Protein AF-A0A7C1FKQ4-F1 (afdb_monomer_lite)

Foldseek 3Di:
DEEEAPVDPLDDQPLQADPVRHGLQVQLPDDPDDPQPYDYPDQAWDDDLLADTDHDAYPDELVSVCVRQNAADPSSLVNLLSVLVSCLSVLHDHHHHYDPDRSHDPVSVVVSVCSSCVPVNPSDDDDDPVRVQVCCCVLAFVVWHCADPVSHGRQKGWDQQQPPPDTWIWHDDPPWIKIFHQDPVVRGTDIDTLVVDDDLSSLVVVLQSLLSDVVNCVVCLPARRWDWDPQPQPPGTWTGGFFKTQAADPPDPDADDPPDPVVQCVGRNVVCSVSCCVRVVGSGMAGHPPPHTQWDQDPVSDTAGQQWDFPDLPPPSGTWIFGFEQAWTWTWDAAVVDVVRTHTPDIGHLVPDDPLQRDDHCAYPVRHGQQWDDGPQKIKGADPCQQVPPVVSIDIHRSVSNNDPDDPVPPPDPPPDDD

Radius of gyration: 24.33 Å; chains: 1; bounding box: 55×61×66 Å

Sequence (419 aa):
MNLFTADDPALPRQLVLDTDGRHRFRKYLPRGRTMGNVIENYPYPYVVDGCCWQLPVTMPSDWQAQHLNGPGSAASVADWKAAVDATVLKQGVMVLCFHPYAWIGNQQIVELVDYAVTRHGKKVRFLNFAEVHQRLVDNLLGGRTLRDTKGNSGGVRVLDVDGDGYMDVATKHGQQWRASIWLPQQCKWRHCELAELDSPAAKLAAAVVRLTDPDNRARDAERPPPVLRDVDGDGVCELVANDCVYWCSTEAGRWLQPAGKDDYADKVGAIWCELVRDVFRPAAFVAFPAGLCRMEKTADGRWKDAGLRLVDIDGDGRLDLIASNAERAALYLFSPQNNPPWRRVFDAKPTELPEHQRLPPFVRADGTNNGAWFAARTLWVQNEDTGGRLPQHVFARPLADLLAAPDPSDKSPPDQHRE

pLDDT: mean 84.05, std 15.92, range [29.44, 98.69]

Structure (mmCIF, N/CA/C/O backbone):
data_AF-A0A7C1FKQ4-F1
#
_entry.id   AF-A0A7C1FKQ4-F1
#
loop_
_atom_site.group_PDB
_atom_site.id
_atom_site.type_symbol
_atom_site.label_atom_id
_atom_site.label_alt_id
_atom_site.label_comp_id
_atom_site.label_asym_id
_atom_site.label_entity_id
_atom_site.label_seq_id
_atom_site.pdbx_PDB_ins_code
_atom_site.Cartn_x
_atom_site.Cartn_y
_atom_site.Cartn_z
_atom_site.occupancy
_atom_site.B_iso_or_equiv
_atom_site.auth_seq_id
_atom_site.auth_comp_id
_atom_site.auth_asym_id
_atom_site.auth_atom_id
_atom_site.pdbx_PDB_model_num
ATOM 1 N N . MET A 1 1 ? 4.647 -2.553 -8.645 1.00 85.50 1 MET A N 1
ATOM 2 C CA . MET A 1 1 ? 5.016 -3.801 -9.353 1.00 85.50 1 MET A CA 1
ATOM 3 C C . MET A 1 1 ? 5.342 -4.873 -8.332 1.00 85.50 1 MET A C 1
ATOM 5 O O . MET A 1 1 ? 5.831 -4.512 -7.276 1.00 85.50 1 MET A O 1
ATOM 9 N N . ASN A 1 2 ? 5.086 -6.146 -8.624 1.00 92.44 2 ASN A N 1
ATOM 10 C CA . ASN A 1 2 ? 5.479 -7.279 -7.785 1.00 92.44 2 ASN A CA 1
ATOM 11 C C . ASN A 1 2 ? 6.670 -8.015 -8.410 1.00 92.44 2 ASN A C 1
ATOM 13 O O . ASN A 1 2 ? 6.667 -8.253 -9.619 1.00 92.44 2 ASN A O 1
ATOM 17 N N . LEU A 1 3 ? 7.645 -8.425 -7.600 1.00 92.75 3 LEU A N 1
ATOM 18 C CA . LEU A 1 3 ? 8.719 -9.326 -8.024 1.00 92.75 3 LEU A CA 1
ATOM 19 C C . LEU A 1 3 ? 8.944 -10.441 -7.002 1.00 92.75 3 LEU A C 1
ATOM 21 O O . LEU A 1 3 ? 8.733 -10.256 -5.807 1.00 92.75 3 LEU A O 1
ATOM 25 N N . PHE A 1 4 ? 9.392 -11.597 -7.480 1.00 96.69 4 PHE A N 1
ATOM 26 C CA . PHE A 1 4 ? 9.742 -12.729 -6.627 1.00 96.69 4 PHE A CA 1
ATOM 27 C C . PHE A 1 4 ? 11.223 -12.668 -6.222 1.00 96.69 4 PHE A C 1
ATOM 29 O O . PHE A 1 4 ? 12.084 -12.348 -7.047 1.00 96.69 4 PHE A O 1
ATOM 36 N N . THR A 1 5 ? 11.542 -12.988 -4.971 1.00 95.44 5 THR A N 1
ATOM 37 C CA . THR A 1 5 ? 12.911 -13.005 -4.434 1.00 95.44 5 THR A CA 1
ATOM 38 C C . THR A 1 5 ? 13.232 -14.335 -3.762 1.00 95.44 5 THR A C 1
ATOM 40 O O . THR A 1 5 ? 12.369 -15.181 -3.549 1.00 95.44 5 THR A O 1
ATOM 43 N N . ALA A 1 6 ? 14.512 -14.522 -3.435 1.00 95.38 6 ALA A N 1
ATOM 44 C CA . ALA A 1 6 ? 14.987 -15.670 -2.667 1.00 95.38 6 ALA A CA 1
ATOM 45 C C . ALA A 1 6 ? 14.644 -15.587 -1.169 1.00 95.38 6 ALA A C 1
ATOM 47 O O . ALA A 1 6 ? 14.934 -16.534 -0.441 1.00 95.38 6 ALA A O 1
ATOM 48 N N . ASP A 1 7 ? 14.035 -14.482 -0.731 1.00 94.44 7 ASP A N 1
ATOM 49 C CA . ASP A 1 7 ? 13.618 -14.267 0.655 1.00 94.44 7 ASP A CA 1
ATOM 50 C C . ASP A 1 7 ? 12.275 -14.950 0.954 1.00 94.44 7 ASP A C 1
ATOM 52 O O . ASP A 1 7 ? 11.928 -15.135 2.116 1.00 94.44 7 ASP A O 1
ATOM 56 N N . ASP A 1 8 ? 11.526 -15.362 -0.079 1.00 94.62 8 ASP A N 1
ATOM 57 C CA . ASP A 1 8 ? 10.300 -16.143 0.076 1.00 94.62 8 ASP A CA 1
ATOM 58 C C . ASP A 1 8 ? 10.620 -17.640 0.208 1.00 94.62 8 ASP A C 1
ATOM 60 O O . ASP A 1 8 ? 10.961 -18.288 -0.790 1.00 94.62 8 ASP A O 1
ATOM 64 N N . PRO A 1 9 ? 10.472 -18.237 1.405 1.00 93.69 9 PRO A N 1
ATOM 65 C CA . PRO A 1 9 ? 10.797 -19.642 1.619 1.00 93.69 9 PRO A CA 1
ATOM 66 C C . PRO A 1 9 ? 9.852 -20.595 0.872 1.00 93.69 9 PRO A C 1
ATOM 68 O O . PRO A 1 9 ? 10.177 -21.773 0.724 1.00 93.69 9 PRO A O 1
ATOM 71 N N . ALA A 1 10 ? 8.698 -20.116 0.386 1.00 93.50 10 ALA A N 1
ATOM 72 C CA . ALA A 1 10 ? 7.776 -20.922 -0.411 1.00 93.50 10 ALA A CA 1
ATOM 73 C C . ALA A 1 10 ? 8.255 -21.120 -1.861 1.00 93.50 10 ALA A C 1
ATOM 75 O O . ALA A 1 10 ? 7.712 -21.967 -2.576 1.00 93.50 10 ALA A O 1
ATOM 76 N N . LEU A 1 11 ? 9.250 -20.348 -2.316 1.00 97.06 11 LEU A N 1
ATOM 77 C CA . LEU A 1 11 ? 9.739 -20.391 -3.688 1.00 97.06 11 LEU A CA 1
ATOM 78 C C . LEU A 1 11 ? 11.061 -21.168 -3.794 1.00 97.06 11 LEU A C 1
ATOM 80 O O . LEU A 1 11 ? 12.050 -20.823 -3.146 1.00 97.06 11 LEU A O 1
ATOM 84 N N . PRO A 1 12 ? 11.136 -22.193 -4.663 1.00 96.88 12 PRO A N 1
ATOM 85 C CA . PRO A 1 12 ? 12.396 -22.851 -4.974 1.00 96.88 12 PRO A CA 1
ATOM 86 C C . PRO A 1 12 ? 13.432 -21.858 -5.513 1.00 96.88 12 PRO A C 1
ATOM 88 O O . PRO A 1 12 ? 13.148 -21.097 -6.442 1.00 96.88 12 PRO A O 1
ATOM 91 N N . ARG A 1 13 ? 14.661 -21.907 -4.984 1.00 95.94 13 ARG A N 1
ATOM 92 C CA . ARG A 1 13 ? 15.736 -20.962 -5.338 1.00 95.94 13 ARG A CA 1
ATOM 93 C C . ARG A 1 13 ? 15.997 -20.878 -6.842 1.00 95.94 13 ARG A C 1
ATOM 95 O O . ARG A 1 13 ? 16.233 -19.789 -7.346 1.00 95.94 13 ARG A O 1
ATOM 102 N N . GLN A 1 14 ? 15.885 -21.985 -7.574 1.00 94.88 14 GLN A N 1
ATOM 103 C CA . GLN A 1 14 ? 16.076 -22.022 -9.029 1.00 94.88 14 GLN A CA 1
ATOM 104 C C . GLN A 1 14 ? 15.049 -21.193 -9.825 1.00 94.88 14 GLN A C 1
ATOM 106 O O . GLN A 1 14 ? 15.317 -20.825 -10.970 1.00 94.88 14 GLN A O 1
ATOM 111 N N . LEU A 1 15 ? 13.880 -20.887 -9.245 1.00 95.81 15 LEU A N 1
ATOM 112 C CA . LEU A 1 15 ? 12.886 -20.013 -9.877 1.00 95.81 15 LEU A CA 1
ATOM 113 C C . LEU A 1 15 ? 13.223 -18.533 -9.701 1.00 95.81 15 LEU A C 1
ATOM 115 O O . LEU A 1 15 ? 12.918 -17.733 -10.578 1.00 95.81 15 LEU A O 1
ATOM 119 N N . VAL A 1 16 ? 13.866 -18.166 -8.596 1.00 96.62 16 VAL A N 1
ATOM 120 C CA . VAL A 1 16 ? 14.099 -16.765 -8.201 1.00 96.62 16 VAL A CA 1
ATOM 121 C C . VAL A 1 16 ? 15.557 -16.328 -8.329 1.00 96.62 16 VAL A C 1
ATOM 123 O O . VAL A 1 16 ? 15.844 -15.132 -8.259 1.00 96.62 16 VAL A O 1
ATOM 126 N N . LEU A 1 17 ? 16.463 -17.272 -8.583 1.00 96.12 17 LEU A N 1
ATOM 127 C CA . LEU A 1 17 ? 17.859 -17.046 -8.942 1.00 96.12 17 LEU A CA 1
ATOM 128 C C . LEU A 1 17 ? 18.129 -17.521 -10.377 1.00 96.12 17 LEU A C 1
ATOM 130 O O . LEU A 1 17 ? 17.521 -18.487 -10.845 1.00 96.12 17 LEU A O 1
ATOM 134 N N . ASP A 1 18 ? 19.022 -16.827 -11.080 1.00 90.94 18 ASP A N 1
ATOM 135 C CA . ASP A 1 18 ? 19.554 -17.251 -12.376 1.00 90.94 18 ASP A CA 1
ATOM 136 C C . ASP A 1 18 ? 20.708 -18.263 -12.225 1.00 90.94 18 ASP A C 1
ATOM 138 O O . ASP A 1 18 ? 21.052 -18.689 -11.120 1.00 90.94 18 ASP A O 1
ATOM 142 N N . THR A 1 19 ? 21.289 -18.692 -13.348 1.00 89.06 19 THR A N 1
ATOM 143 C CA . THR A 1 19 ? 22.371 -19.692 -13.378 1.00 89.06 19 THR A CA 1
ATOM 144 C C . THR A 1 19 ? 23.653 -19.229 -12.691 1.00 89.06 19 THR A C 1
ATOM 146 O O . THR A 1 19 ? 24.438 -20.072 -12.267 1.00 89.06 19 THR A O 1
ATOM 149 N N . ASP A 1 20 ? 23.844 -17.916 -12.543 1.00 90.19 20 ASP A N 1
ATOM 150 C CA . ASP A 1 20 ? 24.992 -17.313 -11.863 1.00 90.19 20 ASP A CA 1
ATOM 151 C C . ASP A 1 20 ? 24.704 -17.082 -10.365 1.00 90.19 20 ASP A C 1
ATOM 153 O O . ASP A 1 20 ? 25.506 -16.470 -9.657 1.00 90.19 20 ASP A O 1
ATOM 157 N N . GLY A 1 21 ? 23.542 -17.528 -9.871 1.00 91.44 21 GLY A N 1
ATOM 158 C CA . GLY A 1 21 ? 23.098 -17.324 -8.494 1.00 91.44 21 GLY A CA 1
ATOM 159 C C . GLY A 1 21 ? 22.615 -15.902 -8.197 1.00 91.44 21 GLY A C 1
ATOM 160 O O . GLY A 1 21 ? 22.428 -15.559 -7.030 1.00 91.44 21 GLY A O 1
ATOM 161 N N . ARG A 1 22 ? 22.400 -15.059 -9.216 1.00 92.56 22 ARG A N 1
ATOM 162 C CA . ARG A 1 22 ? 21.894 -13.689 -9.038 1.00 92.56 22 ARG A CA 1
ATOM 163 C C . ARG A 1 22 ? 20.372 -13.684 -9.003 1.00 92.56 22 ARG A C 1
ATOM 165 O O . ARG A 1 22 ? 19.724 -14.545 -9.586 1.00 92.56 22 ARG A O 1
ATOM 172 N N . HIS A 1 23 ? 19.774 -12.677 -8.367 1.00 93.69 23 HIS A N 1
ATOM 173 C CA . HIS A 1 23 ? 18.318 -12.517 -8.351 1.00 93.69 23 HIS A CA 1
ATOM 174 C C . HIS A 1 23 ? 17.745 -12.374 -9.767 1.00 93.69 23 HIS A C 1
ATOM 176 O O . HIS A 1 23 ? 18.011 -11.388 -10.460 1.00 93.69 23 HIS A O 1
ATOM 182 N N . ARG A 1 24 ? 16.883 -13.320 -10.155 1.00 95.69 24 ARG A N 1
ATOM 183 C CA . ARG A 1 24 ? 16.288 -13.401 -11.493 1.00 95.69 24 ARG A CA 1
ATOM 184 C C . ARG A 1 24 ? 15.484 -12.157 -11.856 1.00 95.69 24 ARG A C 1
ATOM 186 O O . ARG A 1 24 ? 15.602 -11.673 -12.974 1.00 95.69 24 ARG A O 1
ATOM 193 N N . PHE A 1 25 ? 14.688 -11.630 -10.925 1.00 95.25 25 PHE A N 1
ATOM 194 C CA . PHE A 1 25 ? 13.753 -10.534 -11.209 1.00 95.25 25 PHE A CA 1
ATOM 195 C C . PHE A 1 25 ? 14.275 -9.154 -10.794 1.00 95.25 25 PHE A C 1
ATOM 197 O O . PHE A 1 25 ? 13.950 -8.152 -11.427 1.00 95.25 25 PHE A O 1
ATOM 204 N N . ARG A 1 26 ? 15.130 -9.084 -9.766 1.00 91.31 26 ARG A N 1
ATOM 205 C CA . ARG A 1 26 ? 15.641 -7.808 -9.233 1.00 91.31 26 ARG A CA 1
ATOM 206 C C . ARG A 1 26 ? 16.502 -7.048 -10.249 1.00 91.31 26 ARG A C 1
ATOM 208 O O . ARG A 1 26 ? 16.530 -5.824 -10.221 1.00 91.31 26 ARG A O 1
ATOM 215 N N . LYS A 1 27 ? 17.134 -7.754 -11.194 1.00 90.44 27 LYS A N 1
ATOM 216 C CA . LYS A 1 27 ? 17.921 -7.162 -12.292 1.00 90.44 27 LYS A CA 1
ATOM 217 C C . LYS A 1 27 ? 17.115 -6.253 -13.237 1.00 90.44 27 LYS A C 1
ATOM 219 O O . LYS A 1 27 ? 17.722 -5.461 -13.946 1.00 90.44 27 LYS A O 1
ATOM 224 N N . TYR A 1 28 ? 15.781 -6.357 -13.243 1.00 91.06 28 TYR A N 1
ATOM 225 C CA . TYR A 1 28 ? 14.889 -5.524 -14.062 1.00 91.06 28 TYR A CA 1
ATOM 226 C C . TYR A 1 28 ? 14.472 -4.212 -13.381 1.00 91.06 28 TYR A C 1
ATOM 228 O O . TYR A 1 28 ? 13.824 -3.369 -14.008 1.00 91.06 28 TYR A O 1
ATOM 236 N N . LEU A 1 29 ? 14.830 -4.017 -12.107 1.00 86.75 29 LEU A N 1
ATOM 237 C CA . LEU A 1 29 ? 14.707 -2.712 -11.468 1.00 86.75 29 LEU A CA 1
ATOM 238 C C . LEU A 1 29 ? 15.730 -1.753 -12.095 1.00 86.75 29 LEU A C 1
ATOM 240 O O . LEU A 1 29 ? 16.907 -2.114 -12.191 1.00 86.75 29 LEU A O 1
ATOM 244 N N . PRO A 1 30 ? 15.324 -0.544 -12.517 1.00 72.69 30 PRO A N 1
ATOM 245 C CA . PRO A 1 30 ? 16.261 0.402 -13.103 1.00 72.69 30 PRO A CA 1
ATOM 246 C C . PRO A 1 30 ? 17.360 0.769 -12.098 1.00 72.69 30 PRO A C 1
ATOM 248 O O . PRO A 1 30 ? 17.082 1.123 -10.951 1.00 72.69 30 PRO A O 1
ATOM 251 N N . ARG A 1 31 ? 18.623 0.728 -12.529 1.00 64.31 31 ARG A N 1
ATOM 252 C CA . ARG A 1 31 ? 19.736 1.225 -11.711 1.00 64.31 31 ARG A CA 1
ATOM 253 C C . ARG A 1 31 ? 19.601 2.744 -11.585 1.00 64.31 31 ARG A C 1
ATOM 255 O O . ARG A 1 31 ? 19.497 3.428 -12.595 1.00 64.31 31 ARG A O 1
ATOM 262 N N . GLY A 1 32 ? 19.558 3.259 -10.359 1.00 55.31 32 GLY A N 1
ATOM 263 C CA . GLY A 1 32 ? 19.438 4.700 -10.102 1.00 55.31 32 GLY A CA 1
ATOM 264 C C . GLY A 1 32 ? 18.024 5.287 -10.225 1.00 55.31 32 GLY A C 1
ATOM 265 O O . GLY A 1 32 ? 17.876 6.492 -10.058 1.00 55.31 32 GLY A O 1
ATOM 266 N N . ARG A 1 33 ? 16.975 4.480 -10.468 1.00 53.56 33 ARG A N 1
ATOM 267 C CA . ARG A 1 33 ? 15.575 4.936 -10.338 1.00 53.56 33 ARG A CA 1
ATOM 268 C C . ARG A 1 33 ? 14.810 4.029 -9.389 1.00 53.56 33 ARG A C 1
ATOM 270 O O . ARG A 1 33 ? 14.651 2.836 -9.637 1.00 53.56 33 ARG A O 1
ATOM 277 N N . THR A 1 34 ? 14.295 4.604 -8.313 1.00 54.16 34 THR A N 1
ATOM 278 C CA . THR A 1 34 ? 13.454 3.890 -7.355 1.00 54.16 34 THR A CA 1
ATOM 279 C C . THR A 1 34 ? 12.036 3.798 -7.908 1.00 54.16 34 THR A C 1
ATOM 281 O O . THR A 1 34 ? 11.345 4.803 -8.058 1.00 54.16 34 THR A O 1
ATOM 284 N N . MET A 1 35 ? 11.566 2.586 -8.202 1.00 65.44 35 MET A N 1
ATOM 285 C CA . MET A 1 35 ? 10.134 2.359 -8.387 1.00 65.44 35 MET A CA 1
ATOM 286 C C . MET A 1 35 ? 9.481 2.349 -7.001 1.00 65.44 35 MET A C 1
ATOM 288 O O . MET A 1 35 ? 9.544 1.353 -6.287 1.00 65.44 35 MET A O 1
ATOM 292 N N . GLY A 1 36 ? 8.873 3.472 -6.608 1.00 58.94 36 GLY A N 1
ATOM 293 C CA . GLY A 1 36 ? 8.316 3.674 -5.261 1.00 58.94 36 GLY A CA 1
ATOM 294 C C . GLY A 1 36 ? 7.151 2.752 -4.873 1.00 58.94 36 GLY A C 1
ATOM 295 O O . GLY A 1 36 ? 6.689 2.809 -3.742 1.00 58.94 36 GLY A O 1
ATOM 296 N N . ASN A 1 37 ? 6.669 1.909 -5.790 1.00 71.50 37 ASN A N 1
ATOM 297 C CA . ASN A 1 37 ? 5.556 0.979 -5.590 1.00 71.50 37 ASN A CA 1
ATOM 298 C C . ASN A 1 37 ? 5.952 -0.487 -5.843 1.00 71.50 37 ASN A C 1
ATOM 300 O O . ASN A 1 37 ? 5.131 -1.282 -6.316 1.00 71.50 37 ASN A O 1
ATOM 304 N N . VAL A 1 38 ? 7.217 -0.844 -5.614 1.00 82.62 38 VAL A N 1
ATOM 305 C CA . VAL A 1 38 ? 7.667 -2.239 -5.679 1.00 82.62 38 VAL A CA 1
ATOM 306 C C . VAL A 1 38 ? 7.258 -2.965 -4.406 1.00 82.62 38 VAL A C 1
ATOM 308 O O . VAL A 1 38 ? 7.533 -2.502 -3.306 1.00 82.62 38 VAL A O 1
ATOM 311 N N . ILE A 1 39 ? 6.618 -4.112 -4.585 1.00 87.75 39 ILE A N 1
ATOM 312 C CA . ILE A 1 39 ? 6.345 -5.084 -3.535 1.00 87.75 39 ILE A CA 1
ATOM 313 C C . ILE A 1 39 ? 7.065 -6.382 -3.889 1.00 87.75 39 ILE A C 1
ATOM 315 O O . ILE A 1 39 ? 7.243 -6.710 -5.067 1.00 87.75 39 ILE A O 1
ATOM 319 N N . GLU A 1 40 ? 7.491 -7.116 -2.875 1.00 92.38 40 GLU A N 1
ATOM 320 C CA . GLU A 1 40 ? 8.222 -8.365 -3.053 1.00 92.38 40 GLU A CA 1
ATOM 321 C C . GLU A 1 40 ? 7.370 -9.522 -2.544 1.00 92.38 40 GLU A C 1
ATOM 323 O O . GLU A 1 40 ? 6.733 -9.421 -1.498 1.00 92.38 40 GLU A O 1
ATOM 328 N N . ASN A 1 41 ? 7.348 -10.622 -3.298 1.00 94.25 41 ASN A N 1
ATOM 329 C CA . ASN A 1 41 ? 6.750 -11.899 -2.892 1.00 94.25 41 ASN A CA 1
ATOM 330 C C . ASN A 1 41 ? 5.239 -11.870 -2.590 1.00 94.25 41 ASN A C 1
ATOM 332 O O . ASN A 1 41 ? 4.705 -12.807 -1.991 1.00 94.25 41 ASN A O 1
ATOM 336 N N . TYR A 1 42 ? 4.528 -10.842 -3.064 1.00 92.88 42 TYR A N 1
ATOM 337 C CA . TYR A 1 42 ? 3.093 -10.654 -2.852 1.00 92.88 42 TYR A CA 1
ATOM 338 C C . TYR A 1 42 ? 2.347 -10.572 -4.198 1.00 92.88 42 TYR A C 1
ATOM 340 O O . TYR A 1 42 ? 1.996 -9.488 -4.671 1.00 92.88 42 TYR A O 1
ATOM 348 N N . PRO A 1 43 ? 2.099 -11.714 -4.869 1.00 95.38 43 PRO A N 1
ATOM 349 C CA . PRO A 1 43 ? 1.434 -11.760 -6.172 1.00 95.38 43 PRO A CA 1
ATOM 350 C C . PRO A 1 43 ? -0.101 -11.690 -6.059 1.00 95.38 43 PRO A C 1
ATOM 352 O O . PRO A 1 43 ? -0.802 -12.314 -6.854 1.00 95.38 43 PRO A O 1
ATOM 355 N N . TYR A 1 44 ? -0.648 -10.988 -5.065 1.00 94.31 44 TYR A N 1
ATOM 356 C CA . TYR A 1 44 ? -2.090 -10.946 -4.810 1.00 94.31 44 TYR A CA 1
ATOM 357 C C . TYR A 1 44 ? -2.650 -9.532 -5.000 1.00 94.31 44 TYR A C 1
ATOM 359 O O . TYR A 1 44 ? -1.948 -8.550 -4.736 1.00 94.31 44 TYR A O 1
ATOM 367 N N . PRO A 1 45 ? -3.912 -9.397 -5.446 1.00 94.25 45 PRO A N 1
ATOM 368 C CA . PRO A 1 45 ? -4.613 -8.124 -5.385 1.00 94.25 45 PRO A CA 1
ATOM 369 C C . PRO A 1 45 ? -4.729 -7.634 -3.939 1.00 94.25 45 PRO A C 1
ATOM 371 O O . PRO A 1 45 ? -5.012 -8.423 -3.042 1.00 94.25 45 PRO A O 1
ATOM 374 N N . TYR A 1 46 ? -4.578 -6.331 -3.723 1.00 91.69 46 TYR A N 1
ATOM 375 C CA . TYR A 1 46 ? -4.786 -5.703 -2.416 1.00 91.69 46 TYR A CA 1
ATOM 376 C C . TYR A 1 46 ? -5.616 -4.431 -2.545 1.00 91.69 46 TYR A C 1
ATOM 378 O O . TYR A 1 46 ? -5.759 -3.874 -3.634 1.00 91.69 46 TYR A O 1
ATOM 386 N N . VAL A 1 47 ? -6.198 -3.982 -1.435 1.00 89.94 47 VAL A N 1
ATOM 387 C CA . VAL A 1 47 ? -7.071 -2.806 -1.422 1.00 89.94 47 VAL A CA 1
ATOM 388 C C . VAL A 1 47 ? -6.277 -1.563 -1.038 1.00 89.94 47 VAL A C 1
ATOM 390 O O . VAL A 1 47 ? -5.587 -1.542 -0.024 1.00 89.94 47 VAL A O 1
ATOM 393 N N . VAL A 1 48 ? -6.418 -0.504 -1.831 1.00 83.38 48 VAL A N 1
ATOM 394 C CA . VAL A 1 48 ? -5.905 0.838 -1.542 1.00 83.38 48 VAL A CA 1
ATOM 395 C C . VAL A 1 48 ? -7.086 1.758 -1.252 1.00 83.38 48 VAL A C 1
ATOM 397 O O . VAL A 1 48 ? -8.114 1.709 -1.935 1.00 83.38 48 VAL A O 1
ATOM 400 N N . ASP A 1 49 ? -6.947 2.567 -0.200 1.00 74.00 49 ASP A N 1
ATOM 401 C CA . ASP A 1 49 ? -7.948 3.546 0.250 1.00 74.00 49 ASP A CA 1
ATOM 402 C C . ASP A 1 49 ? -9.357 2.951 0.478 1.00 74.00 49 ASP A C 1
ATOM 404 O O . ASP A 1 49 ? -10.391 3.582 0.270 1.00 74.00 49 ASP A O 1
ATOM 408 N N . GLY A 1 50 ? -9.412 1.666 0.845 1.00 78.38 50 GLY A N 1
ATOM 409 C CA . GLY A 1 50 ? -10.649 0.938 1.148 1.00 78.38 50 GLY A CA 1
ATOM 410 C C . GLY A 1 50 ? -11.617 0.727 -0.026 1.00 78.38 50 GLY A C 1
ATOM 411 O O . GLY A 1 50 ? -12.660 0.103 0.170 1.00 78.38 50 GLY A O 1
ATOM 412 N N . CYS A 1 51 ? -11.315 1.233 -1.226 1.00 85.12 51 CYS A N 1
ATOM 413 C CA . CYS A 1 51 ? -12.258 1.258 -2.349 1.00 85.12 51 CYS A CA 1
ATOM 414 C C . CYS A 1 51 ? -11.647 0.918 -3.718 1.00 85.12 51 CYS A C 1
ATOM 416 O O . CYS A 1 51 ? -12.390 0.755 -4.691 1.00 85.12 51 CYS A O 1
ATOM 418 N N . CYS A 1 52 ? -10.322 0.788 -3.814 1.00 88.38 52 CYS A N 1
ATOM 419 C CA . CYS A 1 52 ? -9.631 0.504 -5.066 1.00 88.38 52 CYS A CA 1
ATOM 420 C C . CYS A 1 52 ? -8.851 -0.808 -4.982 1.00 88.38 52 CYS A C 1
ATOM 422 O O . CYS A 1 52 ? -8.075 -1.010 -4.053 1.00 88.38 52 CYS A O 1
ATOM 424 N N . TRP A 1 53 ? -9.029 -1.685 -5.969 1.00 93.00 53 TRP A N 1
ATOM 425 C CA . TRP A 1 53 ? -8.176 -2.858 -6.131 1.00 93.00 53 TRP A CA 1
ATOM 426 C C . TRP A 1 53 ? -6.878 -2.467 -6.826 1.00 93.00 53 TRP A C 1
ATOM 428 O O . TRP A 1 53 ? -6.891 -2.000 -7.964 1.00 93.00 53 TRP A O 1
ATOM 438 N N . GLN A 1 54 ? -5.758 -2.727 -6.167 1.00 92.06 54 GLN A N 1
ATOM 439 C CA . GLN A 1 54 ? -4.441 -2.683 -6.769 1.00 92.06 54 GLN A CA 1
ATOM 440 C C . GLN A 1 54 ? -4.050 -4.086 -7.219 1.00 92.06 54 GLN A C 1
ATOM 442 O O . GLN A 1 54 ? -3.958 -5.016 -6.420 1.00 92.06 54 GLN A O 1
ATOM 447 N N . LEU A 1 55 ? -3.793 -4.223 -8.518 1.00 94.31 55 LEU A N 1
ATOM 448 C CA . LEU A 1 55 ? -3.229 -5.429 -9.106 1.00 94.31 55 LEU A CA 1
ATOM 449 C C . LEU A 1 55 ? -1.780 -5.119 -9.504 1.00 94.31 55 LEU A C 1
ATOM 451 O O . LEU A 1 55 ? -1.552 -4.352 -10.444 1.00 94.31 55 LEU A O 1
ATOM 455 N N . PRO A 1 56 ? -0.781 -5.608 -8.758 1.00 91.62 56 PRO A N 1
ATOM 456 C CA . PRO A 1 56 ? 0.611 -5.275 -9.019 1.00 91.62 56 PRO A CA 1
ATOM 457 C C . PRO A 1 56 ? 1.102 -5.976 -10.295 1.00 91.62 56 PRO A C 1
ATOM 459 O O . PRO A 1 56 ? 1.098 -7.201 -10.381 1.00 91.62 56 PRO A O 1
ATOM 462 N N . VAL A 1 57 ? 1.577 -5.196 -11.275 1.00 93.69 57 VAL A N 1
ATOM 463 C CA . VAL A 1 57 ? 2.235 -5.730 -12.48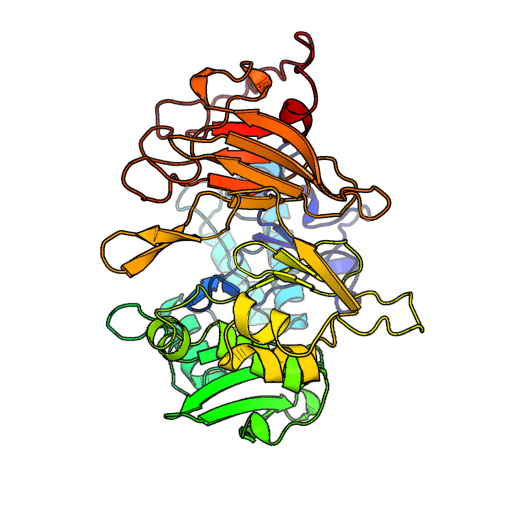4 1.00 93.69 57 VAL A CA 1
ATOM 464 C C . VAL A 1 57 ? 3.398 -6.630 -12.081 1.00 93.69 57 VAL A C 1
ATOM 466 O O . VAL A 1 57 ? 4.232 -6.221 -11.269 1.00 93.69 57 VAL A O 1
ATOM 469 N N . THR A 1 58 ? 3.440 -7.845 -12.624 1.00 95.25 58 THR A N 1
ATOM 470 C CA . THR A 1 58 ? 4.503 -8.816 -12.360 1.00 95.25 58 THR A CA 1
ATOM 471 C C . THR A 1 58 ? 5.751 -8.445 -13.147 1.00 95.25 58 THR A C 1
ATOM 473 O O . THR A 1 58 ? 5.696 -8.224 -14.353 1.00 95.25 58 THR A O 1
ATOM 476 N N . MET A 1 59 ? 6.878 -8.376 -12.451 1.00 92.31 59 MET A N 1
ATOM 477 C CA . MET A 1 59 ? 8.176 -8.061 -13.028 1.00 92.31 59 MET A CA 1
ATOM 478 C C . MET A 1 59 ? 8.723 -9.246 -13.847 1.00 92.31 59 MET A C 1
ATOM 480 O O . MET A 1 59 ? 8.704 -10.372 -13.342 1.00 92.31 59 MET A O 1
ATOM 484 N N . PRO A 1 60 ? 9.303 -9.012 -15.038 1.00 93.56 60 PRO A N 1
ATOM 485 C CA . PRO A 1 60 ? 9.372 -7.731 -15.754 1.00 93.56 60 PRO A CA 1
ATOM 486 C C . PRO A 1 60 ? 8.140 -7.453 -16.632 1.00 93.56 60 PRO A C 1
ATOM 488 O O . PRO A 1 60 ? 7.490 -8.385 -17.104 1.00 93.56 60 PRO A O 1
ATOM 491 N N . SER A 1 61 ? 7.873 -6.179 -16.939 1.00 93.19 61 SER A N 1
ATOM 492 C CA . SER A 1 61 ? 7.137 -5.824 -18.165 1.00 93.19 61 SER A CA 1
ATOM 493 C C . SER A 1 61 ? 8.034 -5.973 -19.400 1.00 93.19 61 SER A C 1
ATOM 495 O O . SER A 1 61 ? 9.261 -6.040 -19.284 1.00 93.19 61 SER A O 1
ATOM 497 N N . ASP A 1 62 ? 7.451 -5.981 -20.598 1.00 94.00 62 ASP A N 1
ATOM 498 C CA . ASP A 1 62 ? 8.229 -6.003 -21.847 1.00 94.00 62 ASP A CA 1
ATOM 499 C C . ASP A 1 62 ? 9.172 -4.793 -22.001 1.00 94.00 62 ASP A C 1
ATOM 501 O O . ASP A 1 62 ? 10.270 -4.948 -22.526 1.00 94.00 62 ASP A O 1
ATOM 505 N N . TRP A 1 63 ? 8.802 -3.618 -21.477 1.00 91.69 63 TRP A N 1
ATOM 506 C CA . TRP A 1 63 ? 9.645 -2.419 -21.486 1.00 91.69 63 TRP A CA 1
ATOM 507 C C . TRP A 1 63 ? 10.938 -2.615 -20.687 1.00 91.69 63 TRP A C 1
ATOM 509 O O . TRP A 1 63 ? 12.019 -2.247 -21.144 1.00 91.69 63 TRP A O 1
ATOM 519 N N . GLN A 1 64 ? 10.854 -3.229 -19.505 1.00 91.50 64 GLN A N 1
ATOM 520 C CA . GLN A 1 64 ? 12.045 -3.523 -18.699 1.00 91.50 64 GLN A CA 1
ATOM 521 C C . GLN A 1 64 ? 12.854 -4.659 -19.314 1.00 91.50 64 GLN A C 1
ATOM 523 O O . GLN A 1 64 ? 14.084 -4.629 -19.324 1.00 91.50 64 GLN A O 1
ATOM 528 N N . ALA A 1 65 ? 12.146 -5.662 -19.830 1.00 93.81 65 ALA A N 1
ATOM 529 C CA . ALA A 1 65 ? 12.737 -6.831 -20.445 1.00 93.81 65 ALA A CA 1
ATOM 530 C C . ALA A 1 65 ? 13.564 -6.463 -21.683 1.00 93.81 65 ALA A C 1
ATOM 532 O O . ALA A 1 65 ? 14.709 -6.898 -21.797 1.00 93.81 65 ALA A O 1
ATOM 533 N N . GLN A 1 66 ? 13.020 -5.631 -22.576 1.00 93.44 66 GLN A N 1
ATOM 534 C CA . GLN A 1 66 ? 13.728 -5.173 -23.772 1.00 93.44 66 GLN A CA 1
ATOM 535 C C . GLN A 1 66 ? 14.868 -4.214 -23.430 1.00 93.44 66 GLN A C 1
ATOM 537 O O . GLN A 1 66 ? 15.918 -4.278 -24.058 1.00 93.44 66 GLN A O 1
ATOM 542 N N . HIS A 1 67 ? 14.699 -3.366 -22.410 1.00 91.19 67 HIS A N 1
ATOM 543 C CA . HIS A 1 67 ? 15.742 -2.425 -22.012 1.00 91.19 67 HIS A CA 1
ATOM 544 C C . HIS A 1 67 ? 16.982 -3.162 -21.491 1.00 91.19 67 HIS A C 1
ATOM 546 O O . HIS A 1 67 ? 18.104 -2.768 -21.789 1.00 91.19 67 HIS A O 1
ATOM 552 N N . LEU A 1 68 ? 16.783 -4.252 -20.742 1.00 92.44 68 LEU A N 1
ATOM 553 C CA . LEU A 1 68 ? 17.886 -5.052 -20.216 1.00 92.44 68 LEU A CA 1
ATOM 554 C C . LEU A 1 68 ? 18.457 -6.040 -21.244 1.00 92.44 68 LEU A C 1
ATOM 556 O O . LEU A 1 68 ? 19.673 -6.158 -21.361 1.00 92.44 68 LEU A O 1
ATOM 560 N N . ASN A 1 69 ? 17.596 -6.781 -21.949 1.00 94.44 69 ASN A N 1
ATOM 561 C CA . ASN A 1 69 ? 18.005 -7.951 -22.737 1.00 94.44 69 ASN A CA 1
ATOM 562 C C . ASN A 1 69 ? 17.871 -7.766 -24.259 1.00 94.44 69 ASN A C 1
ATOM 564 O O . ASN A 1 69 ? 18.153 -8.702 -25.008 1.00 94.44 69 ASN A O 1
ATOM 568 N N . GLY A 1 70 ? 17.410 -6.603 -24.716 1.00 95.00 70 GLY A N 1
ATOM 569 C CA . GLY A 1 70 ? 17.053 -6.341 -26.106 1.00 95.00 70 GLY A CA 1
ATOM 570 C C . GLY A 1 70 ? 15.643 -6.831 -26.489 1.00 95.00 70 GLY A C 1
ATOM 571 O O . GLY A 1 70 ? 15.067 -7.696 -25.814 1.00 95.00 70 GLY A O 1
ATOM 572 N N . PRO A 1 71 ? 15.065 -6.290 -27.579 1.00 95.50 71 PRO A N 1
ATOM 573 C CA . PRO A 1 71 ? 13.748 -6.688 -28.071 1.00 95.50 71 PRO A CA 1
ATOM 574 C C . PRO A 1 71 ? 13.669 -8.179 -28.413 1.00 95.50 71 PRO A C 1
ATOM 576 O O . PRO A 1 71 ? 14.601 -8.749 -28.977 1.00 95.50 71 PRO A O 1
ATOM 579 N N . GLY A 1 72 ? 12.545 -8.819 -28.086 1.00 93.81 72 GLY A N 1
ATOM 580 C CA . GLY A 1 72 ? 12.289 -10.217 -28.439 1.00 93.81 72 GLY A CA 1
ATOM 581 C C . GLY A 1 72 ? 13.239 -11.237 -27.797 1.00 93.81 72 GLY A C 1
ATOM 582 O O . GLY A 1 72 ? 13.363 -12.357 -28.292 1.00 93.81 72 GLY A O 1
ATOM 583 N N . SER A 1 73 ? 13.905 -10.893 -26.694 1.00 95.81 73 SER A N 1
ATOM 584 C CA . SER A 1 73 ? 14.890 -11.770 -26.055 1.00 95.81 73 SER A CA 1
ATOM 585 C C . SER A 1 73 ? 14.293 -13.073 -25.504 1.00 95.81 73 SER A C 1
ATOM 587 O O . SER A 1 73 ? 13.362 -13.066 -24.696 1.00 95.81 73 SER A O 1
ATOM 589 N N . ALA A 1 74 ? 14.902 -14.207 -25.863 1.00 96.19 74 ALA A N 1
ATOM 590 C CA . ALA A 1 74 ? 14.557 -15.517 -25.307 1.00 96.19 74 ALA A CA 1
ATOM 591 C C . ALA A 1 74 ? 14.809 -15.605 -23.789 1.00 96.19 74 ALA A C 1
ATOM 593 O O . ALA A 1 74 ? 14.094 -16.319 -23.085 1.00 96.19 74 ALA A O 1
ATOM 594 N N . ALA A 1 75 ? 15.782 -14.849 -23.264 1.00 95.12 75 ALA A N 1
ATOM 595 C CA . ALA A 1 75 ? 16.046 -14.784 -21.827 1.00 95.12 75 ALA A CA 1
ATOM 596 C C . ALA A 1 75 ? 14.870 -14.149 -21.066 1.00 95.12 75 ALA A C 1
ATOM 598 O O . ALA A 1 75 ? 14.480 -14.641 -20.008 1.00 95.12 75 ALA A O 1
ATOM 599 N N . SER A 1 76 ? 14.252 -13.113 -21.639 1.00 95.62 76 SER A N 1
ATOM 600 C CA . SER A 1 76 ? 13.051 -12.486 -21.081 1.00 95.62 76 SER A CA 1
ATOM 601 C C . SER A 1 76 ? 11.866 -13.454 -21.050 1.00 95.62 76 SER A C 1
ATOM 603 O O . SER A 1 76 ? 11.175 -13.551 -20.037 1.00 95.62 76 SER A O 1
ATOM 605 N N . VAL A 1 77 ? 11.677 -14.242 -22.117 1.00 97.19 77 VAL A N 1
ATOM 606 C CA . VAL A 1 77 ? 10.644 -15.292 -22.162 1.00 97.19 77 VAL A CA 1
ATOM 607 C C . VAL A 1 77 ? 10.894 -16.376 -21.113 1.00 97.19 77 VAL A C 1
ATOM 609 O O . VAL A 1 77 ? 9.956 -16.803 -20.439 1.00 97.19 77 VAL A O 1
ATOM 612 N N . ALA A 1 78 ? 12.146 -16.796 -20.919 1.00 96.81 78 ALA A N 1
ATOM 613 C CA . ALA A 1 78 ? 12.504 -17.751 -19.871 1.00 96.81 78 ALA A CA 1
ATOM 614 C C . ALA A 1 78 ? 12.212 -17.207 -18.460 1.00 96.81 78 ALA A C 1
ATOM 616 O O . ALA A 1 78 ? 11.687 -17.937 -17.616 1.00 96.81 78 ALA A O 1
ATOM 617 N N . ASP A 1 79 ? 12.484 -15.925 -18.211 1.00 97.00 79 ASP A N 1
ATOM 618 C CA . ASP A 1 79 ? 12.174 -15.287 -16.931 1.00 97.00 79 ASP A CA 1
ATOM 619 C C . ASP A 1 79 ? 10.655 -15.140 -16.712 1.00 97.00 79 ASP A C 1
ATOM 621 O O . ASP A 1 79 ? 10.181 -15.385 -15.602 1.00 97.00 79 ASP A O 1
ATOM 625 N N . TRP A 1 80 ? 9.856 -14.864 -17.752 1.00 97.50 80 TRP A N 1
ATOM 626 C CA . TRP A 1 80 ? 8.389 -14.910 -17.637 1.00 97.50 80 TRP A CA 1
ATOM 627 C C . TRP A 1 80 ? 7.854 -16.310 -17.351 1.00 97.50 80 TRP A C 1
ATOM 629 O O . TRP A 1 80 ? 6.936 -16.452 -16.547 1.00 97.50 80 TRP A O 1
ATOM 639 N N . LYS A 1 81 ? 8.434 -17.358 -17.944 1.00 98.12 81 LYS A N 1
ATOM 640 C CA . LYS A 1 81 ? 8.075 -18.749 -17.620 1.00 98.12 81 LYS A CA 1
ATOM 641 C C . LYS A 1 81 ? 8.357 -19.075 -16.150 1.00 98.12 81 LYS A C 1
ATOM 643 O O . LYS A 1 81 ? 7.530 -19.708 -15.495 1.00 98.12 81 LYS A O 1
ATOM 648 N N . ALA A 1 82 ? 9.477 -18.592 -15.606 1.00 97.94 82 ALA A N 1
ATOM 649 C CA . ALA A 1 82 ? 9.774 -18.712 -14.178 1.00 97.94 82 ALA A CA 1
ATOM 650 C C . ALA A 1 82 ? 8.778 -17.921 -13.309 1.00 97.94 82 ALA A C 1
ATOM 652 O O . ALA A 1 82 ? 8.358 -18.417 -12.264 1.00 97.94 82 ALA A O 1
ATOM 653 N N . ALA A 1 83 ? 8.351 -16.730 -13.749 1.00 97.56 83 ALA A N 1
ATOM 654 C CA . ALA A 1 83 ? 7.318 -15.951 -13.065 1.00 97.56 83 ALA A CA 1
ATOM 655 C C . ALA A 1 83 ? 5.956 -16.668 -13.064 1.00 97.56 83 ALA A C 1
ATOM 657 O O . ALA A 1 83 ? 5.285 -16.675 -12.037 1.00 97.56 83 ALA A O 1
ATOM 658 N N . VAL A 1 84 ? 5.570 -17.326 -14.166 1.00 98.06 84 VAL A N 1
ATOM 659 C CA . VAL A 1 84 ? 4.371 -18.185 -14.222 1.00 98.06 84 VAL A CA 1
ATOM 660 C C . VAL A 1 84 ? 4.464 -19.303 -13.183 1.00 98.06 84 VAL A C 1
ATOM 662 O O . VAL A 1 84 ? 3.536 -19.480 -12.396 1.00 98.06 84 VAL A O 1
ATOM 665 N N . ASP A 1 85 ? 5.582 -20.035 -13.147 1.00 98.31 85 ASP A N 1
ATOM 666 C CA . ASP A 1 85 ? 5.794 -21.127 -12.189 1.00 98.31 85 ASP A CA 1
ATOM 667 C C . ASP A 1 85 ? 5.712 -20.632 -10.734 1.00 98.31 85 ASP A C 1
ATOM 669 O O . ASP A 1 85 ? 5.028 -21.247 -9.912 1.00 98.31 85 ASP A O 1
ATOM 673 N N . ALA A 1 86 ? 6.356 -19.503 -10.423 1.00 98.12 86 ALA A N 1
ATOM 674 C CA . ALA A 1 86 ? 6.307 -18.887 -9.098 1.00 98.12 86 ALA A CA 1
ATOM 675 C C . ALA A 1 86 ? 4.880 -18.446 -8.726 1.00 98.12 86 ALA A C 1
ATOM 677 O O . ALA A 1 86 ? 4.404 -18.767 -7.639 1.00 98.12 86 ALA A O 1
ATOM 678 N N . THR A 1 87 ? 4.153 -17.797 -9.640 1.00 97.69 87 THR A N 1
ATOM 679 C CA . THR A 1 87 ? 2.753 -17.404 -9.421 1.00 97.69 87 THR A CA 1
ATOM 680 C C . THR A 1 87 ? 1.859 -18.611 -9.149 1.00 97.69 87 THR A C 1
ATOM 682 O O . THR A 1 87 ? 1.024 -18.550 -8.247 1.00 97.69 87 THR A O 1
ATOM 685 N N . VAL A 1 88 ? 2.032 -19.719 -9.879 1.00 97.88 88 VAL A N 1
ATOM 686 C CA . VAL A 1 88 ? 1.247 -20.944 -9.655 1.00 97.88 88 VAL A CA 1
ATOM 687 C C . VAL A 1 88 ? 1.546 -21.552 -8.285 1.00 97.88 88 VAL A C 1
ATOM 689 O O . VAL A 1 88 ? 0.610 -21.956 -7.595 1.00 97.88 88 VAL A O 1
ATOM 692 N N . LEU A 1 89 ? 2.815 -21.591 -7.860 1.00 97.12 89 LEU A N 1
ATOM 693 C CA . LEU A 1 89 ? 3.188 -22.064 -6.519 1.00 97.12 89 LEU A CA 1
ATOM 694 C C . LEU A 1 89 ? 2.566 -21.209 -5.414 1.00 97.12 89 LEU A C 1
ATOM 696 O O . LEU A 1 89 ? 2.085 -21.747 -4.420 1.00 97.12 89 LEU A O 1
ATOM 700 N N . LYS A 1 90 ? 2.526 -19.890 -5.616 1.00 95.81 90 LYS A N 1
ATOM 701 C CA . LYS A 1 90 ? 1.895 -18.943 -4.692 1.00 95.81 90 LYS A CA 1
ATOM 702 C C . LYS A 1 90 ? 0.371 -18.902 -4.814 1.00 95.81 90 LYS A C 1
ATOM 704 O O . LYS A 1 90 ? -0.260 -18.222 -4.025 1.00 95.81 90 LYS A O 1
ATOM 709 N N . GLN A 1 91 ? -0.231 -19.588 -5.788 1.00 94.75 91 GLN A N 1
ATOM 710 C CA . GLN A 1 91 ? -1.665 -19.474 -6.090 1.00 94.75 91 GLN A CA 1
ATOM 711 C C . GLN A 1 91 ? -2.108 -18.009 -6.313 1.00 94.75 91 GLN A C 1
ATOM 713 O O . GLN A 1 91 ? -3.207 -17.609 -5.933 1.00 94.75 91 GLN A O 1
ATOM 718 N N . GLY A 1 92 ? -1.226 -17.198 -6.905 1.00 95.25 92 GLY A N 1
ATOM 719 C CA . GLY A 1 92 ? -1.422 -15.760 -7.089 1.00 95.25 92 GLY A CA 1
ATOM 720 C C . GLY A 1 92 ? -1.951 -15.365 -8.469 1.00 95.25 92 GLY A C 1
ATOM 721 O O . GLY A 1 92 ? -2.405 -16.189 -9.265 1.00 95.25 92 GLY A O 1
ATOM 722 N N . VAL A 1 93 ? -1.839 -14.072 -8.773 1.00 96.31 93 VAL A N 1
ATOM 723 C CA . VAL A 1 93 ? -2.176 -13.462 -10.063 1.00 96.31 93 VAL A CA 1
ATOM 724 C C . VAL A 1 93 ? -0.907 -12.918 -10.716 1.00 96.31 93 VAL A C 1
ATOM 726 O O . VAL A 1 93 ? -0.221 -12.066 -10.156 1.00 96.31 93 VAL A O 1
ATOM 729 N N . MET A 1 94 ? -0.619 -13.373 -11.938 1.00 96.88 94 MET A N 1
ATOM 730 C CA . MET A 1 94 ? 0.406 -12.767 -12.785 1.00 96.88 94 MET A CA 1
ATOM 731 C C . MET A 1 94 ? -0.247 -11.711 -13.670 1.00 96.88 94 MET A C 1
ATOM 733 O O . MET A 1 94 ? -1.033 -12.038 -14.557 1.00 96.88 94 MET A O 1
ATOM 737 N N . VAL A 1 95 ? 0.098 -10.446 -13.448 1.00 97.00 95 VAL A N 1
ATOM 738 C CA . VAL A 1 95 ? -0.330 -9.338 -14.306 1.00 97.00 95 VAL A CA 1
ATOM 739 C C . VAL A 1 95 ? 0.800 -9.041 -15.280 1.00 97.00 95 VAL A C 1
ATOM 741 O O . VAL A 1 95 ? 1.769 -8.368 -14.929 1.00 97.00 95 VAL A O 1
ATOM 744 N N . LEU A 1 96 ? 0.686 -9.573 -16.495 1.00 95.19 96 LEU A N 1
ATOM 745 C CA . LEU A 1 96 ? 1.649 -9.332 -17.564 1.00 95.19 96 LEU A CA 1
ATOM 746 C C . LEU A 1 96 ? 1.337 -8.001 -18.260 1.00 95.19 96 LEU A C 1
ATOM 748 O O . LEU A 1 96 ? 0.248 -7.823 -18.800 1.00 95.19 96 LEU A O 1
ATOM 752 N N . CYS A 1 97 ? 2.300 -7.081 -18.262 1.00 94.00 97 CYS A N 1
ATOM 753 C CA . CYS A 1 97 ? 2.224 -5.830 -19.010 1.00 94.00 97 CYS A CA 1
ATOM 754 C C . CYS A 1 97 ? 3.115 -5.928 -20.249 1.00 94.00 97 CYS A C 1
ATOM 756 O O . CYS A 1 97 ? 4.319 -6.174 -20.127 1.00 94.00 97 CYS A O 1
ATOM 758 N N . PHE A 1 98 ? 2.514 -5.745 -21.421 1.00 94.62 98 PHE A N 1
ATOM 759 C CA . PHE A 1 98 ? 3.223 -5.690 -22.689 1.00 94.62 98 PHE A CA 1
ATOM 760 C C . PHE A 1 98 ? 2.578 -4.672 -23.630 1.00 94.62 98 PHE A C 1
ATOM 762 O O . PHE A 1 98 ? 1.391 -4.362 -23.505 1.00 94.62 98 PHE A O 1
ATOM 769 N N . HIS A 1 99 ? 3.362 -4.150 -24.564 1.00 93.62 99 HIS A N 1
ATOM 770 C CA . HIS A 1 99 ? 2.970 -3.099 -25.488 1.00 93.62 99 HIS A CA 1
ATOM 771 C C . HIS A 1 99 ? 2.839 -3.661 -26.908 1.00 93.62 99 HIS A C 1
ATOM 773 O O . HIS A 1 99 ? 3.601 -4.550 -27.293 1.00 93.62 99 HIS A O 1
ATOM 779 N N . PRO A 1 100 ? 1.926 -3.121 -27.737 1.00 87.31 100 PRO A N 1
ATOM 780 C CA . PRO A 1 100 ? 1.837 -3.440 -29.162 1.00 87.31 100 PRO A CA 1
ATOM 781 C C . PRO A 1 100 ? 2.962 -2.741 -29.951 1.00 87.31 100 PRO A C 1
ATOM 783 O O . PRO A 1 100 ? 2.721 -2.039 -30.931 1.00 87.31 100 PRO A O 1
ATOM 786 N N . TYR A 1 101 ? 4.197 -2.898 -29.481 1.00 83.62 101 TYR A N 1
ATOM 787 C CA . TYR A 1 101 ? 5.423 -2.374 -30.069 1.00 83.62 101 TYR A CA 1
ATOM 788 C C . TYR A 1 101 ? 6.419 -3.522 -30.251 1.00 83.62 101 TYR A C 1
ATOM 790 O O . TYR A 1 101 ? 6.262 -4.589 -29.661 1.00 83.62 101 TYR A O 1
ATOM 798 N N . ALA A 1 102 ? 7.470 -3.322 -31.045 1.00 85.94 102 ALA A N 1
ATOM 799 C CA . ALA A 1 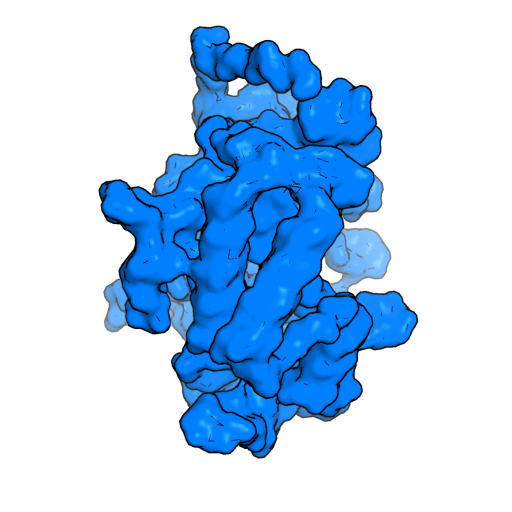102 ? 8.417 -4.381 -31.411 1.00 85.94 102 ALA A CA 1
ATOM 800 C C . ALA A 1 102 ? 9.329 -4.871 -30.258 1.00 85.94 102 ALA A C 1
ATOM 802 O O . ALA A 1 102 ? 10.363 -5.476 -30.517 1.00 85.94 102 ALA A O 1
ATOM 803 N N . TRP A 1 103 ? 8.970 -4.620 -28.994 1.00 93.69 103 TRP A N 1
ATOM 804 C CA . TRP A 1 103 ? 9.685 -5.071 -27.795 1.00 93.69 103 TRP A CA 1
ATOM 805 C C . TRP A 1 103 ? 9.464 -6.555 -27.489 1.00 93.69 103 TRP A C 1
ATOM 807 O O . TRP A 1 103 ? 10.368 -7.217 -26.975 1.00 93.69 103 TRP A O 1
ATOM 817 N N . ILE A 1 104 ? 8.296 -7.087 -27.857 1.00 93.06 104 ILE A N 1
ATOM 818 C CA . ILE A 1 104 ? 7.951 -8.506 -27.767 1.00 93.06 104 ILE A CA 1
ATOM 819 C C . ILE A 1 104 ? 7.152 -8.954 -28.993 1.00 93.06 104 ILE A C 1
ATOM 821 O O . ILE A 1 104 ? 6.281 -8.238 -29.480 1.00 93.06 104 ILE A O 1
ATOM 825 N N . GLY A 1 105 ? 7.444 -10.155 -29.497 1.00 91.88 105 GLY A N 1
ATOM 826 C CA . GLY A 1 105 ? 6.706 -10.744 -30.611 1.00 91.88 105 GLY A CA 1
ATOM 827 C C . GLY A 1 105 ? 5.445 -11.497 -30.174 1.00 91.88 105 GLY A C 1
ATOM 828 O O . GLY A 1 105 ? 5.428 -12.166 -29.141 1.00 91.88 105 GLY A O 1
ATOM 829 N N . ASN A 1 106 ? 4.414 -11.497 -31.024 1.00 93.38 106 ASN A N 1
ATOM 830 C CA . ASN A 1 106 ? 3.172 -12.252 -30.792 1.00 93.38 106 ASN A CA 1
ATOM 831 C C . ASN A 1 106 ? 3.429 -13.744 -30.519 1.00 93.38 106 ASN A C 1
ATOM 833 O O . ASN A 1 106 ? 2.807 -14.326 -29.635 1.00 93.38 106 ASN A O 1
ATOM 837 N N . GLN A 1 107 ? 4.377 -14.355 -31.240 1.00 95.19 107 GLN A N 1
ATOM 838 C CA . GLN A 1 107 ? 4.739 -15.764 -31.046 1.00 95.19 107 GLN A CA 1
ATOM 839 C C . GLN A 1 107 ? 5.309 -16.044 -29.649 1.00 95.19 107 GLN A C 1
ATOM 841 O O . GLN A 1 107 ? 5.083 -17.124 -29.122 1.00 95.19 107 GLN A O 1
ATOM 846 N N . GLN A 1 108 ? 5.977 -15.075 -29.017 1.00 95.81 108 GLN A N 1
ATOM 847 C CA . GLN A 1 108 ? 6.532 -15.236 -27.669 1.00 95.81 108 GLN A CA 1
ATOM 848 C C . GLN A 1 108 ? 5.447 -15.167 -26.590 1.00 95.81 108 GLN A C 1
ATOM 850 O O . GLN A 1 108 ? 5.521 -15.875 -25.588 1.00 95.81 108 GLN A O 1
ATOM 855 N N . ILE A 1 109 ? 4.409 -14.351 -26.805 1.00 95.88 109 ILE A N 1
ATOM 856 C CA . ILE A 1 109 ? 3.225 -14.352 -25.937 1.00 95.88 109 ILE A CA 1
ATOM 857 C C . ILE A 1 109 ? 2.480 -15.685 -26.061 1.00 95.88 109 ILE A C 1
ATOM 859 O O . ILE A 1 109 ? 2.128 -16.280 -25.043 1.00 95.88 109 ILE A O 1
ATOM 863 N N . VAL A 1 110 ? 2.287 -16.185 -27.287 1.00 96.75 110 VAL A N 1
ATOM 864 C CA . VAL A 1 110 ? 1.678 -17.506 -27.524 1.00 96.75 110 VAL A CA 1
ATOM 865 C C . VAL A 1 110 ? 2.510 -18.611 -26.869 1.00 96.75 110 VAL A C 1
ATOM 867 O O . VAL A 1 110 ? 1.958 -19.432 -26.148 1.00 96.75 110 VAL A O 1
ATOM 870 N N . GLU A 1 111 ? 3.837 -18.572 -27.002 1.00 97.94 111 GLU A N 1
ATOM 871 C CA . GLU A 1 111 ? 4.749 -19.516 -26.346 1.00 97.94 111 GLU A CA 1
ATOM 872 C C . GLU A 1 111 ? 4.590 -19.522 -24.815 1.00 97.94 111 GLU A C 1
ATOM 874 O O . GLU A 1 111 ? 4.622 -20.583 -24.187 1.00 97.94 111 GLU A O 1
ATOM 879 N N . LEU A 1 112 ? 4.411 -18.353 -24.192 1.00 97.81 112 LEU A N 1
ATOM 880 C CA . LEU A 1 112 ? 4.183 -18.249 -22.750 1.00 97.81 112 LEU A CA 1
ATOM 881 C C . LEU A 1 112 ? 2.826 -18.847 -22.340 1.00 97.81 112 LEU A C 1
ATOM 883 O O . LEU A 1 112 ? 2.746 -19.549 -21.329 1.00 97.81 112 LEU A O 1
ATOM 887 N N . VAL A 1 113 ? 1.776 -18.595 -23.129 1.00 97.75 113 VAL A N 1
ATOM 888 C CA . VAL A 1 113 ? 0.437 -19.176 -22.932 1.00 97.75 113 VAL A CA 1
ATOM 889 C C . VAL A 1 113 ? 0.494 -20.699 -23.048 1.00 97.75 113 VAL A C 1
ATOM 891 O O . VAL A 1 113 ? 0.049 -21.398 -22.135 1.00 97.75 113 VAL A O 1
ATOM 894 N N . ASP A 1 114 ? 1.105 -21.215 -24.114 1.00 98.56 114 ASP A N 1
ATOM 895 C CA . ASP A 1 114 ? 1.256 -22.650 -24.359 1.00 98.56 114 ASP A CA 1
ATOM 896 C C . ASP A 1 114 ? 2.067 -23.323 -23.252 1.00 98.56 114 ASP A C 1
ATOM 898 O O . ASP A 1 114 ? 1.689 -24.392 -22.768 1.00 98.56 114 ASP A O 1
ATOM 902 N N . TYR A 1 115 ? 3.145 -22.682 -22.789 1.00 98.69 115 TYR A N 1
ATOM 903 C CA . TYR A 1 115 ? 3.926 -23.155 -21.649 1.00 98.69 115 TYR A CA 1
ATOM 904 C C . TYR A 1 115 ? 3.065 -23.273 -20.386 1.00 98.69 115 TYR A C 1
ATOM 906 O O . TYR A 1 115 ? 3.064 -24.324 -19.738 1.00 98.69 115 TYR A O 1
ATOM 914 N N . ALA A 1 116 ? 2.305 -22.226 -20.047 1.00 98.38 116 ALA A N 1
ATOM 915 C CA . ALA A 1 116 ? 1.461 -22.212 -18.857 1.00 98.38 116 ALA A CA 1
ATOM 916 C C . ALA A 1 116 ? 0.386 -23.310 -18.910 1.00 98.38 116 ALA A C 1
ATOM 918 O O . ALA A 1 116 ? 0.209 -24.050 -17.940 1.00 98.38 116 ALA A O 1
ATOM 919 N N . VAL A 1 117 ? -0.289 -23.463 -20.054 1.00 98.19 117 VAL A N 1
ATOM 920 C CA . VAL A 1 117 ? -1.326 -24.487 -20.256 1.00 98.19 117 VAL A CA 1
ATOM 921 C C . VAL A 1 117 ? -0.731 -25.891 -20.223 1.00 98.19 117 VAL A C 1
ATOM 923 O O . VAL A 1 117 ? -1.239 -26.750 -19.505 1.00 98.19 117 VAL A O 1
ATOM 926 N N . THR A 1 118 ? 0.360 -26.129 -20.951 1.00 98.50 118 THR A N 1
ATOM 927 C CA . THR A 1 118 ? 0.988 -27.456 -21.052 1.00 98.50 118 THR A CA 1
ATOM 928 C C . THR A 1 118 ? 1.511 -27.932 -19.701 1.00 98.50 118 THR A C 1
ATOM 930 O O . THR A 1 118 ? 1.350 -29.097 -19.342 1.00 98.50 118 THR A O 1
ATOM 933 N N . ARG A 1 119 ? 2.131 -27.034 -18.929 1.00 98.25 119 ARG A N 1
ATOM 934 C CA . ARG A 1 119 ? 2.775 -27.379 -17.659 1.00 98.25 119 ARG A CA 1
ATOM 935 C C . ARG A 1 119 ? 1.810 -27.427 -16.480 1.00 98.25 119 ARG A C 1
ATOM 937 O O . ARG A 1 119 ? 1.928 -28.315 -15.638 1.00 98.25 119 ARG A O 1
ATOM 944 N N . HIS A 1 120 ? 0.881 -26.474 -16.395 1.00 98.31 120 HIS A N 1
ATOM 945 C CA . HIS A 1 120 ? 0.040 -26.281 -15.206 1.00 98.31 120 HIS A CA 1
ATOM 946 C C . HIS A 1 120 ? -1.431 -26.643 -15.430 1.00 98.31 120 HIS A C 1
ATOM 948 O O . HIS A 1 120 ? -2.172 -26.836 -14.460 1.00 98.31 120 HIS A O 1
ATOM 954 N N . GLY A 1 121 ? -1.862 -26.796 -16.685 1.00 97.06 121 GLY A N 1
ATOM 955 C CA . GLY A 1 121 ? -3.193 -27.271 -17.056 1.00 97.06 121 GLY A CA 1
ATOM 956 C C . GLY A 1 121 ? -4.311 -26.491 -16.367 1.00 97.06 121 GLY A C 1
ATOM 957 O O . GLY A 1 121 ? -4.385 -25.269 -16.434 1.00 97.06 121 GLY A O 1
ATOM 958 N N . LYS A 1 122 ? -5.181 -27.205 -15.645 1.00 96.69 122 LYS A N 1
ATOM 959 C CA . LYS A 1 122 ? -6.354 -26.624 -14.966 1.00 96.69 122 LYS A CA 1
ATOM 960 C C . LYS A 1 122 ? -6.017 -25.669 -13.809 1.00 96.69 122 LYS A C 1
ATOM 962 O O . LYS A 1 122 ? -6.935 -25.054 -13.270 1.00 96.69 122 LYS A O 1
ATOM 967 N N . LYS A 1 123 ? -4.744 -25.559 -13.404 1.00 97.06 123 LYS A N 1
ATOM 968 C CA . LYS A 1 123 ? -4.305 -24.632 -12.347 1.00 97.06 123 LYS A CA 1
ATOM 969 C C . LYS A 1 123 ? -4.224 -23.180 -12.821 1.00 97.06 123 LYS A C 1
ATOM 971 O O . LYS A 1 123 ? -4.190 -22.291 -11.980 1.00 97.06 123 LYS A O 1
ATOM 976 N N . VAL A 1 124 ? -4.196 -22.931 -14.132 1.00 97.38 124 VAL A N 1
ATOM 977 C CA . VAL A 1 124 ? -4.111 -21.577 -14.700 1.00 97.38 124 VAL A CA 1
ATOM 978 C C . VAL A 1 124 ? -5.414 -21.169 -15.380 1.00 97.38 124 VAL A C 1
ATOM 980 O O . VAL A 1 124 ? -6.150 -21.998 -15.916 1.00 97.38 124 VAL A O 1
ATOM 983 N N . ARG A 1 125 ? -5.704 -19.865 -15.356 1.00 96.69 125 ARG A N 1
ATOM 984 C CA . ARG A 1 125 ? -6.773 -19.228 -16.134 1.00 96.69 125 ARG A CA 1
ATOM 985 C C . ARG A 1 125 ? -6.269 -17.894 -16.670 1.00 96.69 125 ARG A C 1
ATOM 987 O O . ARG A 1 125 ? -5.573 -17.177 -15.959 1.00 96.69 125 ARG A O 1
ATOM 994 N N . PHE A 1 126 ? -6.670 -17.559 -17.888 1.00 97.19 126 PHE A N 1
ATOM 995 C CA . PHE A 1 126 ? -6.418 -16.256 -18.496 1.00 97.19 126 PHE A CA 1
ATOM 996 C C . PHE A 1 126 ? -7.677 -15.418 -18.336 1.00 97.19 126 PHE A C 1
ATOM 998 O O . PHE A 1 126 ? -8.752 -15.865 -18.730 1.00 97.19 126 PHE A O 1
ATOM 1005 N N . LEU A 1 127 ? -7.548 -14.263 -17.690 1.00 97.06 127 LEU A N 1
ATOM 1006 C CA . LEU A 1 127 ? -8.673 -13.421 -17.303 1.00 97.06 127 LEU A CA 1
ATOM 1007 C C . LEU A 1 127 ? -8.396 -11.976 -17.703 1.00 97.06 127 LEU A C 1
ATOM 1009 O O . LEU A 1 127 ? -7.271 -11.493 -17.562 1.00 97.06 127 LEU A O 1
ATOM 1013 N N . ASN A 1 128 ? -9.433 -11.269 -18.135 1.00 96.81 128 ASN A N 1
ATOM 1014 C CA . ASN A 1 128 ? -9.416 -9.812 -18.182 1.00 96.81 128 ASN A CA 1
ATOM 1015 C C . ASN A 1 128 ? -9.731 -9.218 -16.791 1.00 96.81 128 ASN A C 1
ATOM 1017 O O . ASN A 1 128 ? -10.170 -9.916 -15.873 1.00 96.81 128 ASN A O 1
ATOM 1021 N N . PHE A 1 129 ? -9.535 -7.907 -16.614 1.00 95.50 129 PHE A N 1
ATOM 1022 C CA . PHE A 1 129 ? -9.744 -7.265 -15.309 1.00 95.50 129 PHE A CA 1
ATOM 1023 C C . PHE A 1 129 ? -11.192 -7.320 -14.804 1.00 95.50 129 PHE A C 1
ATOM 1025 O O . PHE A 1 129 ? -11.398 -7.396 -13.593 1.00 95.50 129 PHE A O 1
ATOM 1032 N N . ALA A 1 130 ? -12.193 -7.327 -15.691 1.00 95.94 130 ALA A N 1
ATOM 1033 C CA . ALA A 1 130 ? -13.591 -7.457 -15.282 1.00 95.94 130 ALA A CA 1
ATOM 1034 C C . ALA A 1 130 ? -13.876 -8.858 -14.717 1.00 95.94 130 ALA A C 1
ATOM 1036 O O . ALA A 1 130 ? -14.543 -8.986 -13.693 1.00 95.94 130 ALA A O 1
ATOM 1037 N N . GLU A 1 131 ? -13.306 -9.903 -15.320 1.00 97.62 131 GLU A N 1
ATOM 1038 C CA . GLU A 1 131 ? -13.410 -11.276 -14.820 1.00 97.62 131 GLU A CA 1
ATOM 1039 C C . GLU A 1 131 ? -12.664 -11.464 -13.494 1.00 97.62 131 GLU A C 1
ATOM 1041 O O . GLU A 1 131 ? -13.163 -12.159 -12.606 1.00 97.62 131 GLU A O 1
ATOM 1046 N N . VAL A 1 132 ? -11.495 -10.832 -13.324 1.00 96.50 132 VAL A N 1
ATOM 1047 C CA . VAL A 1 132 ? -10.787 -10.822 -12.032 1.00 96.50 132 VAL A CA 1
ATOM 1048 C C . VAL A 1 132 ? -11.641 -10.140 -10.964 1.00 96.50 132 VAL A C 1
ATOM 1050 O O . VAL A 1 132 ? -11.845 -10.709 -9.893 1.00 96.50 132 VAL A O 1
ATOM 1053 N N . HIS A 1 133 ? -12.191 -8.960 -11.262 1.00 95.12 133 HIS A N 1
ATOM 1054 C CA . HIS A 1 133 ? -13.068 -8.241 -10.342 1.00 95.12 133 HIS A CA 1
ATOM 1055 C C . HIS A 1 133 ? -14.294 -9.075 -9.953 1.00 95.12 133 HIS A C 1
ATOM 1057 O O . HIS A 1 133 ? -14.576 -9.215 -8.766 1.00 95.12 133 HIS A O 1
ATOM 1063 N N . GLN A 1 134 ? -14.978 -9.684 -10.925 1.00 96.38 134 GLN A N 1
ATOM 1064 C CA . GLN A 1 134 ? -16.142 -10.530 -10.659 1.00 96.38 134 GLN A CA 1
ATOM 1065 C C . GLN A 1 134 ? -15.783 -11.708 -9.746 1.00 96.38 134 GLN A C 1
ATOM 1067 O O . GLN A 1 134 ? -16.496 -11.997 -8.792 1.00 96.38 134 GLN A O 1
ATOM 1072 N N . ARG A 1 135 ? -14.627 -12.346 -9.963 1.00 95.88 135 ARG A N 1
ATOM 1073 C CA . ARG A 1 135 ? -14.162 -13.435 -9.092 1.00 95.88 135 ARG A CA 1
ATOM 1074 C C . ARG A 1 135 ? -13.863 -12.975 -7.673 1.00 95.88 135 ARG A C 1
ATOM 1076 O O . ARG A 1 135 ? -14.203 -13.706 -6.747 1.00 95.88 135 ARG A O 1
ATOM 1083 N N . LEU A 1 136 ? -13.251 -11.806 -7.497 1.00 95.44 136 LEU A N 1
ATOM 1084 C CA . LEU A 1 136 ? -13.040 -11.227 -6.168 1.00 95.44 136 LEU A CA 1
ATOM 1085 C C . LEU A 1 136 ? -14.386 -10.966 -5.482 1.00 95.44 136 LEU A C 1
ATOM 1087 O O . LEU A 1 136 ? -14.568 -11.341 -4.329 1.00 95.44 136 LEU A O 1
ATOM 1091 N N . VAL A 1 137 ? -15.362 -10.408 -6.199 1.00 95.19 137 VAL A N 1
ATOM 1092 C CA . VAL A 1 137 ? -16.711 -10.180 -5.663 1.00 95.19 137 VAL A CA 1
ATOM 1093 C C . VAL A 1 137 ? -17.368 -11.492 -5.225 1.00 95.19 137 VAL A C 1
ATOM 1095 O O . VAL A 1 137 ? -17.812 -11.603 -4.084 1.00 95.19 137 VAL A O 1
ATOM 1098 N N . ASP A 1 138 ? -17.378 -12.498 -6.096 1.00 94.88 138 ASP A N 1
ATOM 1099 C CA . ASP A 1 138 ? -18.110 -13.744 -5.859 1.00 94.88 138 ASP A CA 1
ATOM 1100 C C . ASP A 1 138 ? -17.458 -14.631 -4.793 1.00 94.88 138 ASP A C 1
ATOM 1102 O O . ASP A 1 138 ? -18.158 -15.296 -4.033 1.00 94.88 138 ASP A O 1
ATOM 1106 N N . ASN A 1 139 ? -16.121 -14.666 -4.743 1.00 92.94 139 ASN A N 1
ATOM 1107 C CA . ASN A 1 139 ? -15.385 -15.660 -3.952 1.00 92.94 139 ASN A CA 1
ATOM 1108 C C . ASN A 1 139 ? -14.730 -15.087 -2.692 1.00 92.94 139 ASN A C 1
ATOM 1110 O O . ASN A 1 139 ? -14.473 -15.854 -1.768 1.00 92.94 139 ASN A O 1
ATOM 1114 N N . LEU A 1 140 ? -14.445 -13.781 -2.656 1.00 93.00 140 LEU A N 1
ATOM 1115 C CA . LEU A 1 140 ? -13.827 -13.107 -1.510 1.00 93.00 140 LEU A CA 1
ATOM 1116 C C . LEU A 1 140 ? -14.841 -12.197 -0.808 1.00 93.00 140 LEU A C 1
ATOM 1118 O O . LEU A 1 140 ? -15.060 -12.323 0.389 1.00 93.00 140 LEU A O 1
ATOM 1122 N N . LEU A 1 141 ? -15.516 -11.313 -1.546 1.00 93.00 141 LEU A N 1
ATOM 1123 C CA . LEU A 1 141 ? -16.338 -10.247 -0.955 1.00 93.00 141 LEU A CA 1
ATOM 1124 C C . LEU A 1 141 ? -17.800 -10.643 -0.667 1.00 93.00 141 LEU A C 1
ATOM 1126 O O . LEU A 1 141 ? -18.619 -9.781 -0.339 1.00 93.00 141 LEU A O 1
ATOM 1130 N N . GLY A 1 142 ? -18.157 -11.922 -0.813 1.00 86.75 142 GLY A N 1
ATOM 1131 C CA . GLY A 1 142 ? -19.506 -12.423 -0.526 1.00 86.75 142 GLY A CA 1
ATOM 1132 C C . GLY A 1 142 ? -20.600 -11.798 -1.402 1.00 86.75 142 GLY A C 1
ATOM 1133 O O . GLY A 1 142 ? -21.695 -11.512 -0.916 1.00 86.75 142 GLY A O 1
ATOM 1134 N N . GLY A 1 143 ? -20.295 -11.522 -2.674 1.00 90.31 143 GLY A N 1
ATOM 1135 C CA . GLY A 1 143 ? -21.219 -10.914 -3.638 1.00 90.31 143 GLY A CA 1
ATOM 1136 C C . GLY A 1 143 ? -21.357 -9.393 -3.520 1.00 90.31 143 GLY A C 1
ATOM 1137 O O . GLY A 1 143 ? -22.160 -8.792 -4.233 1.00 90.31 143 GLY A O 1
ATOM 1138 N N . ARG A 1 144 ? -20.590 -8.750 -2.633 1.00 90.56 144 ARG A N 1
ATOM 1139 C CA . ARG A 1 144 ? -20.589 -7.293 -2.455 1.00 90.56 144 ARG A CA 1
ATOM 1140 C C . ARG A 1 144 ? -19.381 -6.655 -3.120 1.00 90.56 144 ARG A C 1
ATOM 1142 O O . ARG A 1 144 ? -18.307 -7.235 -3.199 1.00 90.56 144 ARG A O 1
ATOM 1149 N N . THR A 1 145 ? -19.542 -5.427 -3.581 1.00 92.38 145 THR A N 1
ATOM 1150 C CA . THR A 1 145 ? -18.467 -4.653 -4.202 1.00 92.38 145 THR A CA 1
ATOM 1151 C C . THR A 1 145 ? -17.809 -3.725 -3.184 1.00 92.38 145 THR A C 1
ATOM 1153 O O . THR A 1 145 ? -18.444 -3.256 -2.241 1.00 92.38 145 THR A O 1
ATOM 1156 N N . LEU A 1 146 ? -16.528 -3.398 -3.394 1.00 91.81 146 LEU A N 1
ATOM 1157 C CA . LEU A 1 146 ? -15.847 -2.372 -2.589 1.00 91.81 146 LEU A CA 1
ATOM 1158 C C . LEU A 1 146 ? -16.483 -0.983 -2.755 1.00 91.81 146 LEU A C 1
ATOM 1160 O O . LEU A 1 146 ? -16.403 -0.160 -1.840 1.00 91.81 146 LEU A O 1
ATOM 1164 N N . ARG A 1 147 ? -17.105 -0.728 -3.916 1.00 90.06 147 ARG A N 1
ATOM 1165 C CA . ARG A 1 147 ? -17.773 0.530 -4.263 1.00 90.06 147 ARG A CA 1
ATOM 1166 C C . ARG A 1 147 ? -19.243 0.332 -4.610 1.00 90.06 147 ARG A C 1
ATOM 1168 O O . ARG A 1 147 ? -19.582 -0.655 -5.260 1.00 90.06 147 ARG A O 1
ATOM 1175 N N . ASP A 1 148 ? -20.089 1.274 -4.213 1.00 85.38 148 ASP A N 1
ATOM 1176 C CA . ASP A 1 148 ? -21.473 1.372 -4.678 1.00 85.38 148 ASP A CA 1
ATOM 1177 C C . ASP A 1 148 ? -21.547 1.924 -6.120 1.00 85.38 148 ASP A C 1
ATOM 1179 O O . ASP A 1 148 ? -20.534 2.267 -6.737 1.00 85.38 148 ASP A O 1
ATOM 1183 N N . THR A 1 149 ? -22.757 2.031 -6.676 1.00 87.00 149 THR A N 1
ATOM 1184 C CA . THR A 1 149 ? -22.984 2.535 -8.045 1.00 87.00 149 THR A CA 1
ATOM 1185 C C . THR A 1 149 ? -22.647 4.016 -8.233 1.00 87.00 149 THR A C 1
ATOM 1187 O O . THR A 1 149 ? -22.566 4.480 -9.368 1.00 87.00 149 THR A O 1
ATOM 1190 N N . LYS A 1 150 ? -22.441 4.761 -7.144 1.00 85.88 150 LYS A N 1
ATOM 1191 C CA . LYS A 1 150 ? -22.022 6.168 -7.140 1.00 85.88 150 LYS A CA 1
ATOM 1192 C C . LYS A 1 150 ? -20.515 6.318 -6.895 1.00 85.88 150 LYS A C 1
ATOM 1194 O O . LYS A 1 150 ? -20.020 7.440 -6.880 1.00 85.88 150 LYS A O 1
ATOM 1199 N N . GLY A 1 151 ? -19.792 5.212 -6.714 1.00 82.44 151 GLY A N 1
ATOM 1200 C CA . GLY A 1 151 ? -18.360 5.196 -6.426 1.00 82.44 151 GLY A CA 1
ATOM 1201 C C . GLY A 1 151 ? -18.003 5.371 -4.947 1.00 82.44 151 GLY A C 1
ATOM 1202 O O . GLY A 1 151 ? -16.815 5.368 -4.629 1.00 82.44 151 GLY A O 1
ATOM 1203 N N . ASN A 1 152 ? -18.983 5.478 -4.042 1.00 81.69 152 ASN A N 1
ATOM 1204 C CA . ASN A 1 152 ? -18.730 5.527 -2.598 1.00 81.69 152 ASN A CA 1
ATOM 1205 C C . ASN A 1 152 ? -18.383 4.135 -2.068 1.00 81.69 152 ASN A C 1
ATOM 1207 O O . ASN A 1 152 ? -18.569 3.137 -2.755 1.00 81.69 152 ASN A O 1
ATOM 1211 N N . SER A 1 153 ? -17.926 4.035 -0.819 1.00 84.19 153 SER A N 1
ATOM 1212 C CA . SER A 1 153 ? -17.656 2.733 -0.198 1.00 84.19 153 SER A CA 1
ATOM 1213 C C . SER A 1 153 ? -18.914 1.858 -0.122 1.00 84.19 153 SER A C 1
ATOM 1215 O O . SER A 1 153 ? -19.947 2.290 0.378 1.00 84.19 153 SER A O 1
ATOM 1217 N N . GLY A 1 154 ? -18.795 0.594 -0.533 1.00 86.19 154 GLY A N 1
ATOM 1218 C CA . GLY A 1 154 ? -19.850 -0.424 -0.449 1.00 86.19 154 GLY A CA 1
ATOM 1219 C C . GLY A 1 154 ? -19.995 -1.086 0.928 1.00 86.19 154 GLY A C 1
ATOM 1220 O O . GLY A 1 154 ? -20.679 -2.100 1.052 1.00 86.19 154 GLY A O 1
ATOM 1221 N N . GLY A 1 155 ? -19.324 -0.563 1.964 1.00 86.94 155 GLY A N 1
ATOM 1222 C CA . GLY A 1 155 ? -19.361 -1.145 3.311 1.00 86.94 155 GLY A CA 1
ATOM 1223 C C . GLY A 1 155 ? -18.657 -2.503 3.412 1.00 86.94 155 GLY A C 1
ATOM 1224 O O . GLY A 1 155 ? -19.092 -3.364 4.171 1.00 86.94 155 GLY A O 1
ATOM 1225 N N . VAL A 1 156 ? -17.595 -2.706 2.630 1.00 90.56 156 VAL A N 1
ATOM 1226 C CA . VAL A 1 156 ? -16.755 -3.913 2.640 1.00 90.56 156 VAL A CA 1
ATOM 1227 C C . VAL A 1 156 ? -15.320 -3.528 2.986 1.00 90.56 156 VAL A C 1
ATOM 1229 O O . VAL A 1 156 ? -14.809 -2.530 2.473 1.00 90.56 156 VAL A O 1
ATOM 1232 N N . ARG A 1 157 ? -14.665 -4.289 3.859 1.00 90.12 157 ARG A N 1
ATOM 1233 C CA . ARG A 1 157 ? -13.258 -4.114 4.234 1.00 90.12 157 ARG A CA 1
ATOM 1234 C C . ARG A 1 157 ? -12.532 -5.441 4.091 1.00 90.12 157 ARG A C 1
ATOM 1236 O O . ARG A 1 157 ? -13.073 -6.464 4.488 1.00 90.12 157 ARG A O 1
ATOM 1243 N N . VAL A 1 158 ? -11.333 -5.389 3.524 1.00 91.94 158 VAL A N 1
ATOM 1244 C CA . VAL A 1 158 ? -10.422 -6.529 3.412 1.00 91.94 158 VAL A CA 1
ATOM 1245 C C . VAL A 1 158 ? -9.265 -6.260 4.361 1.00 91.94 158 VAL A C 1
ATOM 1247 O O . VAL A 1 158 ? -8.593 -5.238 4.217 1.00 91.94 158 VAL A O 1
ATOM 1250 N N . LEU A 1 159 ? -9.113 -7.114 5.363 1.00 89.12 159 LEU A N 1
ATOM 1251 C CA . LEU A 1 159 ? -8.107 -7.023 6.417 1.00 89.12 159 LEU A CA 1
ATOM 1252 C C . LEU A 1 159 ? -8.008 -8.378 7.110 1.00 89.12 159 LEU A C 1
ATOM 1254 O O . LEU A 1 159 ? -8.995 -9.101 7.143 1.00 89.12 159 LEU A O 1
ATOM 1258 N N . ASP A 1 160 ? -6.850 -8.697 7.667 1.00 89.12 160 ASP A N 1
ATOM 1259 C CA . ASP A 1 160 ? -6.682 -9.855 8.547 1.00 89.12 160 ASP A CA 1
ATOM 1260 C C . ASP A 1 160 ? -7.423 -9.581 9.868 1.00 89.12 160 ASP A C 1
ATOM 1262 O O . ASP A 1 160 ? -7.047 -8.679 10.624 1.00 89.12 160 ASP A O 1
ATOM 1266 N N . VAL A 1 161 ? -8.558 -10.255 10.083 1.00 89.69 161 VAL A N 1
ATOM 1267 C CA . VAL A 1 161 ? -9.445 -9.987 11.222 1.00 89.69 161 VAL A CA 1
ATOM 1268 C C . VAL A 1 161 ? -9.001 -10.781 12.441 1.00 89.69 161 VAL A C 1
ATOM 1270 O O . VAL A 1 161 ? -9.140 -10.280 13.556 1.00 89.69 161 VAL A O 1
ATOM 1273 N N . ASP A 1 162 ? -8.493 -11.999 12.272 1.00 87.06 162 ASP A N 1
ATOM 1274 C CA . ASP A 1 162 ? -8.117 -12.859 13.397 1.00 87.06 162 ASP A CA 1
ATOM 1275 C C . ASP A 1 162 ? -6.606 -12.983 13.640 1.00 87.06 162 ASP A C 1
ATOM 1277 O O . ASP A 1 162 ? -6.209 -13.499 14.691 1.00 87.06 162 ASP A O 1
ATOM 1281 N N . GLY A 1 163 ? -5.788 -12.378 12.781 1.00 83.06 163 GLY A N 1
ATOM 1282 C CA . GLY A 1 163 ? -4.337 -12.301 12.908 1.00 83.06 163 GLY A CA 1
ATOM 1283 C C . GLY A 1 163 ? -3.622 -13.563 12.431 1.00 83.06 163 GLY A C 1
ATOM 1284 O O . GLY A 1 163 ? -2.523 -13.843 12.918 1.00 83.06 163 GLY A O 1
ATOM 1285 N N . ASP A 1 164 ? -4.239 -14.362 11.556 1.00 87.31 164 ASP A N 1
ATOM 1286 C CA . ASP A 1 164 ? -3.676 -15.626 11.067 1.00 87.31 164 ASP A CA 1
ATOM 1287 C C . ASP A 1 164 ? -2.760 -15.470 9.835 1.00 87.31 164 ASP A C 1
ATOM 1289 O O . ASP A 1 164 ? -2.146 -16.444 9.378 1.00 87.31 164 ASP A O 1
ATOM 1293 N N . GLY A 1 165 ? -2.621 -14.242 9.325 1.00 86.19 165 GLY A N 1
ATOM 1294 C CA . GLY A 1 165 ? -1.812 -13.897 8.160 1.00 86.19 165 GLY A CA 1
ATOM 1295 C C . GLY A 1 165 ? -2.535 -14.041 6.817 1.00 86.19 165 GLY A C 1
ATOM 1296 O O . GLY A 1 165 ? -1.922 -13.776 5.776 1.00 86.19 165 GLY A O 1
ATOM 1297 N N . TYR A 1 166 ? -3.810 -14.434 6.803 1.00 90.62 166 TYR A N 1
ATOM 1298 C CA . TYR A 1 166 ? -4.668 -14.436 5.621 1.00 90.62 166 TYR A CA 1
ATOM 1299 C C . TYR A 1 166 ? -5.594 -13.216 5.617 1.00 90.62 166 TYR A C 1
ATOM 1301 O O . TYR A 1 166 ? -5.884 -12.590 6.628 1.00 90.62 166 TYR A O 1
ATOM 1309 N N . MET A 1 167 ? -6.017 -12.805 4.421 1.00 91.56 167 MET A N 1
ATOM 1310 C CA . MET A 1 167 ? -6.956 -11.692 4.295 1.00 91.56 167 MET A CA 1
ATOM 1311 C C . MET A 1 167 ? -8.384 -12.181 4.524 1.00 91.56 167 MET A C 1
ATOM 1313 O O . MET A 1 167 ? -8.880 -13.017 3.764 1.00 91.56 167 MET A O 1
ATOM 1317 N N . ASP A 1 168 ? -9.061 -11.566 5.488 1.00 94.69 168 ASP A N 1
ATOM 1318 C CA . ASP A 1 168 ? -10.480 -11.759 5.762 1.00 94.69 168 ASP A CA 1
ATOM 1319 C C . ASP A 1 168 ? -11.318 -10.608 5.203 1.00 94.69 168 ASP A C 1
ATOM 1321 O O . ASP A 1 168 ? -10.811 -9.618 4.657 1.00 94.69 168 ASP A O 1
ATOM 1325 N N . VAL A 1 169 ? -12.640 -10.728 5.343 1.00 94.69 169 VAL A N 1
ATOM 1326 C CA . VAL A 1 169 ? -13.582 -9.704 4.886 1.00 94.69 169 VAL A CA 1
ATOM 1327 C C . VAL A 1 169 ? -14.560 -9.311 5.982 1.00 94.69 169 VAL A C 1
ATOM 1329 O O . VAL A 1 169 ? -15.339 -10.133 6.460 1.00 94.69 169 VAL A O 1
ATOM 1332 N N . ALA A 1 170 ? -14.602 -8.022 6.315 1.00 92.81 170 ALA A N 1
ATOM 1333 C CA . ALA A 1 170 ? -15.650 -7.435 7.142 1.00 92.81 170 ALA A CA 1
ATOM 1334 C C . ALA A 1 170 ? -16.692 -6.723 6.265 1.00 92.81 170 ALA A C 1
ATOM 1336 O O . ALA A 1 170 ? -16.356 -5.888 5.423 1.00 92.81 170 ALA A O 1
ATOM 1337 N N . THR A 1 171 ? -17.974 -7.028 6.466 1.00 91.56 171 THR A N 1
ATOM 1338 C CA . THR A 1 171 ? -19.091 -6.456 5.697 1.00 91.56 171 THR A CA 1
ATOM 1339 C C . THR A 1 171 ? -20.121 -5.800 6.603 1.00 91.56 171 THR A C 1
ATOM 1341 O O . THR A 1 171 ? -20.488 -6.330 7.652 1.00 91.56 171 THR A O 1
ATOM 1344 N N . LYS A 1 172 ? -20.613 -4.635 6.185 1.00 88.12 172 LYS A N 1
ATOM 1345 C CA . LYS A 1 172 ? -21.587 -3.857 6.944 1.00 88.12 172 LYS A CA 1
ATOM 1346 C C . LYS A 1 172 ? -23.019 -4.318 6.677 1.00 88.12 172 LYS A C 1
ATOM 1348 O O . LYS A 1 172 ? -23.465 -4.383 5.530 1.00 88.12 172 LYS A O 1
ATOM 1353 N N . HIS A 1 173 ? -23.773 -4.579 7.737 1.00 87.38 173 HIS A N 1
ATOM 1354 C CA . HIS A 1 173 ? -25.181 -4.973 7.712 1.00 87.38 173 HIS A CA 1
ATOM 1355 C C . HIS A 1 173 ? -25.986 -4.078 8.666 1.00 87.38 173 HIS A C 1
ATOM 1357 O O . HIS A 1 173 ? -26.175 -4.384 9.841 1.00 87.38 173 HIS A O 1
ATOM 1363 N N . GLY A 1 174 ? -26.456 -2.931 8.166 1.00 83.94 174 GLY A N 1
ATOM 1364 C CA . GLY A 1 174 ? -27.119 -1.935 9.009 1.00 83.94 174 GLY A CA 1
ATOM 1365 C C . GLY A 1 174 ? -26.130 -1.319 10.000 1.00 83.94 174 GLY A C 1
ATOM 1366 O O . GLY A 1 174 ? -25.195 -0.647 9.584 1.00 83.94 174 GLY A O 1
ATOM 1367 N N . GLN A 1 175 ? -26.335 -1.528 11.302 1.00 77.75 175 GLN A N 1
ATOM 1368 C CA . GLN A 1 175 ? -25.406 -1.073 12.354 1.00 77.75 175 GLN A CA 1
ATOM 1369 C C . GLN A 1 175 ? -24.405 -2.159 12.790 1.00 77.75 175 GLN A C 1
ATOM 1371 O O . GLN A 1 175 ? -23.523 -1.889 13.600 1.00 77.75 175 GLN A O 1
ATOM 1376 N N . GLN A 1 176 ? -24.543 -3.380 12.272 1.00 85.50 176 GLN A N 1
ATOM 1377 C CA . GLN A 1 176 ? -23.696 -4.520 12.613 1.00 85.50 176 GLN A CA 1
ATOM 1378 C C . GLN A 1 176 ? -22.644 -4.758 11.528 1.00 85.50 176 GLN A C 1
ATOM 1380 O O . GLN A 1 176 ? -22.824 -4.383 10.366 1.00 85.50 176 GLN A O 1
ATOM 1385 N N . TRP A 1 177 ? -21.546 -5.398 11.918 1.00 90.06 177 TRP A N 1
ATOM 1386 C CA . TRP A 1 177 ? -20.472 -5.806 11.022 1.00 90.06 177 TRP A CA 1
ATOM 1387 C C . TRP A 1 177 ? -20.282 -7.312 11.133 1.00 90.06 177 TRP A C 1
ATOM 1389 O O . TRP A 1 177 ? -20.133 -7.831 12.235 1.00 90.06 177 TRP A O 1
ATOM 1399 N N . ARG A 1 178 ? -20.249 -7.994 9.990 1.00 92.88 178 ARG A N 1
ATOM 1400 C CA . ARG A 1 178 ? -20.006 -9.436 9.892 1.00 92.88 178 ARG A CA 1
ATOM 1401 C C . ARG A 1 178 ? -18.613 -9.704 9.372 1.00 92.88 178 ARG A C 1
ATOM 1403 O O . ARG A 1 178 ? -18.208 -9.064 8.403 1.00 92.88 178 ARG A O 1
ATOM 1410 N N . ALA A 1 179 ? -17.929 -10.668 9.970 1.00 94.69 179 ALA A N 1
ATOM 1411 C CA . ALA A 1 179 ? -16.649 -11.166 9.497 1.00 94.69 179 ALA A CA 1
ATOM 1412 C C . ALA A 1 179 ? -16.852 -12.435 8.656 1.00 94.69 179 ALA A C 1
ATOM 1414 O O . ALA A 1 179 ? -17.664 -13.300 8.988 1.00 94.69 179 ALA A O 1
ATOM 1415 N N . SER A 1 180 ? -16.108 -12.535 7.561 1.00 95.94 180 SER A N 1
ATOM 1416 C CA . SER A 1 180 ? -15.887 -13.758 6.793 1.00 95.94 180 SER A CA 1
ATOM 1417 C C . SER A 1 180 ? -14.407 -14.080 6.900 1.00 95.94 180 SER A C 1
ATOM 1419 O O . SER A 1 180 ? -13.596 -13.370 6.315 1.00 95.94 180 SER A O 1
ATOM 1421 N N . ILE A 1 181 ? -14.092 -15.112 7.679 1.00 95.69 181 ILE A N 1
ATOM 1422 C CA . ILE A 1 181 ? -12.732 -15.528 8.016 1.00 95.69 181 ILE A CA 1
ATOM 1423 C C . ILE A 1 181 ? -12.307 -16.668 7.098 1.00 95.69 181 ILE A C 1
ATOM 1425 O O . ILE A 1 181 ? -13.050 -17.653 6.969 1.00 95.69 181 ILE A O 1
ATOM 1429 N N . TRP A 1 182 ? -11.156 -16.545 6.444 1.00 96.12 182 TRP A N 1
ATOM 1430 C CA . TRP A 1 182 ? -10.644 -17.580 5.551 1.00 96.12 182 TRP A CA 1
ATOM 1431 C C . TRP A 1 182 ? -9.990 -18.706 6.352 1.00 96.12 182 TRP A C 1
ATOM 1433 O O . TRP A 1 182 ? -9.054 -18.484 7.099 1.00 96.12 182 TRP A O 1
ATOM 1443 N N . LEU A 1 183 ? -10.452 -19.947 6.178 1.00 95.81 183 LEU A N 1
ATOM 1444 C CA . LEU A 1 183 ? -9.836 -21.126 6.794 1.00 95.81 183 LEU A CA 1
ATOM 1445 C C . LEU A 1 183 ? -8.995 -21.869 5.742 1.00 95.81 183 LEU A C 1
ATOM 1447 O O . LEU A 1 183 ? -9.537 -22.728 5.028 1.00 95.81 183 LEU A O 1
ATOM 1451 N N . PRO A 1 184 ? -7.683 -21.587 5.615 1.00 92.81 184 PRO A N 1
ATOM 1452 C CA . PRO A 1 184 ? -6.874 -22.037 4.481 1.00 92.81 184 PRO A CA 1
ATOM 1453 C C . PRO A 1 184 ? -6.781 -23.561 4.367 1.00 92.81 184 PRO A C 1
ATOM 1455 O O . PRO A 1 184 ? -6.892 -24.099 3.265 1.00 92.81 184 PRO A O 1
ATOM 1458 N N . GLN A 1 185 ? -6.678 -24.288 5.486 1.00 93.94 185 GLN A N 1
ATOM 1459 C CA . GLN A 1 185 ? -6.594 -25.758 5.475 1.00 93.94 185 GLN A CA 1
ATOM 1460 C C . GLN A 1 185 ? -7.899 -26.418 5.011 1.00 93.94 185 GLN A C 1
ATOM 1462 O O . GLN A 1 185 ? -7.885 -27.545 4.523 1.00 93.94 185 GLN A O 1
ATOM 1467 N N . GLN A 1 186 ? -9.029 -25.727 5.169 1.00 96.06 186 GLN A N 1
ATOM 1468 C CA . GLN A 1 186 ? -10.348 -26.222 4.773 1.00 96.06 186 GLN A CA 1
ATOM 1469 C C . GLN A 1 186 ? -10.792 -25.676 3.415 1.00 96.06 186 GLN A C 1
ATOM 1471 O O . GLN A 1 186 ? -11.754 -26.192 2.846 1.00 96.06 186 GLN A O 1
ATOM 1476 N N . CYS A 1 187 ? -10.114 -24.636 2.918 1.00 92.81 187 CYS A N 1
ATOM 1477 C CA . CYS A 1 187 ? -10.509 -23.853 1.753 1.00 92.81 187 CYS A CA 1
ATOM 1478 C C . CYS A 1 187 ? -11.969 -23.374 1.846 1.00 92.81 187 CYS A C 1
ATOM 1480 O O . CYS A 1 187 ? -12.751 -23.536 0.905 1.00 92.81 187 CYS A O 1
ATOM 1482 N N . LYS A 1 188 ? -12.359 -22.842 3.012 1.00 95.25 188 LYS A N 1
ATOM 1483 C CA . LYS A 1 188 ? -13.730 -22.402 3.308 1.00 95.25 188 LYS A CA 1
ATOM 1484 C C . LYS A 1 188 ? -13.744 -21.109 4.107 1.00 95.25 188 LYS A C 1
ATOM 1486 O O . LYS A 1 188 ? -12.843 -20.850 4.894 1.00 95.25 188 LYS A O 1
ATOM 1491 N N . TRP A 1 189 ? -14.828 -20.360 3.953 1.00 95.94 189 TRP A N 1
ATOM 1492 C CA . TRP A 1 189 ? -15.132 -19.198 4.776 1.00 95.94 189 TRP A CA 1
ATOM 1493 C C . TRP A 1 189 ? -15.891 -19.607 6.043 1.00 95.94 189 TRP A C 1
ATOM 1495 O O . TRP A 1 189 ? -16.855 -20.374 5.977 1.00 95.94 189 TRP A O 1
ATOM 1505 N N . ARG A 1 190 ? -15.481 -19.066 7.193 1.00 95.56 190 ARG A N 1
ATOM 1506 C CA . ARG A 1 190 ? -16.262 -19.050 8.434 1.00 95.56 190 ARG A CA 1
ATOM 1507 C C . ARG A 1 190 ? -16.914 -17.683 8.580 1.00 95.56 190 ARG A C 1
ATOM 1509 O O . ARG A 1 190 ? -16.220 -16.675 8.594 1.00 95.56 190 ARG A O 1
ATOM 1516 N N . HIS A 1 191 ? -18.231 -17.652 8.737 1.00 95.19 191 HIS A N 1
ATOM 1517 C CA . HIS A 1 191 ? -18.973 -16.409 8.935 1.00 95.19 191 HIS A CA 1
ATOM 1518 C C . HIS A 1 191 ? -19.391 -16.259 10.397 1.00 95.19 191 HIS A C 1
ATOM 1520 O O . HIS A 1 191 ? -19.904 -17.213 10.984 1.00 95.19 191 HIS A O 1
ATOM 1526 N N . CYS A 1 192 ? -19.197 -15.073 10.966 1.00 94.69 192 CYS A N 1
ATOM 1527 C CA . CYS A 1 192 ? -19.645 -14.718 12.315 1.00 94.69 192 CYS A CA 1
ATOM 1528 C C . CYS A 1 192 ? -19.912 -13.212 12.417 1.00 94.69 192 CYS A C 1
ATOM 1530 O O . CYS A 1 192 ? -19.571 -12.442 11.509 1.00 94.69 192 CYS A O 1
ATOM 1532 N N . GLU A 1 193 ? -20.519 -12.767 13.514 1.00 93.31 193 GLU A N 1
ATOM 1533 C CA . GLU A 1 193 ? -20.565 -11.334 13.800 1.00 93.31 193 GLU A CA 1
ATOM 1534 C C . GLU A 1 193 ? -19.170 -10.878 14.254 1.00 93.31 193 GLU A C 1
ATOM 1536 O O . GLU A 1 193 ? -18.501 -11.547 15.040 1.00 93.31 193 GLU A O 1
ATOM 1541 N N . LEU A 1 194 ? -18.702 -9.728 13.764 1.00 89.69 194 LEU A N 1
ATOM 1542 C CA . LEU A 1 194 ? -17.372 -9.204 14.106 1.00 89.69 194 LEU A CA 1
ATOM 1543 C C . LEU A 1 194 ? -17.246 -8.945 15.617 1.00 89.69 194 LEU A C 1
ATOM 1545 O O . LEU A 1 194 ? -16.168 -9.074 16.181 1.00 89.69 194 LEU A O 1
ATOM 1549 N N . ALA A 1 195 ? -18.362 -8.612 16.272 1.00 85.31 195 ALA A N 1
ATOM 1550 C CA . ALA A 1 195 ? -18.433 -8.381 17.712 1.00 85.31 195 ALA A CA 1
ATOM 1551 C C . ALA A 1 195 ? -18.335 -9.662 18.566 1.00 85.31 195 ALA A C 1
ATOM 1553 O O . ALA A 1 195 ? -18.134 -9.557 19.770 1.00 85.31 195 ALA A O 1
ATOM 1554 N N . GLU A 1 196 ? -18.487 -10.853 17.977 1.00 89.69 196 GLU A N 1
ATOM 1555 C CA . GLU A 1 196 ? -18.331 -12.133 18.690 1.00 89.69 196 GLU A CA 1
ATOM 1556 C C . GLU A 1 196 ? -16.857 -12.544 18.834 1.00 89.69 196 GLU A C 1
ATOM 1558 O O . GLU A 1 196 ? -16.535 -13.456 19.596 1.00 89.69 196 GLU A O 1
ATOM 1563 N N . LEU A 1 197 ? -15.953 -11.888 18.102 1.00 86.06 197 LEU A N 1
ATOM 1564 C CA . LEU A 1 197 ? -14.525 -12.170 18.131 1.00 86.06 197 LEU A CA 1
ATOM 1565 C C . LEU A 1 197 ? -13.839 -11.338 19.223 1.00 86.06 197 LEU A C 1
ATOM 1567 O O . LEU A 1 197 ? -13.871 -10.110 19.197 1.00 86.06 197 LEU A O 1
ATOM 1571 N N . ASP A 1 198 ? -13.180 -12.012 20.167 1.00 79.12 198 ASP A N 1
ATOM 1572 C CA . ASP A 1 198 ? -12.601 -11.368 21.359 1.00 79.12 198 ASP A CA 1
ATOM 1573 C C . ASP A 1 198 ? -11.061 -11.255 21.331 1.00 79.12 198 ASP A C 1
ATOM 1575 O O . ASP A 1 198 ? -10.443 -10.725 22.263 1.00 79.12 198 ASP A O 1
ATOM 1579 N N . SER A 1 199 ? -10.415 -11.730 20.258 1.00 73.94 199 SER A N 1
ATOM 1580 C CA . SER A 1 199 ? -8.956 -11.646 20.124 1.00 73.94 199 SER A CA 1
ATOM 1581 C C . SER A 1 199 ? -8.489 -10.186 19.994 1.00 73.94 199 SER A C 1
ATOM 1583 O O . SER A 1 199 ? -9.233 -9.336 19.495 1.00 73.94 199 SER A O 1
ATOM 1585 N N . PRO A 1 200 ? -7.248 -9.860 20.407 1.00 68.75 200 PRO A N 1
ATOM 1586 C CA . PRO A 1 200 ? -6.680 -8.530 20.183 1.00 68.75 200 PRO A CA 1
ATOM 1587 C C . PRO A 1 200 ? -6.725 -8.096 18.710 1.00 68.75 200 PRO A C 1
ATOM 1589 O O . PRO A 1 200 ? -7.105 -6.962 18.425 1.00 68.75 200 PRO A O 1
ATOM 1592 N N . ALA A 1 201 ? -6.423 -9.013 17.782 1.00 70.00 201 ALA A N 1
ATOM 1593 C CA . ALA A 1 201 ? -6.506 -8.771 16.342 1.00 70.00 201 ALA A CA 1
ATOM 1594 C C . ALA A 1 201 ? -7.934 -8.418 15.903 1.00 70.00 201 ALA A C 1
ATOM 1596 O O . ALA A 1 201 ? -8.136 -7.411 15.230 1.00 70.00 201 ALA A O 1
ATOM 1597 N N . ALA A 1 202 ? -8.941 -9.152 16.380 1.00 76.62 202 ALA A N 1
ATOM 1598 C CA . ALA A 1 202 ? -10.328 -8.885 16.018 1.00 76.62 202 ALA A CA 1
ATOM 1599 C C . ALA A 1 202 ? -10.846 -7.565 16.586 1.00 76.62 202 ALA A C 1
ATOM 1601 O O . ALA A 1 202 ? -11.569 -6.831 15.910 1.00 76.62 202 ALA A O 1
ATOM 1602 N N . LYS A 1 203 ? -10.433 -7.218 17.805 1.00 73.62 203 LYS A N 1
ATOM 1603 C CA . LYS A 1 203 ? -10.723 -5.917 18.415 1.00 73.62 203 LYS A CA 1
ATOM 1604 C C . LYS A 1 203 ? -10.101 -4.771 17.617 1.00 73.62 203 LYS A C 1
ATOM 1606 O O . LYS A 1 203 ? -10.769 -3.767 17.367 1.00 73.62 203 LYS A O 1
ATOM 1611 N N . LEU A 1 204 ? -8.860 -4.939 17.160 1.00 72.88 204 LEU A N 1
ATOM 1612 C CA . LEU A 1 204 ? -8.182 -3.993 16.274 1.00 72.88 204 LEU A CA 1
ATOM 1613 C C . LEU A 1 204 ? -8.863 -3.903 14.901 1.00 72.88 204 LEU A C 1
ATOM 1615 O O . LEU A 1 204 ? -9.123 -2.807 14.408 1.00 72.88 204 LEU A O 1
ATOM 1619 N N . ALA A 1 205 ? -9.228 -5.029 14.297 1.00 77.12 205 ALA A N 1
ATOM 1620 C CA . ALA A 1 205 ? -9.952 -5.066 13.034 1.00 77.12 205 ALA A CA 1
ATOM 1621 C C . ALA A 1 205 ? -11.313 -4.363 13.151 1.00 77.12 205 ALA A C 1
ATOM 1623 O O . ALA A 1 205 ? -11.653 -3.516 12.324 1.00 77.12 205 ALA A O 1
ATOM 1624 N N . ALA A 1 206 ? -12.062 -4.624 14.227 1.00 78.88 206 ALA A N 1
ATOM 1625 C CA . ALA A 1 206 ? -13.300 -3.918 14.544 1.00 78.88 206 ALA A CA 1
ATOM 1626 C C . ALA A 1 206 ? -13.079 -2.409 14.711 1.00 78.88 206 ALA A C 1
ATOM 1628 O O . ALA A 1 206 ? -13.910 -1.620 14.251 1.00 78.88 206 ALA A O 1
ATOM 1629 N N . ALA A 1 207 ? -11.950 -2.004 15.300 1.00 73.31 207 ALA A N 1
ATOM 1630 C CA . ALA A 1 207 ? -11.551 -0.607 15.395 1.00 73.31 207 ALA A CA 1
ATOM 1631 C C . ALA A 1 207 ? -11.371 0.023 14.008 1.00 73.31 207 ALA A C 1
ATOM 1633 O O . ALA A 1 207 ? -12.035 1.005 13.676 1.00 73.31 207 ALA A O 1
ATOM 1634 N N . VAL A 1 208 ? -10.523 -0.579 13.171 1.00 76.44 208 VAL A N 1
ATOM 1635 C CA . VAL A 1 208 ? -10.194 -0.110 11.814 1.00 76.44 208 VAL A CA 1
ATOM 1636 C C . VAL A 1 208 ? -11.436 -0.025 10.928 1.00 76.44 208 VAL A C 1
ATOM 1638 O O . VAL A 1 208 ? -11.652 0.960 10.213 1.00 76.44 208 VAL A O 1
ATOM 1641 N N . VAL A 1 209 ? -12.284 -1.047 10.989 1.00 79.88 209 VAL A N 1
ATOM 1642 C CA . VAL A 1 209 ? -13.533 -1.116 10.233 1.00 79.88 209 VAL A CA 1
ATOM 1643 C C . VAL A 1 209 ? -14.465 0.032 10.624 1.00 79.88 209 VAL A C 1
ATOM 1645 O O . VAL A 1 209 ? -14.996 0.709 9.743 1.00 79.88 209 VAL A O 1
ATOM 1648 N N . ARG A 1 210 ? -14.605 0.320 11.925 1.00 74.19 210 ARG A N 1
ATOM 1649 C CA . ARG A 1 210 ? -15.409 1.451 12.412 1.00 74.19 210 ARG A CA 1
ATOM 1650 C C . ARG A 1 210 ? -14.803 2.796 12.015 1.00 74.19 210 ARG A C 1
ATOM 1652 O O . ARG A 1 210 ? -15.558 3.645 11.548 1.00 74.19 210 ARG A O 1
ATOM 1659 N N . LEU A 1 211 ? -13.483 2.983 12.144 1.00 68.31 211 LEU A N 1
ATOM 1660 C CA . LEU A 1 211 ? -12.756 4.220 11.774 1.00 68.31 211 LEU A CA 1
ATOM 1661 C C . LEU A 1 211 ? -12.951 4.611 10.312 1.00 68.31 211 LEU A C 1
ATOM 1663 O O . LEU A 1 211 ? -12.968 5.785 9.934 1.00 68.31 211 LEU A O 1
ATOM 1667 N N . THR A 1 212 ? -13.083 3.601 9.465 1.00 67.56 212 THR A N 1
ATOM 1668 C CA . THR A 1 212 ? -13.230 3.782 8.028 1.00 67.56 212 THR A CA 1
ATOM 1669 C C . THR A 1 212 ? -14.687 3.746 7.577 1.00 67.56 212 THR A C 1
ATOM 1671 O O . THR A 1 212 ? -14.935 3.912 6.385 1.00 67.56 212 THR A O 1
ATOM 1674 N N . ASP A 1 213 ? -15.651 3.546 8.480 1.00 71.56 213 ASP A N 1
ATOM 1675 C CA . ASP A 1 213 ? -17.076 3.463 8.163 1.00 71.56 213 ASP A CA 1
ATOM 1676 C C . ASP A 1 213 ? -17.618 4.829 7.686 1.00 71.56 213 ASP A C 1
ATOM 1678 O O . ASP A 1 213 ? -17.568 5.801 8.445 1.00 71.56 213 ASP A O 1
ATOM 1682 N N . PRO A 1 214 ? -18.159 4.934 6.456 1.00 62.72 214 PRO A N 1
ATOM 1683 C CA . PRO A 1 214 ? -18.722 6.180 5.942 1.00 62.72 214 PRO A CA 1
ATOM 1684 C C . PRO A 1 214 ? -19.841 6.756 6.811 1.00 62.72 214 PRO A C 1
ATOM 1686 O O . PRO A 1 214 ? -19.933 7.975 6.931 1.00 62.72 214 PRO A O 1
ATOM 1689 N N . ASP A 1 215 ? -20.661 5.911 7.448 1.00 62.47 215 ASP A N 1
ATOM 1690 C CA . ASP A 1 215 ? -21.744 6.409 8.301 1.00 62.47 215 ASP A CA 1
ATOM 1691 C C . ASP A 1 215 ? -21.196 6.977 9.609 1.00 62.47 215 ASP A C 1
ATOM 1693 O O . ASP A 1 215 ? -21.763 7.933 10.121 1.00 62.47 215 ASP A O 1
ATOM 1697 N N . ASN A 1 216 ? -20.081 6.448 10.131 1.00 58.47 216 ASN A N 1
ATOM 1698 C CA . ASN A 1 216 ? -19.403 7.059 11.279 1.00 58.47 216 ASN A CA 1
ATOM 1699 C C . ASN A 1 216 ? -18.722 8.368 10.869 1.00 58.47 216 ASN A C 1
ATOM 1701 O O . ASN A 1 216 ? -18.863 9.370 11.562 1.00 58.47 216 ASN A O 1
ATOM 1705 N N . ARG A 1 217 ? -18.070 8.402 9.694 1.00 55.28 217 ARG A N 1
ATOM 1706 C CA . ARG A 1 217 ? -17.497 9.641 9.131 1.00 55.28 217 ARG A CA 1
ATOM 1707 C C . ARG A 1 217 ? -18.546 10.737 8.924 1.00 55.28 217 ARG A C 1
ATOM 1709 O O . ARG A 1 217 ? -18.208 11.912 9.005 1.00 55.28 217 ARG A O 1
ATOM 1716 N N . ALA A 1 218 ? -19.791 10.359 8.633 1.00 48.91 218 ALA A N 1
ATOM 1717 C CA . ALA A 1 218 ? -20.903 11.284 8.438 1.00 48.91 218 ALA A CA 1
ATOM 1718 C C . ALA A 1 218 ? -21.662 11.625 9.736 1.00 48.91 218 ALA A C 1
ATOM 1720 O O . ALA A 1 218 ? -22.240 12.708 9.818 1.00 48.91 218 ALA A O 1
ATOM 1721 N N . ARG A 1 219 ? -21.690 10.725 10.732 1.00 48.25 219 ARG A N 1
ATOM 1722 C CA . ARG A 1 219 ? -22.400 10.928 12.009 1.00 48.25 219 ARG A CA 1
ATOM 1723 C C . ARG A 1 219 ? -21.624 11.781 13.014 1.00 48.25 219 ARG A C 1
ATOM 1725 O O . ARG A 1 219 ? -22.268 12.492 13.777 1.00 48.25 219 ARG A O 1
ATOM 1732 N N . ASP A 1 220 ? -20.295 11.813 12.941 1.00 53.44 220 ASP A N 1
ATOM 1733 C CA . ASP A 1 220 ? -19.452 12.619 13.837 1.00 53.44 220 ASP A CA 1
ATOM 1734 C C . ASP A 1 220 ? -19.045 13.960 13.207 1.00 53.44 220 ASP A C 1
ATOM 1736 O O . ASP A 1 220 ? -17.869 14.298 13.084 1.00 53.44 220 ASP A O 1
ATOM 1740 N N . ALA A 1 221 ? -20.027 14.791 12.845 1.00 57.00 221 ALA A N 1
ATOM 1741 C CA . ALA A 1 221 ? -19.788 16.158 12.355 1.00 57.00 221 ALA A CA 1
ATOM 1742 C C . ALA A 1 221 ? -19.048 17.072 13.371 1.00 57.00 221 ALA A C 1
ATOM 1744 O O . ALA A 1 221 ? -18.736 18.230 13.073 1.00 57.00 221 ALA A O 1
ATOM 1745 N N . GLU A 1 222 ? -18.735 16.578 14.572 1.00 63.88 222 GLU A N 1
ATOM 1746 C CA . GLU A 1 222 ? -17.969 17.289 15.592 1.00 63.88 222 GLU A CA 1
ATOM 1747 C C . GLU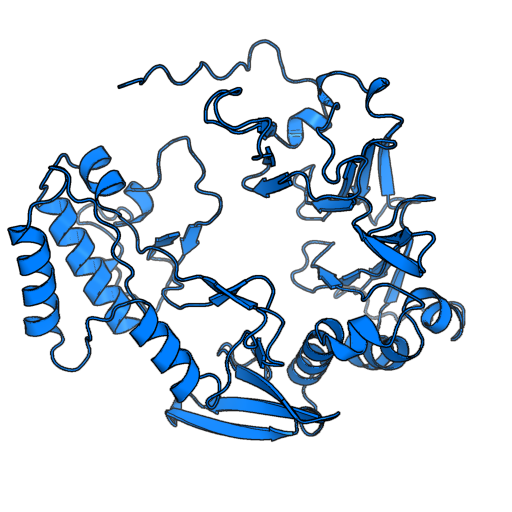 A 1 222 ? -16.452 17.153 15.450 1.00 63.88 222 GLU A C 1
ATOM 1749 O O . GLU A 1 222 ? -15.789 18.153 15.715 1.00 63.88 222 GLU A O 1
ATOM 1754 N N . ARG A 1 223 ? -15.899 16.008 15.002 1.00 70.94 223 ARG A N 1
ATOM 1755 C CA . ARG A 1 223 ? -14.440 15.758 14.914 1.00 70.94 223 ARG A CA 1
ATOM 1756 C C . ARG A 1 223 ? -14.059 14.813 13.765 1.00 70.94 223 ARG A C 1
ATOM 1758 O O . ARG A 1 223 ? -14.833 13.921 13.433 1.00 70.94 223 ARG A O 1
ATOM 1765 N N . PRO A 1 224 ? -12.868 14.961 13.156 1.00 75.19 224 PRO A N 1
ATOM 1766 C CA . PRO A 1 224 ? -12.423 14.055 12.106 1.00 75.19 224 PRO A CA 1
ATOM 1767 C C . PRO A 1 224 ? -12.001 12.696 12.697 1.00 75.19 224 PRO A C 1
ATOM 1769 O O . PRO A 1 224 ? -11.452 12.652 13.801 1.00 75.19 224 PRO A O 1
ATOM 1772 N N . PRO A 1 225 ? -12.197 11.585 11.964 1.00 73.75 225 PRO A N 1
ATOM 1773 C CA . PRO A 1 225 ? -11.856 10.253 12.453 1.00 73.75 225 PRO A CA 1
ATOM 1774 C C . PRO A 1 225 ? -10.334 10.098 12.628 1.00 73.75 225 PRO A C 1
ATOM 1776 O O . PRO A 1 225 ? -9.564 10.543 11.760 1.00 73.75 225 PRO A O 1
ATOM 1779 N N . PRO A 1 226 ? -9.871 9.426 13.698 1.00 77.12 226 PRO A N 1
ATOM 1780 C CA . PRO A 1 226 ? -8.455 9.129 13.843 1.00 77.12 226 PRO A CA 1
ATOM 1781 C C . PRO A 1 226 ? -7.994 8.094 12.801 1.00 77.12 226 PRO A C 1
ATOM 1783 O O . PRO A 1 226 ? -8.794 7.465 12.104 1.00 77.12 226 PRO A O 1
ATOM 1786 N N . VAL A 1 227 ? -6.680 7.938 12.644 1.00 79.69 227 VAL A N 1
ATOM 1787 C CA . VAL A 1 227 ? -6.077 6.880 11.810 1.00 79.69 227 VAL A CA 1
ATOM 1788 C C . VAL A 1 227 ? -4.996 6.152 12.586 1.00 79.69 227 VAL A C 1
ATOM 1790 O O . VAL A 1 227 ? -4.525 6.651 13.600 1.00 79.69 227 VAL A O 1
ATOM 1793 N N . LEU A 1 228 ? -4.597 4.989 12.085 1.00 79.00 228 LEU A N 1
ATOM 1794 C CA . LEU A 1 228 ? -3.505 4.207 12.649 1.00 79.00 228 LEU A CA 1
ATOM 1795 C C . LEU A 1 228 ? -2.232 4.406 11.832 1.00 79.00 228 LEU A C 1
ATOM 1797 O O . LEU A 1 228 ? -2.268 4.305 10.597 1.00 79.00 228 LEU A O 1
ATOM 1801 N N . ARG A 1 229 ? -1.129 4.714 12.511 1.00 83.75 229 ARG A N 1
ATOM 1802 C CA . ARG A 1 229 ? 0.213 4.822 11.928 1.00 83.75 229 ARG A CA 1
ATOM 1803 C C . ARG A 1 229 ? 1.232 4.352 12.948 1.00 83.75 229 ARG A C 1
ATOM 1805 O O . ARG A 1 229 ? 1.112 4.732 14.096 1.00 83.75 229 ARG A O 1
ATOM 1812 N N . ASP A 1 230 ? 2.206 3.582 12.492 1.00 80.38 230 ASP A N 1
ATOM 1813 C CA . ASP A 1 230 ? 3.430 3.293 13.237 1.00 80.38 230 ASP A CA 1
ATOM 1814 C C . ASP A 1 230 ? 4.298 4.559 13.205 1.00 80.38 230 ASP A C 1
ATOM 1816 O O . ASP A 1 230 ? 4.951 4.855 12.203 1.00 80.38 230 ASP A O 1
ATOM 1820 N N . VAL A 1 231 ? 4.122 5.410 14.216 1.00 85.56 231 VAL A N 1
ATOM 1821 C CA . VAL A 1 231 ? 4.754 6.730 14.332 1.00 85.56 231 VAL A CA 1
ATOM 1822 C C . VAL A 1 231 ? 6.168 6.596 14.876 1.00 85.56 231 VAL A C 1
ATOM 1824 O O . VAL A 1 231 ? 6.994 7.460 14.597 1.00 85.56 231 VAL A O 1
ATOM 1827 N N . ASP A 1 232 ? 6.466 5.551 15.639 1.00 83.19 232 ASP A N 1
ATOM 1828 C CA . ASP A 1 232 ? 7.750 5.399 16.320 1.00 83.19 232 ASP A CA 1
ATOM 1829 C C . ASP A 1 232 ? 8.666 4.325 15.720 1.00 83.19 232 ASP A C 1
ATOM 1831 O O . ASP A 1 232 ? 9.829 4.239 16.131 1.00 83.19 232 ASP A O 1
ATOM 1835 N N . GLY A 1 233 ? 8.172 3.592 14.723 1.00 76.50 233 GLY A N 1
ATOM 1836 C CA . GLY A 1 233 ? 8.905 2.589 13.965 1.00 76.50 233 GLY A CA 1
ATOM 1837 C C . GLY A 1 233 ? 9.059 1.258 14.699 1.00 76.50 233 GLY A C 1
ATOM 1838 O O . GLY A 1 233 ? 9.910 0.459 14.295 1.00 76.50 233 GLY A O 1
ATOM 1839 N N . ASP A 1 234 ? 8.311 1.013 15.783 1.00 74.00 234 ASP A N 1
ATOM 1840 C CA . ASP A 1 234 ? 8.399 -0.223 16.571 1.00 74.00 234 ASP A CA 1
ATOM 1841 C C . ASP A 1 234 ? 7.586 -1.395 15.980 1.00 74.00 234 ASP A C 1
ATOM 1843 O O . ASP A 1 234 ? 7.686 -2.534 16.451 1.00 74.00 234 ASP A O 1
ATOM 1847 N N . GLY A 1 235 ? 6.835 -1.146 14.900 1.00 68.81 235 GLY A N 1
ATOM 1848 C CA . GLY A 1 235 ? 5.980 -2.125 14.232 1.00 68.81 235 GLY A CA 1
ATOM 1849 C C . GLY A 1 235 ? 4.557 -2.198 14.794 1.00 68.81 235 GLY A C 1
ATOM 1850 O O . GLY A 1 235 ? 3.741 -2.973 14.280 1.00 68.81 235 GLY A O 1
ATOM 1851 N N . VAL A 1 236 ? 4.228 -1.404 15.815 1.00 72.00 236 VAL A N 1
ATOM 1852 C CA . VAL A 1 236 ? 2.883 -1.221 16.366 1.00 72.00 236 VAL A CA 1
ATOM 1853 C C . VAL A 1 236 ? 2.349 0.135 15.911 1.00 72.00 236 VAL A C 1
ATOM 1855 O O . VAL A 1 236 ? 3.047 1.131 15.872 1.00 72.00 236 VAL A O 1
ATOM 1858 N N . CYS A 1 237 ? 1.078 0.193 15.509 1.00 76.94 237 CYS A N 1
ATOM 1859 C CA . CYS A 1 237 ? 0.480 1.471 15.128 1.00 76.94 237 CYS A CA 1
ATOM 1860 C C . CYS A 1 237 ? -0.061 2.241 16.339 1.00 76.94 237 CYS A C 1
ATOM 1862 O O . CYS A 1 237 ? -0.945 1.747 17.046 1.00 76.94 237 CYS A O 1
ATOM 1864 N N . GLU A 1 238 ? 0.322 3.508 16.453 1.00 79.00 238 GLU A N 1
ATOM 1865 C CA . GLU A 1 238 ? -0.324 4.515 17.287 1.00 79.00 238 GLU A CA 1
ATOM 1866 C C . GLU A 1 238 ? -1.645 4.986 16.676 1.00 79.00 238 GLU A C 1
ATOM 1868 O O . GLU A 1 238 ? -1.873 4.970 15.458 1.00 79.00 238 GLU A O 1
ATOM 1873 N N . LEU A 1 239 ? -2.512 5.509 17.543 1.00 78.62 239 LEU A N 1
ATOM 1874 C CA . LEU A 1 239 ? -3.712 6.213 17.122 1.00 78.62 239 LEU A CA 1
ATOM 1875 C C . LEU A 1 239 ? -3.410 7.701 16.923 1.00 78.62 239 LEU A C 1
ATOM 1877 O O . LEU A 1 239 ? -3.202 8.453 17.874 1.00 78.62 239 LEU A O 1
ATOM 1881 N N . VAL A 1 240 ? -3.476 8.149 15.676 1.00 84.31 240 VAL A N 1
ATOM 1882 C CA . VAL A 1 240 ? -3.289 9.545 15.282 1.00 84.31 240 VAL A CA 1
ATOM 1883 C C . VAL A 1 240 ? -4.650 10.232 15.165 1.00 84.31 240 VAL A C 1
ATOM 1885 O O . VAL A 1 240 ? -5.387 10.019 14.193 1.00 84.31 240 VAL A O 1
ATOM 1888 N N . ALA A 1 241 ? -4.979 11.073 16.144 1.00 83.50 241 ALA A N 1
ATOM 1889 C CA . ALA A 1 241 ? -6.153 11.944 16.125 1.00 83.50 241 ALA A CA 1
ATOM 1890 C C . ALA A 1 241 ? -5.897 13.200 15.271 1.00 83.50 241 ALA A C 1
ATOM 1892 O O . ALA A 1 241 ? -4.962 13.238 14.470 1.00 83.50 241 ALA A O 1
ATOM 1893 N N . ASN A 1 242 ? -6.759 14.217 15.373 1.00 87.25 242 ASN A N 1
ATOM 1894 C CA . ASN A 1 242 ? -6.630 15.402 14.524 1.00 87.25 242 ASN A CA 1
ATOM 1895 C C . ASN A 1 242 ? -5.367 16.217 14.826 1.00 87.25 242 ASN A C 1
ATOM 1897 O O . ASN A 1 242 ? -4.725 16.717 13.909 1.00 87.25 242 ASN A O 1
ATOM 1901 N N . ASP A 1 243 ? -5.050 16.364 16.107 1.00 87.88 243 ASP A N 1
ATOM 1902 C CA . ASP A 1 243 ? -4.058 17.289 16.654 1.00 87.88 243 ASP A CA 1
ATOM 1903 C C . ASP A 1 243 ? -3.133 16.620 17.686 1.00 87.88 243 ASP A C 1
ATOM 1905 O O . ASP A 1 243 ? -2.408 17.297 18.414 1.00 87.88 243 ASP A O 1
ATOM 1909 N N . CYS A 1 244 ? -3.153 15.290 17.781 1.00 85.81 244 CYS A N 1
ATOM 1910 C CA . CYS A 1 244 ? -2.289 14.537 18.679 1.00 85.81 244 CYS A CA 1
ATOM 1911 C C . CYS A 1 244 ? -2.093 13.087 18.227 1.00 85.81 244 CYS A C 1
ATOM 1913 O O . CYS A 1 244 ? -2.846 12.546 17.412 1.00 85.81 244 CYS A O 1
ATOM 1915 N N . VAL A 1 245 ? -1.078 12.454 18.811 1.00 85.19 245 VAL A N 1
ATOM 1916 C CA . VAL A 1 245 ? -0.812 11.017 18.715 1.00 85.19 245 VAL A CA 1
ATOM 1917 C C . VAL A 1 245 ? -1.020 10.413 20.091 1.00 85.19 245 VAL A C 1
ATOM 1919 O O . VAL A 1 245 ? -0.450 10.884 21.075 1.00 85.19 245 VAL A O 1
ATOM 1922 N N . TYR A 1 246 ? -1.835 9.372 20.169 1.00 78.44 246 TYR A N 1
ATOM 1923 C CA . TYR A 1 246 ? -1.934 8.549 21.361 1.00 78.44 246 TYR A CA 1
ATOM 1924 C C . TYR A 1 246 ? -0.903 7.446 21.297 1.00 78.44 246 TYR A C 1
ATOM 1926 O O . TYR A 1 246 ? -0.875 6.654 20.359 1.00 78.44 246 TYR A O 1
ATOM 1934 N N . TRP A 1 247 ? -0.063 7.442 22.318 1.00 71.38 247 TRP A N 1
ATOM 1935 C CA . TRP A 1 247 ? 1.179 6.707 22.355 1.00 71.38 247 TRP A CA 1
ATOM 1936 C C . TRP A 1 247 ? 0.969 5.305 22.916 1.00 71.38 247 TRP A C 1
ATOM 1938 O O . TRP A 1 247 ? 0.457 5.159 24.035 1.00 71.38 247 TRP A O 1
ATOM 1948 N N . CYS A 1 248 ? 1.405 4.294 22.171 1.00 63.22 248 CYS A N 1
ATOM 1949 C CA . CYS A 1 248 ? 1.575 2.932 22.655 1.00 63.22 248 CYS A CA 1
ATOM 1950 C C . CYS A 1 248 ? 3.077 2.695 22.865 1.00 63.22 248 CYS A C 1
ATOM 1952 O O . CYS A 1 248 ? 3.893 3.207 22.118 1.00 63.22 248 CYS A O 1
ATOM 1954 N N . SER A 1 249 ? 3.474 2.004 23.932 1.00 56.38 249 SER A N 1
ATOM 1955 C CA . SER A 1 249 ? 4.872 1.595 24.113 1.00 56.38 249 SER A CA 1
ATOM 1956 C C . SER A 1 249 ? 4.898 0.134 24.508 1.00 56.38 249 SER A C 1
ATOM 1958 O O . SER A 1 249 ? 4.220 -0.274 25.454 1.00 56.38 249 SER A O 1
ATOM 1960 N N . THR A 1 250 ? 5.702 -0.638 23.789 1.00 56.16 250 THR A N 1
ATOM 1961 C CA . THR A 1 250 ? 5.951 -2.056 24.050 1.00 56.16 250 THR A CA 1
ATOM 1962 C C . THR A 1 250 ? 6.931 -2.283 25.214 1.00 56.16 250 THR A C 1
ATOM 1964 O O . THR A 1 250 ? 6.922 -3.353 25.824 1.00 56.16 250 THR A O 1
ATOM 1967 N N . GLU A 1 251 ? 7.732 -1.276 25.588 1.00 51.66 251 GLU A N 1
ATOM 1968 C CA . GLU A 1 251 ? 8.828 -1.400 26.567 1.00 51.66 251 GLU A CA 1
ATOM 1969 C C . GLU A 1 251 ? 8.433 -1.082 28.023 1.00 51.66 251 GLU A C 1
ATOM 1971 O O . GLU A 1 251 ? 9.088 -1.529 28.969 1.00 51.66 251 GLU A O 1
ATOM 1976 N N . ALA A 1 252 ? 7.354 -0.332 28.256 1.00 45.25 252 ALA A N 1
ATOM 1977 C CA . ALA A 1 252 ? 7.018 0.150 29.594 1.00 45.25 252 ALA A CA 1
ATOM 1978 C C . ALA A 1 252 ? 5.954 -0.718 30.283 1.00 45.25 252 ALA A C 1
ATOM 1980 O O . ALA A 1 252 ? 4.773 -0.380 30.326 1.00 45.25 252 ALA A O 1
ATOM 1981 N N . GLY A 1 253 ? 6.389 -1.776 30.974 1.00 37.56 253 GLY A N 1
ATOM 1982 C CA . GLY A 1 253 ? 5.599 -2.508 31.982 1.00 37.56 253 GLY A CA 1
ATOM 1983 C C . GLY A 1 253 ? 5.162 -1.673 33.207 1.00 37.56 253 GLY A C 1
ATOM 1984 O O . GLY A 1 253 ? 4.996 -2.211 34.302 1.00 37.56 253 GLY A O 1
ATOM 1985 N N . ARG A 1 254 ? 4.995 -0.353 33.063 1.00 32.62 254 ARG A N 1
ATOM 1986 C CA . ARG A 1 254 ? 4.477 0.579 34.067 1.00 32.62 254 ARG A CA 1
ATOM 1987 C C . ARG A 1 254 ? 3.495 1.549 33.419 1.00 32.62 254 ARG A C 1
ATOM 1989 O O . ARG A 1 254 ? 3.873 2.515 32.769 1.00 32.62 254 ARG A O 1
ATOM 1996 N N . TRP A 1 255 ? 2.226 1.275 33.682 1.00 36.81 255 TRP A N 1
ATOM 1997 C CA . TRP A 1 255 ? 1.073 2.110 33.384 1.00 36.81 255 TRP A CA 1
ATOM 1998 C C . TRP A 1 255 ? 1.226 3.495 34.029 1.00 36.81 255 TRP A C 1
ATOM 2000 O O . TRP A 1 255 ? 1.195 3.607 35.257 1.00 36.81 255 TRP A O 1
ATOM 2010 N N . LEU A 1 256 ? 1.357 4.554 33.232 1.00 32.97 256 LEU A N 1
ATOM 2011 C CA . LEU A 1 256 ? 1.053 5.904 33.702 1.00 32.97 256 LEU A CA 1
ATOM 2012 C C . LEU A 1 256 ? -0.442 6.131 33.477 1.00 32.97 256 LEU A C 1
ATOM 2014 O O . LEU A 1 256 ? -0.942 6.011 32.362 1.00 32.97 256 LEU A O 1
ATOM 2018 N N . GLN A 1 257 ? -1.180 6.382 34.560 1.00 33.41 257 GLN A N 1
ATOM 2019 C CA . GLN A 1 257 ? -2.583 6.765 34.450 1.00 33.41 257 GLN A CA 1
ATOM 2020 C C . GLN A 1 257 ? -2.680 8.106 33.708 1.00 33.41 257 GLN A C 1
ATOM 2022 O O . GLN A 1 257 ? -1.958 9.040 34.068 1.00 33.41 257 GLN A O 1
ATOM 2027 N N . PRO A 1 258 ? -3.586 8.238 32.724 1.00 41.47 258 PRO A N 1
ATOM 2028 C CA . PRO A 1 258 ? -3.908 9.530 32.144 1.00 41.47 258 PRO A CA 1
ATOM 2029 C C . PRO A 1 258 ? -4.391 10.494 33.230 1.00 41.47 258 PRO A C 1
ATOM 2031 O O . PRO A 1 258 ? -5.068 10.090 34.182 1.00 41.47 258 PRO A O 1
ATOM 2034 N N . ALA A 1 259 ? -4.103 11.782 33.061 1.00 41.31 259 ALA A N 1
ATOM 2035 C CA . ALA A 1 259 ? -4.762 12.826 33.827 1.00 41.31 259 ALA A CA 1
ATOM 2036 C C . ALA A 1 259 ? -6.253 12.879 33.429 1.00 41.31 259 ALA A C 1
ATOM 2038 O O . ALA A 1 259 ? -6.623 13.529 32.462 1.00 41.31 259 ALA A O 1
ATOM 2039 N N . GLY A 1 260 ? -7.101 12.165 34.177 1.00 46.69 260 GLY A N 1
ATOM 2040 C CA . GLY A 1 260 ? -8.565 12.238 34.094 1.00 46.69 260 GLY A CA 1
ATOM 2041 C C . GLY A 1 260 ? -9.211 11.437 32.953 1.00 46.69 260 GLY A C 1
ATOM 2042 O O . GLY A 1 260 ? -8.659 11.273 31.871 1.00 46.69 260 GLY A O 1
ATOM 2043 N N . LYS A 1 261 ? -10.428 10.929 33.200 1.00 46.97 261 LYS A N 1
ATOM 2044 C CA . LYS A 1 261 ? -11.267 10.243 32.197 1.00 46.97 261 LYS A CA 1
ATOM 2045 C C . LYS A 1 261 ? -11.763 11.182 31.082 1.00 46.97 261 LYS A C 1
ATOM 2047 O O . LYS A 1 261 ? -12.166 10.684 30.034 1.00 46.97 261 LYS A O 1
ATOM 2052 N N . ASP A 1 262 ? -11.713 12.494 31.307 1.00 50.00 262 ASP A N 1
ATOM 2053 C CA . ASP A 1 262 ? -12.407 13.494 30.487 1.00 50.00 262 ASP A CA 1
ATOM 2054 C C . ASP A 1 262 ? -11.596 13.950 29.251 1.00 50.00 262 ASP A C 1
ATOM 2056 O O . ASP A 1 262 ? -12.178 14.198 28.200 1.00 50.00 262 ASP A O 1
ATOM 2060 N N . ASP A 1 263 ? -10.255 13.924 29.292 1.00 53.53 263 ASP A N 1
ATOM 2061 C CA . ASP A 1 263 ? -9.400 14.417 28.184 1.00 53.53 263 ASP A CA 1
ATOM 2062 C C . ASP A 1 263 ? -9.456 13.524 26.920 1.00 53.53 263 ASP A C 1
ATOM 2064 O O . ASP A 1 263 ? -9.147 13.945 25.804 1.00 53.53 263 ASP A O 1
ATOM 2068 N N . TYR A 1 264 ? -9.882 12.267 27.079 1.00 51.28 264 TYR A N 1
ATOM 2069 C CA . TYR A 1 264 ? -10.013 11.304 25.983 1.00 51.28 264 TYR A CA 1
ATOM 2070 C C . TYR A 1 264 ? -11.282 11.540 25.152 1.00 51.28 264 TYR A C 1
ATOM 2072 O O . TYR A 1 264 ? -11.217 11.577 23.919 1.00 51.28 264 TYR A O 1
ATOM 2080 N N . ALA A 1 265 ? -12.416 11.711 25.848 1.00 49.22 265 ALA A N 1
ATOM 2081 C CA . ALA A 1 265 ? -13.734 12.018 25.280 1.00 49.22 265 ALA A CA 1
ATOM 2082 C C . ALA A 1 265 ? -13.701 13.312 24.493 1.00 49.22 265 ALA A C 1
ATOM 2084 O O . ALA A 1 265 ? -14.173 13.352 23.353 1.00 49.22 265 ALA A O 1
ATOM 2085 N N . ASP A 1 266 ? -13.044 14.311 25.074 1.00 53.66 266 ASP A N 1
ATOM 2086 C CA . ASP A 1 266 ? -12.918 15.604 24.448 1.00 53.66 266 ASP A CA 1
ATOM 2087 C C . ASP A 1 266 ? -12.120 15.510 23.160 1.00 53.66 266 ASP A C 1
ATOM 2089 O O . ASP A 1 266 ? -12.582 16.072 22.186 1.00 53.66 266 ASP A O 1
ATOM 2093 N N . LYS A 1 267 ? -10.990 14.790 23.085 1.00 53.09 267 LYS A N 1
ATOM 2094 C CA . LYS A 1 267 ? -10.083 14.845 21.919 1.00 53.09 267 LYS A CA 1
ATOM 2095 C C . LYS A 1 267 ? -10.406 13.887 20.773 1.00 53.09 267 LYS A C 1
ATOM 2097 O O . LYS A 1 267 ? -10.306 14.291 19.611 1.00 53.09 267 LYS A O 1
ATOM 2102 N N . VAL A 1 268 ? -10.797 12.650 21.075 1.00 53.78 268 VAL A N 1
ATOM 2103 C CA . VAL A 1 268 ? -11.060 11.615 20.053 1.00 53.78 268 VAL A CA 1
ATOM 2104 C C . VAL A 1 268 ? -12.532 11.581 19.645 1.00 53.78 268 VAL A C 1
ATOM 2106 O O . VAL A 1 268 ? -12.844 11.126 18.553 1.00 53.78 268 VAL A O 1
ATOM 2109 N N . GLY A 1 269 ? -13.425 12.117 20.484 1.00 56.59 269 GLY A N 1
ATOM 2110 C CA . GLY A 1 269 ? -14.874 11.969 20.366 1.00 56.59 269 GLY A CA 1
ATOM 2111 C C . GLY A 1 269 ? -15.372 10.755 21.156 1.00 56.59 269 GLY A C 1
ATOM 2112 O O . GLY A 1 269 ? -14.750 9.693 21.138 1.00 56.59 269 GLY A O 1
ATOM 2113 N N . ALA A 1 270 ? -16.508 10.905 21.845 1.00 55.19 270 ALA A N 1
ATOM 2114 C CA . ALA A 1 270 ? -17.014 9.937 22.827 1.00 55.19 270 ALA A CA 1
ATOM 2115 C C . ALA A 1 270 ? -17.166 8.499 22.288 1.00 55.19 270 ALA A C 1
ATOM 2117 O O . ALA A 1 270 ? -16.886 7.543 23.009 1.00 55.19 270 ALA A O 1
ATOM 2118 N N . ILE A 1 271 ? -17.541 8.340 21.013 1.00 54.25 271 ILE A N 1
ATOM 2119 C CA . ILE A 1 271 ? -17.695 7.033 20.345 1.00 54.25 271 ILE A CA 1
ATOM 2120 C C . ILE A 1 271 ? -16.359 6.282 20.239 1.00 54.25 271 ILE A C 1
ATOM 2122 O O . ILE A 1 271 ? -16.321 5.052 20.276 1.00 54.25 271 ILE A O 1
ATOM 2126 N N . TRP A 1 272 ? -15.249 7.008 20.133 1.00 59.06 272 TRP A N 1
ATOM 2127 C CA . TRP A 1 272 ? -13.922 6.430 19.946 1.00 59.06 272 TRP A CA 1
ATOM 2128 C C . TRP A 1 272 ? -13.240 6.086 21.268 1.00 59.06 272 TRP A C 1
ATOM 2130 O O . TRP A 1 272 ? -12.340 5.253 21.297 1.00 59.06 272 TRP A O 1
ATOM 2140 N N . CYS A 1 273 ? -13.667 6.673 22.383 1.00 58.72 273 CYS A N 1
ATOM 2141 C CA . CYS A 1 273 ? -12.973 6.518 23.659 1.00 58.72 273 CYS A CA 1
ATOM 2142 C C . CYS A 1 273 ? -13.033 5.110 24.229 1.00 58.72 273 CYS A C 1
ATOM 2144 O O . CYS A 1 273 ? -12.043 4.663 24.802 1.00 58.72 273 CYS A O 1
ATOM 2146 N N . GLU A 1 274 ? -14.154 4.410 24.067 1.00 59.22 274 GLU A N 1
ATOM 2147 C CA . GLU A 1 274 ? -14.274 3.012 24.497 1.00 59.22 274 GLU A CA 1
ATOM 2148 C C . GLU A 1 274 ? -13.311 2.129 23.699 1.00 59.22 274 GLU A C 1
ATOM 2150 O O . GLU A 1 274 ? -12.491 1.419 24.273 1.00 59.22 274 GLU A O 1
ATOM 2155 N N . LEU A 1 275 ? -13.307 2.280 22.373 1.00 56.72 275 LEU A N 1
ATOM 2156 C CA . LEU A 1 275 ? -12.435 1.538 21.466 1.00 56.72 275 LEU A CA 1
ATOM 2157 C C . LEU A 1 275 ? -10.951 1.765 21.768 1.00 56.72 275 LEU A C 1
ATOM 2159 O O . LEU A 1 275 ? -10.161 0.827 21.824 1.00 56.72 275 LEU A O 1
ATOM 2163 N N . VAL A 1 276 ? -10.558 3.019 21.973 1.00 59.09 276 VAL A N 1
ATOM 2164 C CA . VAL A 1 276 ? -9.156 3.349 22.212 1.00 59.09 276 VAL A CA 1
ATOM 2165 C C . VAL A 1 276 ? -8.702 2.899 23.597 1.00 59.09 276 VAL A C 1
ATOM 2167 O O . VAL A 1 276 ? -7.589 2.391 23.744 1.00 59.09 276 VAL A O 1
ATOM 2170 N N . ARG A 1 277 ? -9.571 3.004 24.606 1.00 61.16 277 ARG A N 1
ATOM 2171 C CA . ARG A 1 277 ? -9.276 2.486 25.945 1.00 61.16 277 ARG A CA 1
ATOM 2172 C C . ARG A 1 277 ? -9.177 0.969 25.973 1.00 61.16 277 ARG A C 1
ATOM 2174 O O . ARG A 1 277 ? -8.284 0.458 26.641 1.00 61.16 277 ARG A O 1
ATOM 2181 N N . ASP A 1 278 ? -10.058 0.264 25.275 1.00 59.06 278 ASP A N 1
ATOM 2182 C CA . ASP A 1 278 ? -10.143 -1.191 25.388 1.00 59.06 278 ASP A CA 1
ATOM 2183 C C . ASP A 1 278 ? -9.120 -1.910 24.504 1.00 59.06 278 ASP A C 1
ATOM 2185 O O . ASP A 1 278 ? -8.578 -2.937 24.925 1.00 59.06 278 ASP A O 1
ATOM 2189 N N . VAL A 1 279 ? -8.824 -1.355 23.320 1.00 59.88 279 VAL A N 1
ATOM 2190 C CA . VAL A 1 279 ? -7.935 -1.965 22.316 1.00 59.88 279 VAL A CA 1
ATOM 2191 C C . VAL A 1 279 ? -6.506 -1.448 22.421 1.00 59.88 279 VAL A C 1
ATOM 2193 O O . VAL A 1 279 ? -5.587 -2.245 22.579 1.00 59.88 279 VAL A O 1
ATOM 2196 N N . PHE A 1 280 ? -6.311 -0.130 22.349 1.00 59.16 280 PHE A N 1
ATOM 2197 C CA . PHE A 1 280 ? -4.970 0.456 22.233 1.00 59.16 280 PHE A CA 1
ATOM 2198 C C . PHE A 1 280 ? -4.309 0.724 23.580 1.00 59.16 280 PHE A C 1
ATOM 2200 O O . PHE A 1 280 ? -3.087 0.760 23.646 1.00 59.16 280 PHE A O 1
ATOM 2207 N N . ARG A 1 281 ? -5.099 0.899 24.651 1.00 62.28 281 ARG A N 1
ATOM 2208 C CA . ARG A 1 281 ? -4.600 1.139 26.021 1.00 62.28 281 ARG A CA 1
ATOM 2209 C C . ARG A 1 281 ? -3.407 2.114 26.049 1.00 62.28 281 ARG A C 1
ATOM 2211 O O . ARG A 1 281 ? -2.361 1.789 26.608 1.00 62.28 281 ARG A O 1
ATOM 2218 N N . PRO A 1 282 ? -3.569 3.298 25.440 1.00 60.97 282 PRO A N 1
ATOM 2219 C CA . PRO A 1 282 ? -2.527 4.320 25.325 1.00 60.97 282 PRO A CA 1
ATOM 2220 C C . PRO A 1 282 ? -1.852 4.591 26.678 1.00 60.97 282 PRO A C 1
ATOM 2222 O O . PRO A 1 282 ? -2.527 4.778 27.694 1.00 60.97 282 PRO A O 1
ATOM 2225 N N . ALA A 1 283 ? -0.525 4.663 26.692 1.00 60.81 283 ALA A N 1
ATOM 2226 C CA . ALA A 1 283 ? 0.230 5.004 27.897 1.00 60.81 283 ALA A CA 1
ATOM 2227 C C . ALA A 1 283 ? 0.311 6.526 28.113 1.00 60.81 283 ALA A C 1
ATOM 2229 O O . ALA A 1 283 ? 0.390 6.997 29.246 1.00 60.81 283 ALA A O 1
ATOM 2230 N N . ALA A 1 284 ? 0.289 7.298 27.024 1.00 70.12 284 ALA A N 1
ATOM 2231 C CA . ALA A 1 284 ? 0.356 8.755 27.021 1.00 70.12 284 ALA A CA 1
ATOM 2232 C C . ALA A 1 284 ? -0.271 9.319 25.734 1.00 70.12 284 ALA A C 1
ATOM 2234 O O . ALA A 1 284 ? -0.681 8.573 24.844 1.00 70.12 284 ALA A O 1
ATOM 2235 N N . PHE A 1 285 ? -0.331 10.643 25.615 1.00 75.50 285 PHE A N 1
ATOM 2236 C CA . PHE A 1 285 ? -0.553 11.301 24.331 1.00 75.50 285 PHE A CA 1
ATOM 2237 C C . PHE A 1 285 ? 0.495 12.387 24.118 1.00 75.50 285 PHE A C 1
ATOM 2239 O O . PHE A 1 285 ? 0.976 13.006 25.068 1.00 75.50 285 PHE A O 1
ATOM 2246 N N . VAL A 1 286 ? 0.814 12.632 22.854 1.00 82.44 286 VAL A N 1
ATOM 2247 C CA . VAL A 1 286 ? 1.714 13.688 22.416 1.00 82.44 286 VAL A CA 1
ATOM 2248 C C . VAL A 1 286 ? 0.923 14.639 21.524 1.00 82.44 286 VAL A C 1
ATOM 2250 O O . VAL A 1 286 ? 0.503 14.275 20.427 1.00 82.44 286 VAL A O 1
ATOM 2253 N N . ALA A 1 287 ? 0.687 15.861 22.003 1.00 87.56 287 ALA A N 1
ATOM 2254 C CA . ALA A 1 287 ? 0.019 16.896 21.217 1.00 87.56 287 ALA A CA 1
ATOM 2255 C C . ALA A 1 287 ? 0.912 17.371 20.066 1.00 87.56 287 ALA A C 1
ATOM 2257 O O . ALA A 1 287 ? 2.129 17.482 20.227 1.00 87.56 287 ALA A O 1
ATOM 2258 N N . PHE A 1 288 ? 0.312 17.683 18.921 1.00 92.62 288 PHE A N 1
ATOM 2259 C CA . PHE A 1 288 ? 0.991 18.398 17.850 1.00 92.62 288 PHE A CA 1
ATOM 2260 C C . PHE A 1 288 ? 1.325 19.831 18.283 1.00 92.62 288 PHE A C 1
ATOM 2262 O O . PHE A 1 288 ? 0.691 20.381 19.192 1.00 92.62 288 PHE A O 1
ATOM 2269 N N . PRO A 1 289 ? 2.317 20.469 17.639 1.00 94.00 289 PRO A N 1
ATOM 2270 C CA . PRO A 1 289 ? 2.568 21.890 17.830 1.00 94.00 289 PRO A CA 1
ATOM 2271 C C . PRO A 1 289 ? 1.310 22.726 17.565 1.00 94.00 289 PRO A C 1
ATOM 2273 O O . PRO A 1 289 ? 0.476 22.379 16.728 1.00 94.00 289 PRO A O 1
ATOM 2276 N N . ALA A 1 290 ? 1.183 23.855 18.265 1.00 90.19 290 ALA A N 1
ATOM 2277 C CA . ALA A 1 290 ? -0.025 24.675 18.235 1.00 90.19 290 ALA A CA 1
ATOM 2278 C C . ALA A 1 290 ? -0.496 25.007 16.802 1.00 90.19 290 ALA A C 1
ATOM 2280 O O . ALA A 1 290 ? 0.276 25.427 15.930 1.00 90.19 290 ALA A O 1
ATOM 2281 N N . GLY A 1 291 ? -1.793 24.796 16.564 1.00 88.25 291 GLY A N 1
ATOM 2282 C CA . GLY A 1 291 ? -2.460 25.052 15.288 1.00 88.25 291 GLY A CA 1
ATOM 2283 C C . GLY A 1 291 ? -2.137 24.059 14.166 1.00 88.25 291 GLY A C 1
ATOM 2284 O O . GLY A 1 291 ? -2.665 24.230 13.071 1.00 88.25 291 GLY A O 1
ATOM 2285 N N . LEU A 1 292 ? -1.262 23.066 14.374 1.00 93.62 292 LEU A N 1
ATOM 2286 C CA . LEU A 1 292 ? -1.111 21.963 13.421 1.00 93.62 292 LEU A CA 1
ATOM 2287 C C . LEU A 1 292 ? -2.195 20.924 13.679 1.00 93.62 292 LEU A C 1
ATOM 2289 O O . LEU A 1 292 ? -2.348 20.417 14.786 1.00 93.62 292 LEU A O 1
ATOM 2293 N N . CYS A 1 293 ? -2.929 20.594 12.626 1.00 92.88 293 CYS A N 1
ATOM 2294 C CA . CYS A 1 293 ? -3.934 19.549 12.641 1.00 92.88 293 CYS A CA 1
ATOM 2295 C C . CYS A 1 293 ? -3.961 18.838 11.289 1.00 92.88 293 CYS A C 1
ATOM 2297 O O . CYS A 1 293 ? -3.471 19.356 10.287 1.00 92.88 293 CYS A O 1
ATOM 2299 N N . ARG A 1 294 ? -4.515 17.628 11.262 1.00 91.94 294 ARG A N 1
ATOM 2300 C CA . ARG A 1 294 ? -4.704 16.859 10.028 1.00 91.94 294 ARG A CA 1
ATOM 2301 C C . ARG A 1 294 ? -5.811 17.432 9.165 1.00 91.94 294 ARG A C 1
ATOM 2303 O O . ARG A 1 294 ? -5.696 17.443 7.943 1.00 91.94 294 ARG A O 1
ATOM 2310 N N . MET A 1 295 ? -6.886 17.852 9.812 1.00 89.56 295 MET A N 1
ATOM 2311 C CA . MET A 1 295 ? -8.085 18.351 9.175 1.00 89.56 295 MET A CA 1
ATOM 2312 C C . MET A 1 295 ? -8.520 19.645 9.854 1.00 89.56 295 MET A C 1
ATOM 2314 O O . MET A 1 295 ? -8.522 19.744 11.083 1.00 89.56 295 MET A O 1
ATOM 2318 N N . GLU A 1 296 ? -8.966 20.599 9.051 1.00 87.69 296 GLU A N 1
ATOM 2319 C CA . GLU A 1 296 ? -9.553 21.856 9.499 1.00 87.69 296 GLU A CA 1
ATOM 2320 C C . GLU A 1 296 ? -11.066 21.852 9.282 1.00 87.69 296 GLU A C 1
ATOM 2322 O O . GLU A 1 296 ? -11.575 21.256 8.325 1.00 87.69 296 GLU A O 1
ATOM 2327 N N . LYS A 1 297 ? -11.799 22.501 10.191 1.00 85.56 297 LYS A N 1
ATOM 2328 C CA . LYS A 1 297 ? -13.252 22.629 10.084 1.00 85.56 297 LYS A CA 1
ATOM 2329 C C . LYS A 1 297 ? -13.590 23.892 9.302 1.00 85.56 297 LYS A C 1
ATOM 2331 O O . LYS A 1 297 ? -13.252 24.993 9.728 1.00 85.56 297 LYS A O 1
ATOM 2336 N N . THR A 1 298 ? -14.266 23.743 8.172 1.00 81.44 298 THR A N 1
ATOM 2337 C CA . THR A 1 298 ? -14.707 24.855 7.331 1.00 81.44 298 THR A CA 1
ATOM 2338 C C . THR A 1 298 ? -15.968 25.516 7.888 1.00 81.44 298 THR A C 1
ATOM 2340 O O . THR A 1 298 ? -16.683 24.949 8.715 1.00 81.44 298 THR A O 1
ATOM 2343 N N . ALA A 1 299 ? -16.271 26.729 7.414 1.00 82.31 299 ALA A N 1
ATOM 2344 C CA . ALA A 1 299 ? -17.431 27.505 7.863 1.00 82.31 299 ALA A CA 1
ATOM 2345 C C . ALA A 1 299 ? -18.783 26.797 7.632 1.00 82.31 299 ALA A C 1
ATOM 2347 O O . ALA A 1 299 ? -19.738 27.045 8.361 1.00 82.31 299 ALA A O 1
ATOM 2348 N N . ASP A 1 300 ? -18.863 25.891 6.652 1.00 78.50 300 ASP A N 1
ATOM 2349 C CA . ASP A 1 300 ? -20.034 25.039 6.390 1.00 78.50 300 ASP A CA 1
ATOM 2350 C C . ASP A 1 300 ? -20.089 23.782 7.286 1.00 78.50 300 ASP A C 1
ATOM 2352 O O . ASP A 1 300 ? -20.921 22.901 7.072 1.00 78.50 300 ASP A O 1
ATOM 2356 N N . GLY A 1 301 ? -19.203 23.683 8.282 1.00 77.25 301 GLY A N 1
ATOM 2357 C CA . GLY A 1 301 ? -19.158 22.608 9.271 1.00 77.25 301 GLY A CA 1
ATOM 2358 C C . GLY A 1 301 ? -18.483 21.320 8.798 1.00 77.25 301 GLY A C 1
ATOM 2359 O O . GLY A 1 301 ? -18.453 20.352 9.557 1.00 77.25 301 GLY A O 1
ATOM 2360 N N . ARG A 1 302 ? -17.937 21.287 7.576 1.00 78.50 302 ARG A N 1
ATOM 2361 C CA . ARG A 1 302 ? -17.226 20.118 7.036 1.00 78.50 302 ARG A CA 1
ATOM 2362 C C . ARG A 1 302 ? -15.767 20.094 7.483 1.00 78.50 302 ARG A C 1
ATOM 2364 O O . ARG A 1 302 ? -15.184 21.120 7.800 1.00 78.50 302 ARG A O 1
ATOM 2371 N N . TRP A 1 303 ? -15.166 18.909 7.484 1.00 82.81 303 TRP A N 1
ATOM 2372 C CA . TRP A 1 303 ? -13.732 18.743 7.710 1.00 82.81 303 TRP A CA 1
ATOM 2373 C C . TRP A 1 303 ? -13.009 18.624 6.367 1.00 82.81 303 TRP A C 1
ATOM 2375 O O . TRP A 1 303 ? -13.408 17.811 5.530 1.00 82.81 303 TRP A O 1
ATOM 2385 N N . LYS A 1 304 ? -11.943 19.400 6.164 1.00 85.50 304 LYS A N 1
ATOM 2386 C CA . LYS A 1 304 ? -11.065 19.328 4.986 1.00 85.50 304 LYS A CA 1
ATOM 2387 C C . LYS A 1 304 ? -9.626 19.040 5.395 1.00 85.50 304 LYS A C 1
ATOM 2389 O O . LYS A 1 304 ? -9.242 19.345 6.514 1.00 85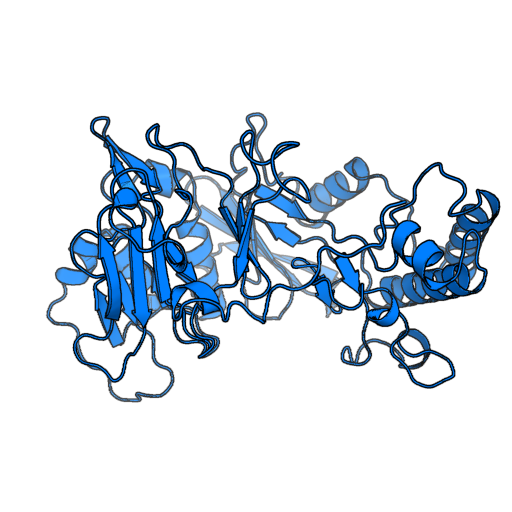.50 304 LYS A O 1
ATOM 2394 N N . ASP A 1 305 ? -8.853 18.441 4.492 1.00 90.12 305 ASP A N 1
ATOM 2395 C CA . ASP A 1 305 ? -7.414 18.210 4.677 1.00 90.12 305 ASP A CA 1
ATOM 2396 C C . ASP A 1 305 ? -6.693 19.549 4.895 1.00 90.12 305 ASP A C 1
ATOM 2398 O O . ASP A 1 305 ? -6.791 20.439 4.056 1.00 90.12 305 ASP A O 1
ATOM 2402 N N . ALA A 1 306 ? -5.974 19.685 6.012 1.00 92.69 306 ALA A N 1
ATOM 2403 C CA . ALA A 1 306 ? -5.233 20.902 6.357 1.00 92.69 306 ALA A CA 1
ATOM 2404 C C . ALA A 1 306 ? -3.815 20.935 5.746 1.00 92.69 306 ALA A C 1
ATOM 2406 O O . ALA A 1 306 ? -3.069 21.903 5.919 1.00 92.69 306 ALA A O 1
ATOM 2407 N N . GLY A 1 307 ? -3.424 19.873 5.032 1.00 94.44 307 GLY A N 1
ATOM 2408 C CA . GLY A 1 307 ? -2.119 19.741 4.393 1.00 94.44 307 GLY A CA 1
ATOM 2409 C C . GLY A 1 307 ? -1.034 19.167 5.298 1.00 94.44 307 GLY A C 1
ATOM 2410 O O . GLY A 1 307 ? 0.134 19.324 4.971 1.00 94.44 307 GLY A O 1
ATOM 2411 N N . LEU A 1 308 ? -1.383 18.506 6.408 1.00 96.19 308 LEU A N 1
ATOM 2412 C CA . LEU A 1 308 ? -0.436 17.815 7.294 1.00 96.19 308 LEU A CA 1
ATOM 2413 C C . LEU A 1 308 ? -0.214 16.361 6.848 1.00 96.19 308 LEU A C 1
ATOM 2415 O O . LEU A 1 308 ? -1.156 15.655 6.473 1.00 96.19 308 LEU A O 1
ATOM 2419 N N . ARG A 1 309 ? 1.029 15.889 6.916 1.00 95.81 309 ARG A N 1
ATOM 2420 C CA . ARG A 1 309 ? 1.442 14.510 6.632 1.00 95.81 309 ARG A CA 1
ATOM 2421 C C . ARG A 1 309 ? 2.386 14.024 7.730 1.00 95.81 309 ARG A C 1
ATOM 2423 O O . ARG A 1 309 ? 3.122 14.820 8.305 1.00 95.81 309 ARG A O 1
ATOM 2430 N N . LEU A 1 310 ? 2.333 12.720 7.993 1.00 95.31 310 LEU A N 1
ATOM 2431 C CA . LEU A 1 310 ? 3.269 12.013 8.863 1.00 95.31 310 LEU A CA 1
ATOM 2432 C C . LEU A 1 310 ? 4.243 11.242 7.972 1.00 95.31 310 LEU A C 1
ATOM 2434 O O . LEU A 1 310 ? 3.798 10.381 7.208 1.00 95.31 310 LEU A O 1
ATOM 2438 N N . VAL A 1 311 ? 5.524 11.605 8.005 1.00 95.62 311 VAL A N 1
ATOM 2439 C CA . VAL A 1 311 ? 6.557 11.093 7.090 1.00 95.62 311 VAL A CA 1
ATOM 2440 C C . VAL A 1 311 ? 7.887 11.037 7.828 1.00 95.62 311 VAL A C 1
ATOM 2442 O O . VAL A 1 311 ? 8.234 12.010 8.472 1.00 95.62 311 VAL A O 1
ATOM 2445 N N . ASP A 1 312 ? 8.641 9.951 7.691 1.00 95.19 312 ASP A N 1
ATOM 2446 C CA . ASP A 1 312 ? 10.041 9.885 8.135 1.00 95.19 312 ASP A CA 1
ATOM 2447 C C . ASP A 1 312 ? 10.924 10.788 7.246 1.00 95.19 312 ASP A C 1
ATOM 2449 O O . ASP A 1 312 ? 11.222 10.452 6.090 1.00 95.19 312 ASP A O 1
ATOM 2453 N N . ILE A 1 313 ? 11.284 11.973 7.749 1.00 96.25 313 ILE A N 1
ATOM 2454 C CA . ILE A 1 313 ? 12.048 12.994 7.019 1.00 96.25 313 ILE A CA 1
ATOM 2455 C C . ILE A 1 313 ? 13.548 12.767 7.207 1.00 96.25 313 ILE A C 1
ATOM 2457 O O . ILE A 1 313 ? 14.298 12.827 6.223 1.00 96.25 313 ILE A O 1
ATOM 2461 N N . ASP A 1 314 ? 13.996 12.484 8.433 1.00 93.94 314 ASP A N 1
ATOM 2462 C CA . ASP A 1 314 ? 15.423 12.412 8.781 1.00 93.94 314 ASP A CA 1
ATOM 2463 C C . ASP A 1 314 ? 16.037 11.003 8.724 1.00 93.94 314 ASP A C 1
ATOM 2465 O O . ASP A 1 314 ? 17.251 10.871 8.561 1.00 93.94 314 ASP A O 1
ATOM 2469 N N . GLY A 1 315 ? 15.215 9.960 8.683 1.00 91.38 315 GLY A N 1
ATOM 2470 C CA . GLY A 1 315 ? 15.642 8.584 8.448 1.00 91.38 315 GLY A CA 1
ATOM 2471 C C . GLY A 1 315 ? 15.873 7.776 9.697 1.00 91.38 315 GLY A C 1
ATOM 2472 O O . GLY A 1 315 ? 16.499 6.718 9.608 1.00 91.38 315 GLY A O 1
ATOM 2473 N N . ASP A 1 316 ? 15.379 8.253 10.833 1.00 90.81 316 ASP A N 1
ATOM 2474 C CA . ASP A 1 316 ? 15.458 7.546 12.103 1.00 90.81 316 ASP A CA 1
ATOM 2475 C C . ASP A 1 316 ? 14.403 6.430 12.250 1.00 90.81 316 ASP A C 1
ATOM 2477 O O . ASP A 1 316 ? 14.455 5.662 13.213 1.00 90.81 316 ASP A O 1
ATOM 2481 N N . GLY A 1 317 ? 13.492 6.303 11.276 1.00 88.31 317 GLY A N 1
ATOM 2482 C CA . GLY A 1 317 ? 12.419 5.309 11.255 1.00 88.31 317 GLY A CA 1
ATOM 2483 C C . GLY A 1 317 ? 11.136 5.755 11.959 1.00 88.31 317 GLY A C 1
ATOM 2484 O O . GLY A 1 317 ? 10.172 4.994 11.971 1.00 88.31 317 GLY A O 1
ATOM 2485 N N . ARG A 1 318 ? 11.098 6.976 12.501 1.00 89.81 318 ARG A N 1
ATOM 2486 C CA . ARG A 1 318 ? 9.933 7.585 13.150 1.00 89.81 318 ARG A CA 1
ATOM 2487 C C . ARG A 1 318 ? 9.271 8.579 12.205 1.00 89.81 318 ARG A C 1
ATOM 2489 O O . ARG A 1 318 ? 9.894 9.144 11.314 1.00 89.81 318 ARG A O 1
ATOM 2496 N N . LEU A 1 319 ? 7.968 8.786 12.363 1.00 94.88 319 LEU A N 1
ATOM 2497 C CA . LEU A 1 319 ? 7.216 9.707 11.521 1.00 94.88 319 LEU A CA 1
ATOM 2498 C C . LEU A 1 319 ? 7.250 11.132 12.077 1.00 94.88 319 LEU A C 1
ATOM 2500 O O . LEU A 1 319 ? 6.755 11.412 13.169 1.00 94.88 319 LEU A O 1
ATOM 2504 N N . ASP A 1 320 ? 7.720 12.053 11.244 1.00 96.81 320 ASP A N 1
ATOM 2505 C CA . ASP A 1 320 ? 7.758 13.489 11.498 1.00 96.81 320 ASP A CA 1
ATOM 2506 C C . ASP A 1 320 ? 6.500 14.193 10.987 1.00 96.81 320 ASP A C 1
ATOM 2508 O O . ASP A 1 320 ? 5.777 13.688 10.123 1.00 96.81 320 ASP A O 1
ATOM 2512 N N . LEU A 1 321 ? 6.249 15.411 11.474 1.00 97.81 321 LEU A N 1
ATOM 2513 C CA . LEU A 1 321 ? 5.171 16.257 10.962 1.00 97.81 321 LEU A CA 1
ATOM 2514 C C . LEU A 1 321 ? 5.702 17.163 9.863 1.00 97.81 321 LEU A C 1
ATOM 2516 O O . LEU A 1 321 ? 6.534 18.032 10.120 1.00 97.81 321 LEU A O 1
ATOM 2520 N N . ILE A 1 322 ? 5.136 17.039 8.667 1.00 98.12 322 ILE A N 1
ATOM 2521 C CA . ILE A 1 322 ? 5.348 17.985 7.573 1.00 98.12 322 ILE A CA 1
ATOM 2522 C C . ILE A 1 322 ? 4.004 18.519 7.090 1.00 98.12 322 ILE A C 1
ATOM 2524 O O . ILE A 1 322 ? 3.090 17.755 6.779 1.00 98.12 322 ILE A O 1
ATOM 2528 N N . ALA A 1 323 ? 3.871 19.840 7.032 1.00 97.62 323 ALA A N 1
ATOM 2529 C CA . ALA A 1 323 ? 2.676 20.506 6.543 1.00 97.62 323 ALA A CA 1
ATOM 2530 C C . ALA A 1 323 ? 3.014 21.540 5.475 1.00 97.62 323 ALA A C 1
ATOM 2532 O O . ALA A 1 323 ? 4.001 22.267 5.594 1.00 97.62 323 ALA A O 1
ATOM 2533 N N . SER A 1 324 ? 2.175 21.629 4.446 1.00 97.25 324 SER A N 1
ATOM 2534 C CA . SER A 1 324 ? 2.259 22.701 3.458 1.00 97.25 324 SER A CA 1
ATOM 2535 C C . SER A 1 324 ? 0.892 23.001 2.856 1.00 97.25 324 SER A C 1
ATOM 2537 O O . SER A 1 324 ? 0.249 22.132 2.265 1.00 97.25 324 SER A O 1
ATOM 2539 N N . ASN A 1 325 ? 0.454 24.247 2.984 1.00 95.56 325 ASN A N 1
ATOM 2540 C CA . ASN A 1 325 ? -0.717 24.798 2.313 1.00 95.56 325 ASN A CA 1
ATOM 2541 C C . ASN A 1 325 ? -0.429 26.249 1.880 1.00 95.56 325 ASN A C 1
ATOM 2543 O O . ASN A 1 325 ? 0.717 26.699 1.917 1.00 95.56 325 ASN A O 1
ATOM 2547 N N . ALA A 1 326 ? -1.450 26.978 1.426 1.00 92.56 326 ALA A N 1
ATOM 2548 C CA . ALA A 1 326 ? -1.283 28.349 0.941 1.00 92.56 326 ALA A CA 1
ATOM 2549 C C . ALA A 1 326 ? -0.786 29.340 2.014 1.00 92.56 326 ALA A C 1
ATOM 2551 O O . ALA A 1 326 ? -0.174 30.352 1.674 1.00 92.56 326 ALA A O 1
ATOM 2552 N N . GLU A 1 327 ? -1.031 29.059 3.295 1.00 92.88 327 GLU A N 1
ATOM 2553 C CA . GLU A 1 327 ? -0.795 29.992 4.400 1.00 92.88 327 GLU A CA 1
ATOM 2554 C C . GLU A 1 327 ? 0.365 29.577 5.308 1.00 92.88 327 GLU A C 1
ATOM 2556 O O . GLU A 1 327 ? 1.028 30.439 5.887 1.00 92.88 327 GLU A O 1
ATOM 2561 N N . ARG A 1 328 ? 0.639 28.274 5.421 1.00 95.00 328 ARG A N 1
ATOM 2562 C CA . ARG A 1 328 ? 1.606 27.718 6.369 1.00 95.00 328 ARG A CA 1
ATOM 2563 C C . ARG A 1 328 ? 2.417 26.592 5.743 1.00 95.00 328 ARG A C 1
ATOM 2565 O O . ARG A 1 328 ? 1.877 25.697 5.094 1.00 95.00 328 ARG A O 1
ATOM 2572 N N . ALA A 1 329 ? 3.718 26.614 6.000 1.00 97.38 329 ALA A N 1
ATOM 2573 C CA . ALA A 1 329 ? 4.621 25.500 5.778 1.00 97.38 329 ALA A CA 1
ATOM 2574 C C . ALA A 1 329 ? 5.389 25.216 7.073 1.00 97.38 329 ALA A C 1
ATOM 2576 O O . ALA A 1 329 ? 5.965 26.126 7.673 1.00 97.38 329 ALA A O 1
ATOM 2577 N N . ALA A 1 330 ? 5.375 23.959 7.505 1.00 98.00 330 ALA A N 1
ATOM 2578 C CA . ALA A 1 330 ? 5.945 23.540 8.776 1.00 98.00 330 ALA A CA 1
ATOM 2579 C C . ALA A 1 330 ? 6.610 22.165 8.680 1.00 98.00 330 ALA A C 1
ATOM 2581 O O . ALA A 1 330 ? 6.114 21.281 7.983 1.00 98.00 330 ALA A O 1
ATOM 2582 N N . LEU A 1 331 ? 7.702 21.989 9.420 1.00 98.19 331 LEU A N 1
ATOM 2583 C CA . LEU A 1 331 ? 8.399 20.721 9.604 1.00 98.19 331 LEU A CA 1
ATOM 2584 C C . LEU A 1 331 ? 8.838 20.589 11.064 1.00 98.19 331 LEU A C 1
ATOM 2586 O O . LEU A 1 331 ? 9.568 21.441 11.584 1.00 98.19 331 LEU A O 1
ATOM 2590 N N . TYR A 1 332 ? 8.406 19.509 11.710 1.00 97.81 332 TYR A N 1
ATOM 2591 C CA . TYR A 1 332 ? 8.769 19.155 13.077 1.00 97.81 332 TYR A CA 1
ATOM 2592 C C . TYR A 1 332 ? 9.222 17.708 13.134 1.00 97.81 332 TYR A C 1
ATOM 2594 O O . TYR A 1 332 ? 8.445 16.814 12.810 1.00 97.81 332 TYR A O 1
ATOM 2602 N N . LEU A 1 333 ? 10.450 17.507 13.602 1.00 96.56 333 LEU A N 1
ATOM 2603 C CA . LEU A 1 333 ? 11.027 16.184 13.768 1.00 96.56 333 LEU A CA 1
ATOM 2604 C C . LEU A 1 333 ? 10.580 15.574 15.092 1.00 96.56 333 LEU A C 1
ATOM 2606 O O . LEU A 1 333 ? 10.550 16.272 16.117 1.00 96.56 333 LEU A O 1
ATOM 2610 N N . PHE A 1 334 ? 10.207 14.302 15.063 1.00 91.19 334 PHE A N 1
ATOM 2611 C CA . PHE A 1 334 ? 9.764 13.583 16.241 1.00 91.19 334 PHE A CA 1
ATOM 2612 C C . PHE A 1 334 ? 10.964 13.078 17.043 1.00 91.19 334 PHE A C 1
ATOM 2614 O O . PHE A 1 334 ? 11.885 12.457 16.532 1.00 91.19 334 PHE A O 1
ATOM 2621 N N . SER A 1 335 ? 10.996 13.373 18.337 1.00 85.69 335 SER A N 1
ATOM 2622 C CA . SER A 1 335 ? 12.066 12.929 19.229 1.00 85.69 335 SER A CA 1
ATOM 2623 C C . SER A 1 335 ? 11.477 12.689 20.618 1.00 85.69 335 SER A C 1
ATOM 2625 O O . SER A 1 335 ? 11.444 13.614 21.433 1.00 85.69 335 SER A O 1
ATOM 2627 N N . PRO A 1 336 ? 10.996 11.470 20.922 1.00 75.06 336 PRO A N 1
ATOM 2628 C CA . PRO A 1 336 ? 10.228 11.206 22.1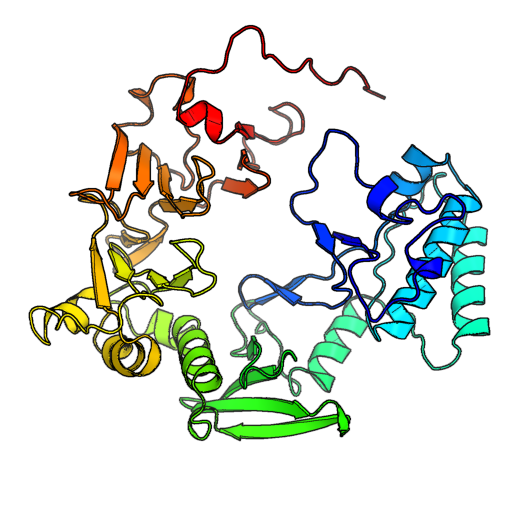40 1.00 75.06 336 PRO A CA 1
ATOM 2629 C C . PRO A 1 336 ? 11.040 11.417 23.426 1.00 75.06 336 PRO A C 1
ATOM 2631 O O . PRO A 1 336 ? 10.466 11.621 24.492 1.00 75.06 336 PRO A O 1
ATOM 2634 N N . GLN A 1 337 ? 12.374 11.405 23.341 1.00 76.56 337 GLN A N 1
ATOM 2635 C CA . GLN A 1 337 ? 13.269 11.670 24.469 1.00 76.56 337 GLN A CA 1
ATOM 2636 C C . GLN A 1 337 ? 13.388 13.169 24.807 1.00 76.56 337 GLN A C 1
ATOM 2638 O O . GLN A 1 337 ? 13.902 13.515 25.872 1.00 76.56 337 GLN A O 1
ATOM 2643 N N . ASN A 1 338 ? 12.930 14.063 23.924 1.00 79.62 338 ASN A N 1
ATOM 2644 C CA . ASN A 1 338 ? 12.993 15.508 24.120 1.00 79.62 338 ASN A CA 1
ATOM 2645 C C . ASN A 1 338 ? 11.736 16.046 24.815 1.00 79.62 338 ASN A C 1
ATOM 2647 O O . ASN A 1 338 ? 10.642 15.495 24.704 1.00 79.62 338 ASN A O 1
ATOM 2651 N N . ASN A 1 339 ? 11.883 17.191 25.484 1.00 80.00 339 ASN A N 1
ATOM 2652 C CA . ASN A 1 339 ? 10.760 17.968 25.997 1.00 80.00 339 ASN A CA 1
ATOM 2653 C C . ASN A 1 339 ? 10.853 19.422 25.489 1.00 80.00 339 ASN A C 1
ATOM 2655 O O . ASN A 1 339 ? 11.737 20.153 25.945 1.00 80.00 339 ASN A O 1
ATOM 2659 N N . PRO A 1 340 ? 9.975 19.860 24.565 1.00 85.81 340 PRO A N 1
ATOM 2660 C CA . PRO A 1 340 ? 8.887 19.094 23.946 1.00 85.81 340 PRO A CA 1
ATOM 2661 C C . PRO A 1 340 ? 9.394 18.038 22.936 1.00 85.81 340 PRO A C 1
ATOM 2663 O O . PRO A 1 340 ? 10.482 18.204 22.383 1.00 85.81 340 PRO A O 1
ATOM 2666 N N . PRO A 1 341 ? 8.605 16.984 22.652 1.00 86.81 341 PRO A N 1
ATOM 2667 C CA . PRO A 1 341 ? 9.018 15.886 21.771 1.00 86.81 341 PRO A CA 1
ATOM 2668 C C . PRO A 1 341 ? 9.043 16.259 20.281 1.00 86.81 341 PRO A C 1
ATOM 2670 O O . PRO A 1 341 ? 9.709 15.598 19.494 1.00 86.81 341 PRO A O 1
ATOM 2673 N N . TRP A 1 342 ? 8.351 17.330 19.879 1.00 92.94 342 TRP A N 1
ATOM 2674 C CA . TRP A 1 342 ? 8.384 17.852 18.511 1.00 92.94 342 TRP A CA 1
ATOM 2675 C C . TRP A 1 342 ? 9.448 18.939 18.372 1.00 92.94 342 TRP A C 1
ATOM 2677 O O . TRP A 1 342 ? 9.261 20.074 18.824 1.00 92.94 342 TRP A O 1
ATOM 2687 N N . ARG A 1 343 ? 10.555 18.622 17.701 1.00 94.69 343 ARG A N 1
ATOM 2688 C CA . ARG A 1 343 ? 11.627 19.579 17.422 1.00 94.69 343 ARG A CA 1
ATOM 2689 C C . ARG A 1 343 ? 11.339 20.337 16.129 1.00 94.69 343 ARG A C 1
ATOM 2691 O O . ARG A 1 343 ? 11.401 19.778 15.040 1.00 94.69 343 ARG A O 1
ATOM 2698 N N . ARG A 1 344 ? 11.071 21.638 16.239 1.00 96.06 344 ARG A N 1
ATOM 2699 C CA . ARG A 1 344 ? 10.820 22.510 15.080 1.00 96.06 344 ARG A CA 1
ATOM 2700 C C . ARG A 1 344 ? 12.064 22.649 14.196 1.00 96.06 344 ARG A C 1
ATOM 2702 O O . ARG A 1 344 ? 13.108 23.070 14.692 1.00 96.06 344 ARG A O 1
ATOM 2709 N N . VAL A 1 345 ? 11.915 22.395 12.896 1.00 96.50 345 VAL A N 1
ATOM 2710 C CA . VAL A 1 345 ? 12.884 22.778 11.852 1.00 96.50 345 VAL A CA 1
ATOM 2711 C C . VAL A 1 345 ? 12.479 24.127 11.259 1.00 96.50 345 VAL A C 1
ATOM 2713 O O . VAL A 1 345 ? 13.247 25.082 11.320 1.00 96.50 345 VAL A O 1
ATOM 2716 N N . PHE A 1 346 ? 11.237 24.240 10.781 1.00 97.06 346 PHE A N 1
ATOM 2717 C CA . PHE A 1 346 ? 10.634 25.501 10.345 1.00 97.06 346 PHE A CA 1
ATOM 2718 C C . PHE A 1 346 ? 9.120 25.505 10.586 1.00 97.06 346 PHE A C 1
ATOM 2720 O O . PHE A 1 346 ? 8.494 24.452 10.667 1.00 97.06 346 PHE A O 1
ATOM 2727 N N . ASP A 1 347 ? 8.543 26.697 10.721 1.00 97.00 347 ASP A N 1
ATOM 2728 C CA . ASP A 1 347 ? 7.098 26.936 10.800 1.00 97.00 347 ASP A CA 1
ATOM 2729 C C . ASP A 1 347 ? 6.834 28.405 10.451 1.00 97.00 347 ASP A C 1
ATOM 2731 O O . ASP A 1 347 ? 7.078 29.294 11.270 1.00 97.00 347 ASP A O 1
ATOM 2735 N N . ALA A 1 348 ? 6.468 28.666 9.198 1.00 96.38 348 ALA A N 1
ATOM 2736 C CA . ALA A 1 348 ? 6.365 30.016 8.645 1.00 96.38 348 ALA A CA 1
ATOM 2737 C C . ALA A 1 348 ? 5.409 30.061 7.445 1.00 96.38 348 ALA A C 1
ATOM 2739 O O . ALA A 1 348 ? 4.896 29.031 6.993 1.00 96.38 348 ALA A O 1
ATOM 2740 N N . LYS A 1 349 ? 5.201 31.255 6.876 1.00 96.00 349 LYS A N 1
ATOM 2741 C CA . LYS A 1 349 ? 4.537 31.356 5.572 1.00 96.00 349 LYS A CA 1
ATOM 2742 C C . LYS A 1 349 ? 5.440 30.758 4.488 1.00 96.00 349 LYS A C 1
ATOM 2744 O O . LYS A 1 349 ? 6.647 31.011 4.508 1.00 96.00 349 LYS A O 1
ATOM 2749 N N . PRO A 1 350 ? 4.893 30.055 3.479 1.00 94.00 350 PRO A N 1
ATOM 2750 C CA . PRO A 1 350 ? 5.703 29.457 2.414 1.00 94.00 350 PRO A CA 1
ATOM 2751 C C . PRO A 1 350 ? 6.657 30.445 1.717 1.00 94.00 350 PRO A C 1
ATOM 2753 O O . PRO A 1 350 ? 7.768 30.086 1.335 1.00 94.00 350 PRO A O 1
ATOM 2756 N N . THR A 1 351 ? 6.256 31.713 1.581 1.00 94.06 351 THR A N 1
ATOM 2757 C CA . THR A 1 351 ? 7.051 32.774 0.937 1.00 94.06 351 THR A CA 1
ATOM 2758 C C . THR A 1 351 ? 8.274 33.223 1.737 1.00 94.06 351 THR A C 1
ATOM 2760 O O . THR A 1 351 ? 9.184 33.820 1.159 1.00 94.06 351 THR A O 1
ATOM 2763 N N . GLU A 1 352 ? 8.297 32.955 3.043 1.00 95.81 352 GLU A N 1
ATOM 2764 C CA . GLU A 1 352 ? 9.352 33.369 3.979 1.00 95.81 352 GLU A CA 1
ATOM 2765 C C . GLU A 1 352 ? 10.453 32.309 4.118 1.00 95.81 352 GLU A C 1
ATOM 2767 O O . GLU A 1 352 ? 11.543 32.613 4.600 1.00 95.81 352 GLU A O 1
ATOM 2772 N N . LEU A 1 353 ? 10.204 31.077 3.663 1.00 94.69 353 LEU A N 1
ATOM 2773 C CA . LEU A 1 353 ? 11.173 29.990 3.753 1.00 94.69 353 LEU A CA 1
ATOM 2774 C C . LEU A 1 353 ? 12.337 30.167 2.761 1.00 94.69 353 LEU A C 1
ATOM 2776 O O . LEU A 1 353 ? 12.150 30.687 1.650 1.00 94.69 353 LEU A O 1
ATOM 2780 N N . PRO A 1 354 ? 13.554 29.716 3.111 1.00 94.00 354 PRO A N 1
ATOM 2781 C CA . PRO A 1 354 ? 14.650 29.627 2.153 1.00 94.00 354 PRO A CA 1
ATOM 2782 C C . PRO A 1 354 ? 14.313 28.617 1.048 1.00 94.00 354 PRO A C 1
ATOM 2784 O O . PRO A 1 354 ? 13.524 27.700 1.254 1.00 94.00 354 PRO A O 1
ATOM 2787 N N . GLU A 1 355 ? 14.914 28.771 -0.134 1.00 91.06 355 GLU A N 1
ATOM 2788 C CA . GLU A 1 355 ? 14.561 27.996 -1.338 1.00 91.06 355 GLU A CA 1
ATOM 2789 C C . GLU A 1 355 ? 14.548 26.474 -1.117 1.00 91.06 355 GLU A C 1
ATOM 2791 O O . GLU A 1 355 ? 13.608 25.807 -1.543 1.00 91.06 355 GLU A O 1
ATOM 2796 N N . HIS A 1 356 ? 15.533 25.932 -0.392 1.00 89.50 356 HIS A N 1
ATOM 2797 C CA . HIS A 1 356 ? 15.624 24.495 -0.101 1.00 89.50 356 HIS A CA 1
ATOM 2798 C C . HIS A 1 356 ? 14.469 23.963 0.772 1.00 89.50 356 HIS A C 1
ATOM 2800 O O . HIS A 1 356 ? 14.117 22.795 0.660 1.00 89.50 356 HIS A O 1
ATOM 2806 N N . GLN A 1 357 ? 13.827 24.823 1.571 1.00 94.19 357 GLN A N 1
ATOM 2807 C CA . GLN A 1 357 ? 12.673 24.488 2.420 1.00 94.19 357 GLN A CA 1
ATOM 2808 C C . GLN A 1 357 ? 11.330 24.895 1.801 1.00 94.19 357 GLN A C 1
ATOM 2810 O O . GLN A 1 357 ? 10.280 24.599 2.370 1.00 94.19 357 GLN A O 1
ATOM 2815 N N . ARG A 1 358 ? 11.318 25.576 0.645 1.00 92.44 358 ARG A N 1
ATOM 2816 C CA . ARG A 1 358 ? 10.061 25.928 -0.028 1.00 92.44 358 ARG A CA 1
ATOM 2817 C C . ARG A 1 358 ? 9.412 24.674 -0.594 1.00 92.44 358 ARG A C 1
ATOM 2819 O O . ARG A 1 358 ? 9.914 24.053 -1.531 1.00 92.44 358 ARG A O 1
ATOM 2826 N N . LEU A 1 359 ? 8.259 24.344 -0.031 1.00 93.25 359 LEU A N 1
ATOM 2827 C CA . LEU A 1 359 ? 7.420 23.238 -0.461 1.00 93.25 359 LEU A CA 1
ATOM 2828 C C . LEU A 1 359 ? 6.308 23.756 -1.384 1.00 93.25 359 LEU A C 1
ATOM 2830 O O . LEU A 1 359 ? 5.731 24.810 -1.096 1.00 93.25 359 LEU A O 1
ATOM 2834 N N . PRO A 1 360 ? 5.959 23.034 -2.463 1.00 93.75 360 PRO A N 1
ATOM 2835 C CA . PRO A 1 360 ? 4.648 23.213 -3.070 1.00 93.75 360 PRO A CA 1
ATOM 2836 C C . PRO A 1 360 ? 3.565 22.881 -2.028 1.00 93.75 360 PRO A C 1
ATOM 2838 O O . PRO A 1 360 ? 3.755 21.949 -1.240 1.00 93.75 360 PRO A O 1
ATOM 2841 N N . PRO A 1 361 ? 2.420 23.586 -2.035 1.00 95.88 361 PRO A N 1
ATOM 2842 C CA . PRO A 1 361 ? 1.334 23.269 -1.119 1.00 95.88 361 PRO A CA 1
ATOM 2843 C C . PRO A 1 361 ? 0.873 21.825 -1.340 1.00 95.88 361 PRO A C 1
ATOM 2845 O O . PRO A 1 361 ? 0.754 21.386 -2.479 1.00 95.88 361 PRO A O 1
ATOM 2848 N N . PHE A 1 362 ? 0.593 21.072 -0.281 1.00 96.62 362 PHE A N 1
ATOM 2849 C CA . PHE A 1 362 ? -0.023 19.743 -0.397 1.00 96.62 362 PHE A CA 1
ATOM 2850 C C . PHE A 1 362 ? -1.530 19.867 -0.632 1.00 96.62 362 PHE A C 1
ATOM 2852 O O . PHE A 1 362 ? -2.126 19.048 -1.334 1.00 96.62 362 PHE A O 1
ATOM 2859 N N . VAL A 1 363 ? -2.119 20.931 -0.087 1.00 94.44 363 VAL A N 1
ATOM 2860 C CA . VAL A 1 363 ? -3.504 21.352 -0.304 1.00 94.44 363 VAL A CA 1
ATOM 2861 C C . VAL A 1 363 ? -3.496 22.783 -0.834 1.00 94.44 363 VAL A C 1
ATOM 2863 O O . VAL A 1 363 ? -2.866 23.667 -0.251 1.00 94.44 363 VAL A O 1
ATOM 2866 N N . ARG A 1 364 ? -4.163 23.003 -1.969 1.00 92.94 364 ARG A N 1
ATOM 2867 C CA . ARG A 1 364 ? -4.262 24.309 -2.633 1.00 92.94 364 ARG A CA 1
ATOM 2868 C C . ARG A 1 364 ? -5.134 25.275 -1.821 1.00 92.94 364 ARG A C 1
ATOM 2870 O O . ARG A 1 364 ? -5.891 24.863 -0.950 1.00 92.94 364 ARG A O 1
ATOM 2877 N N . ALA A 1 365 ? -5.065 26.568 -2.142 1.00 91.88 365 ALA A N 1
ATOM 2878 C CA . ALA A 1 365 ? -5.841 27.612 -1.459 1.00 91.88 365 ALA A CA 1
ATOM 2879 C C . ALA A 1 365 ? -7.370 27.408 -1.535 1.00 91.88 365 ALA A C 1
ATOM 2881 O O . ALA A 1 365 ? -8.102 27.884 -0.676 1.00 91.88 365 ALA A O 1
ATOM 2882 N N . ASP A 1 366 ? -7.859 26.690 -2.548 1.00 88.94 366 ASP A N 1
ATOM 2883 C CA . ASP A 1 366 ? -9.274 26.321 -2.697 1.00 88.94 366 ASP A CA 1
ATOM 2884 C C . ASP A 1 366 ? -9.667 25.049 -1.907 1.00 88.94 366 ASP A C 1
ATOM 2886 O O . ASP A 1 366 ? -10.828 24.622 -1.916 1.00 88.94 366 ASP A O 1
ATOM 2890 N N . GLY A 1 367 ? -8.711 24.442 -1.198 1.00 85.19 367 GLY A N 1
ATOM 2891 C CA . GLY A 1 367 ? -8.873 23.213 -0.426 1.00 85.19 367 GLY A CA 1
ATOM 2892 C C . GLY A 1 367 ? -8.755 21.930 -1.252 1.00 85.19 367 GLY A C 1
ATOM 2893 O O . GLY A 1 367 ? -9.046 20.853 -0.730 1.00 85.19 367 GLY A O 1
ATOM 2894 N N . THR A 1 368 ? -8.375 22.005 -2.532 1.00 87.00 368 THR A N 1
ATOM 2895 C CA . THR A 1 368 ? -8.171 20.811 -3.366 1.00 87.00 368 THR A CA 1
ATOM 2896 C C . THR A 1 368 ? -6.805 20.166 -3.116 1.00 87.00 368 THR A C 1
ATOM 2898 O O . THR A 1 368 ? -5.821 20.831 -2.788 1.00 87.00 368 THR A O 1
ATOM 2901 N N . ASN A 1 369 ? -6.734 18.841 -3.263 1.00 90.25 369 ASN A N 1
ATOM 2902 C CA . ASN A 1 369 ? -5.481 18.093 -3.157 1.00 90.25 369 ASN A CA 1
ATOM 2903 C C . ASN A 1 369 ? -4.545 18.477 -4.318 1.00 90.25 369 ASN A C 1
ATOM 2905 O O . ASN A 1 369 ? -4.961 18.455 -5.474 1.00 90.25 369 ASN A O 1
ATOM 2909 N N . ASN A 1 370 ? -3.285 18.806 -4.019 1.00 94.00 370 ASN A N 1
ATOM 2910 C CA . ASN A 1 370 ? -2.321 19.257 -5.025 1.00 94.00 370 ASN A CA 1
ATOM 2911 C C . ASN A 1 370 ? -1.510 18.119 -5.677 1.00 94.00 370 ASN A C 1
ATOM 2913 O O . ASN A 1 370 ? -0.549 18.389 -6.390 1.00 94.00 370 ASN A O 1
ATOM 2917 N N . GLY A 1 371 ? -1.850 16.855 -5.420 1.00 90.19 371 GLY A N 1
ATOM 2918 C CA . GLY A 1 371 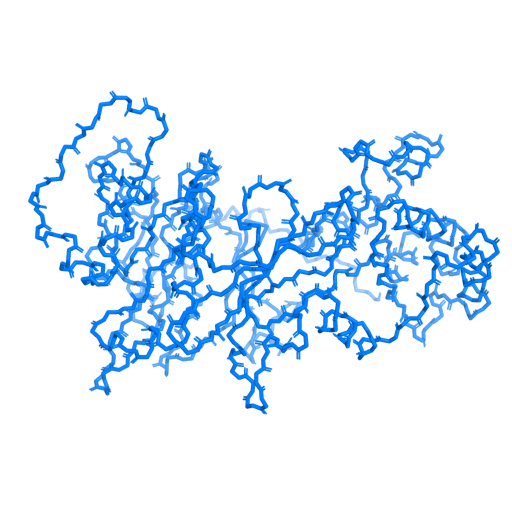? -1.151 15.690 -5.966 1.00 90.19 371 GLY A CA 1
ATOM 2919 C C . GLY A 1 371 ? 0.188 15.406 -5.288 1.00 90.19 371 GLY A C 1
ATOM 2920 O O . GLY A 1 371 ? 1.102 14.928 -5.952 1.00 90.19 371 GLY A O 1
ATOM 2921 N N . ALA A 1 372 ? 0.330 15.732 -3.998 1.00 93.69 372 ALA A N 1
ATOM 2922 C CA . ALA A 1 372 ? 1.553 15.492 -3.231 1.00 93.69 372 ALA A CA 1
ATOM 2923 C C . ALA A 1 372 ? 1.582 14.089 -2.599 1.00 93.69 372 ALA A C 1
ATOM 2925 O O . ALA A 1 372 ? 0.639 13.702 -1.902 1.00 93.69 372 ALA A O 1
ATOM 2926 N N . TRP A 1 373 ? 2.680 13.350 -2.785 1.00 91.94 373 TRP A N 1
ATOM 2927 C CA . TRP A 1 373 ? 2.935 12.066 -2.119 1.00 91.94 373 TRP A CA 1
ATOM 2928 C C . TRP A 1 373 ? 4.412 11.889 -1.760 1.00 91.94 373 TRP A C 1
ATOM 2930 O O . TRP A 1 373 ? 5.283 12.609 -2.241 1.00 91.94 373 TRP A O 1
ATOM 2940 N N . PHE A 1 374 ? 4.697 10.906 -0.909 1.00 90.56 374 PHE A N 1
ATOM 2941 C CA . PHE A 1 374 ? 6.037 10.625 -0.403 1.00 90.56 374 PHE A CA 1
ATOM 2942 C C . PHE A 1 374 ? 6.412 9.195 -0.761 1.00 90.56 374 PHE A C 1
ATOM 2944 O O . PHE A 1 374 ? 5.653 8.265 -0.492 1.00 90.56 374 PHE A O 1
ATOM 2951 N N . ALA A 1 375 ? 7.561 9.021 -1.405 1.00 82.62 375 ALA A N 1
ATOM 2952 C CA . ALA A 1 375 ? 8.088 7.712 -1.768 1.00 82.62 375 ALA A CA 1
ATOM 2953 C C . ALA A 1 375 ? 9.603 7.794 -1.948 1.00 82.62 375 ALA A C 1
ATOM 2955 O O . ALA A 1 375 ? 10.106 8.792 -2.462 1.00 82.62 375 ALA A O 1
ATOM 2956 N N . ALA A 1 376 ? 10.322 6.735 -1.562 1.00 80.00 376 ALA A N 1
ATOM 2957 C CA . ALA A 1 376 ? 11.778 6.642 -1.709 1.00 80.00 376 ALA A CA 1
ATOM 2958 C C . ALA A 1 376 ? 12.526 7.868 -1.143 1.00 80.00 376 ALA A C 1
ATOM 2960 O O . ALA A 1 376 ? 13.333 8.487 -1.836 1.00 80.00 376 ALA A O 1
ATOM 2961 N N . ARG A 1 377 ? 12.206 8.250 0.103 1.00 87.38 377 ARG A N 1
ATOM 2962 C CA . ARG A 1 377 ? 12.773 9.425 0.795 1.00 87.38 377 ARG A CA 1
ATOM 2963 C C . ARG A 1 377 ? 12.698 10.724 -0.021 1.00 87.38 377 ARG A C 1
ATOM 2965 O O . ARG A 1 377 ? 13.584 11.571 0.058 1.00 87.38 377 ARG A O 1
ATOM 2972 N N . THR A 1 378 ? 11.640 10.870 -0.817 1.00 89.50 378 THR A N 1
ATOM 2973 C CA . THR A 1 378 ? 11.423 12.004 -1.720 1.00 89.50 378 THR A CA 1
ATOM 2974 C C . THR A 1 378 ? 9.961 12.443 -1.649 1.00 89.50 378 THR A C 1
ATOM 2976 O O . THR A 1 378 ? 9.052 11.608 -1.688 1.00 89.50 378 THR A O 1
ATOM 2979 N N . LEU A 1 379 ? 9.732 13.752 -1.545 1.00 93.94 379 LEU A N 1
ATOM 2980 C CA . LEU A 1 379 ? 8.446 14.386 -1.818 1.00 93.94 379 LEU A CA 1
ATOM 2981 C C . LEU A 1 379 ? 8.269 14.499 -3.330 1.00 93.94 379 LEU A C 1
ATOM 2983 O O . LEU A 1 379 ? 9.116 15.059 -4.024 1.00 93.94 379 LEU A O 1
ATOM 2987 N N . TRP A 1 380 ? 7.126 14.041 -3.810 1.00 92.50 380 TRP A N 1
ATOM 2988 C CA . TRP A 1 380 ? 6.714 14.135 -5.197 1.00 92.50 380 TRP A CA 1
ATOM 2989 C C . TRP A 1 380 ? 5.435 14.951 -5.312 1.00 92.50 380 TRP A C 1
ATOM 2991 O O . TRP A 1 380 ? 4.542 14.826 -4.473 1.00 92.50 380 TRP A O 1
ATOM 3001 N N . VAL A 1 381 ? 5.328 15.752 -6.371 1.00 92.81 381 VAL A N 1
ATOM 3002 C CA . VAL A 1 381 ? 4.068 16.390 -6.762 1.00 92.81 381 VAL A CA 1
ATOM 3003 C C . VAL A 1 381 ? 3.850 16.204 -8.255 1.00 92.81 381 VAL A C 1
ATOM 3005 O O . VAL A 1 381 ? 4.725 16.535 -9.055 1.00 92.81 381 VAL A O 1
ATOM 3008 N N . GLN A 1 382 ? 2.678 15.691 -8.629 1.00 89.88 382 GLN A N 1
ATOM 3009 C CA . GLN A 1 382 ? 2.247 15.574 -10.019 1.00 89.88 382 GLN A CA 1
ATOM 3010 C C . GLN A 1 382 ? 0.820 16.079 -10.167 1.00 89.88 382 GLN A C 1
ATOM 3012 O O . GLN A 1 382 ? -0.099 15.560 -9.538 1.00 89.88 382 GLN A O 1
ATOM 3017 N N . ASN A 1 383 ? 0.652 17.093 -11.008 1.00 89.31 383 ASN A N 1
ATOM 3018 C CA . ASN A 1 383 ? -0.625 17.745 -11.264 1.00 89.31 383 ASN A CA 1
ATOM 3019 C C . ASN A 1 383 ? -0.566 18.546 -12.583 1.00 89.31 383 ASN A C 1
ATOM 3021 O O . ASN A 1 383 ? 0.381 18.424 -13.370 1.00 89.31 383 ASN A O 1
ATOM 3025 N N . GLU A 1 384 ? -1.572 19.385 -12.823 1.00 89.56 384 GLU A N 1
ATOM 3026 C CA . GLU A 1 384 ? -1.697 20.227 -14.020 1.00 89.56 384 GLU A CA 1
ATOM 3027 C C . GLU A 1 384 ? -0.563 21.260 -14.171 1.00 89.56 384 GLU A C 1
ATOM 3029 O O . GLU A 1 384 ? -0.304 21.742 -15.275 1.00 89.56 384 GLU A O 1
ATOM 3034 N N . ASP A 1 385 ? 0.141 21.580 -13.082 1.00 90.00 385 ASP A N 1
ATOM 3035 C CA . ASP A 1 385 ? 1.261 22.520 -13.057 1.00 90.00 385 ASP A CA 1
ATOM 3036 C C . ASP A 1 385 ? 2.627 21.853 -13.245 1.00 90.00 385 ASP A C 1
ATOM 3038 O O . ASP A 1 385 ? 3.611 22.545 -13.510 1.00 90.00 385 ASP A O 1
ATOM 3042 N N . THR A 1 386 ? 2.710 20.523 -13.164 1.00 89.75 386 THR A N 1
ATOM 3043 C CA . THR A 1 386 ? 3.955 19.783 -13.430 1.00 89.75 386 THR A CA 1
ATOM 3044 C C . THR A 1 386 ? 3.955 19.132 -14.811 1.00 89.75 386 THR A C 1
ATOM 3046 O O . THR A 1 386 ? 4.997 19.078 -15.474 1.00 89.75 386 THR A O 1
ATOM 3049 N N . GLY A 1 387 ? 2.789 18.675 -15.279 1.00 83.19 387 GLY A N 1
ATOM 3050 C CA . GLY A 1 387 ? 2.607 17.999 -16.561 1.00 83.19 387 GLY A CA 1
ATOM 3051 C C . GLY A 1 387 ? 3.081 18.832 -17.753 1.00 83.19 387 GLY A C 1
ATOM 3052 O O . GLY A 1 387 ? 2.455 19.815 -18.130 1.00 83.19 387 GLY A O 1
ATOM 3053 N N . GLY A 1 388 ? 4.203 18.441 -18.362 1.00 81.44 388 GLY A N 1
ATOM 3054 C CA . GLY A 1 388 ? 4.754 19.108 -19.552 1.00 81.44 388 GLY A CA 1
ATOM 3055 C C . GLY A 1 388 ? 5.454 20.438 -19.256 1.00 81.44 388 GLY A C 1
ATOM 3056 O O . GLY A 1 388 ? 5.923 21.093 -20.183 1.00 81.44 388 GLY A O 1
ATOM 3057 N N . ARG A 1 389 ? 5.543 20.823 -17.977 1.00 89.06 389 ARG A N 1
ATOM 3058 C CA . ARG A 1 389 ? 6.207 22.049 -17.511 1.00 89.06 389 ARG A CA 1
ATOM 3059 C C . ARG A 1 389 ? 7.511 21.766 -16.771 1.00 89.06 389 ARG A C 1
ATOM 3061 O O . ARG A 1 389 ? 8.444 22.557 -16.867 1.00 89.06 389 ARG A O 1
ATOM 3068 N N . LEU A 1 390 ? 7.585 20.642 -16.057 1.00 85.38 390 LEU A N 1
ATOM 3069 C CA . LEU A 1 390 ? 8.785 20.204 -15.343 1.00 85.38 390 LEU A CA 1
ATOM 3070 C C . LEU A 1 390 ? 9.456 19.015 -16.045 1.00 85.38 390 LEU A C 1
ATOM 3072 O O . LEU A 1 390 ? 8.776 18.241 -16.732 1.00 85.38 390 LEU A O 1
ATOM 3076 N N . PRO A 1 391 ? 10.776 18.818 -15.851 1.00 82.44 391 PRO A N 1
ATOM 3077 C CA . PRO A 1 391 ? 11.439 17.575 -16.228 1.00 82.44 391 PRO A CA 1
ATOM 3078 C C . PRO A 1 391 ? 10.683 16.364 -15.668 1.00 82.44 391 PRO A C 1
ATOM 3080 O O . PRO A 1 391 ? 10.242 16.378 -14.524 1.00 82.44 391 PRO A O 1
ATOM 3083 N N . GLN A 1 392 ? 10.510 15.320 -16.484 1.00 80.62 392 GLN A N 1
ATOM 3084 C CA . GLN A 1 392 ? 9.770 14.103 -16.112 1.00 80.62 392 GLN A CA 1
ATOM 3085 C C . GLN A 1 392 ? 8.301 14.333 -15.698 1.00 80.62 392 GLN A C 1
ATOM 3087 O O . GLN A 1 392 ? 7.684 13.447 -15.113 1.00 80.62 392 GLN A O 1
ATOM 3092 N N . HIS A 1 393 ? 7.714 15.491 -16.027 1.00 83.38 393 HIS A N 1
ATOM 3093 C CA . HIS A 1 393 ? 6.316 15.836 -15.732 1.00 83.38 393 HIS A CA 1
ATOM 3094 C C . HIS A 1 393 ? 5.969 15.865 -14.228 1.00 83.38 393 HIS A C 1
ATOM 3096 O O . HIS A 1 393 ? 4.789 15.807 -13.868 1.00 83.38 393 HIS A O 1
ATOM 3102 N N . VAL A 1 394 ? 6.972 15.960 -13.348 1.00 86.94 394 VAL A N 1
ATOM 3103 C CA . VAL A 1 394 ? 6.822 15.809 -11.894 1.00 86.94 394 VAL A CA 1
ATOM 3104 C C . VAL A 1 394 ? 7.769 16.751 -11.147 1.00 86.94 394 VAL A C 1
ATOM 3106 O O . VAL A 1 394 ? 8.877 17.028 -11.601 1.00 86.94 394 VAL A O 1
ATOM 3109 N N . PHE A 1 395 ? 7.338 17.253 -9.993 1.00 91.81 395 PHE A N 1
ATOM 3110 C CA . PHE A 1 395 ? 8.221 17.884 -9.013 1.00 91.81 395 PHE A CA 1
ATOM 3111 C C . PHE A 1 395 ? 8.765 16.813 -8.068 1.00 91.81 395 PHE A C 1
ATOM 3113 O O . PHE A 1 395 ? 7.995 15.985 -7.584 1.00 91.81 395 PHE A O 1
ATOM 3120 N N . ALA A 1 396 ? 10.062 16.860 -7.771 1.00 91.19 396 ALA A N 1
ATOM 3121 C CA . ALA A 1 396 ? 10.715 15.945 -6.843 1.00 91.19 396 ALA A CA 1
ATOM 3122 C C . ALA A 1 396 ? 11.626 16.720 -5.886 1.00 91.19 396 ALA A C 1
ATOM 3124 O O . ALA A 1 396 ? 12.399 17.576 -6.320 1.00 91.19 396 ALA A O 1
ATOM 3125 N N . ARG A 1 397 ? 11.546 16.405 -4.592 1.00 92.06 397 ARG A N 1
ATOM 3126 C CA . ARG A 1 397 ? 12.395 16.970 -3.539 1.00 92.06 397 ARG A CA 1
ATOM 3127 C C . ARG A 1 397 ? 12.850 15.862 -2.586 1.00 92.06 397 ARG A C 1
ATOM 3129 O O . ARG A 1 397 ? 12.003 15.348 -1.851 1.00 92.06 397 ARG A O 1
ATOM 3136 N N . PRO A 1 398 ? 14.139 15.483 -2.573 1.00 92.19 398 PRO A N 1
ATOM 3137 C CA . PRO A 1 398 ? 14.683 14.615 -1.533 1.00 92.19 398 PRO A CA 1
ATOM 3138 C C . PRO A 1 398 ? 14.380 15.188 -0.146 1.00 92.19 398 PRO A C 1
ATOM 3140 O O . PRO A 1 398 ? 14.491 16.392 0.067 1.00 92.19 398 PRO A O 1
ATOM 3143 N N . LEU A 1 399 ? 13.975 14.345 0.803 1.00 93.81 399 LEU A N 1
ATOM 3144 C CA . LEU A 1 399 ? 13.561 14.819 2.132 1.00 93.81 399 LEU A CA 1
ATOM 3145 C C . LEU A 1 399 ? 14.737 15.381 2.940 1.00 93.81 399 LEU A C 1
ATOM 3147 O O . LEU A 1 399 ? 14.555 16.328 3.700 1.00 93.81 399 LEU A O 1
ATOM 3151 N N . ALA A 1 400 ? 15.949 14.870 2.706 1.00 91.62 400 ALA A N 1
ATOM 3152 C CA . ALA A 1 400 ? 17.171 15.375 3.328 1.00 91.62 400 ALA A CA 1
ATOM 3153 C C . ALA A 1 400 ? 17.459 16.850 2.976 1.00 91.62 400 ALA A C 1
ATOM 3155 O O . ALA A 1 400 ? 17.933 17.594 3.836 1.00 91.62 400 ALA A O 1
ATOM 3156 N N . ASP A 1 401 ? 17.090 17.304 1.769 1.00 92.75 401 ASP A N 1
ATOM 3157 C CA . ASP A 1 401 ? 17.244 18.703 1.335 1.00 92.75 401 ASP A CA 1
ATOM 3158 C C . ASP A 1 401 ? 16.422 19.683 2.187 1.00 92.75 401 ASP A C 1
ATOM 3160 O O . ASP A 1 401 ? 16.660 20.887 2.151 1.00 92.75 401 ASP A O 1
ATOM 3164 N N . LEU A 1 402 ? 15.419 19.200 2.929 1.00 93.94 402 LEU A N 1
ATOM 3165 C CA . LEU A 1 402 ? 14.624 20.039 3.830 1.00 93.94 402 LEU A CA 1
ATOM 3166 C C . LEU A 1 402 ? 15.373 20.355 5.132 1.00 93.94 402 LEU A C 1
ATOM 3168 O O . LEU A 1 402 ? 15.061 21.345 5.799 1.00 93.94 402 LEU A O 1
ATOM 3172 N N . LEU A 1 403 ? 16.349 19.518 5.497 1.00 92.31 403 LEU A N 1
ATOM 3173 C CA . LEU A 1 403 ? 17.117 19.620 6.740 1.00 92.31 403 LEU A CA 1
ATOM 3174 C C . LEU A 1 403 ? 18.390 20.450 6.567 1.00 92.31 403 LEU A C 1
ATOM 3176 O O . LEU A 1 403 ? 18.799 21.150 7.493 1.00 92.31 403 LEU A O 1
ATOM 3180 N N . ALA A 1 404 ? 19.000 20.385 5.386 1.00 84.38 404 ALA A N 1
ATOM 3181 C CA . ALA A 1 404 ? 20.186 21.144 5.029 1.00 84.38 404 ALA A CA 1
ATOM 3182 C C . ALA A 1 404 ? 20.115 21.574 3.562 1.00 84.38 404 ALA A C 1
ATOM 3184 O O . ALA A 1 404 ? 19.564 20.865 2.723 1.00 84.38 404 ALA A O 1
ATOM 3185 N N . ALA A 1 405 ? 20.696 22.732 3.242 1.00 71.31 405 ALA A N 1
ATOM 3186 C CA . ALA A 1 405 ? 20.791 23.166 1.856 1.00 71.31 405 ALA A CA 1
ATOM 3187 C C . ALA A 1 405 ? 21.612 22.144 1.040 1.00 71.31 405 ALA A C 1
ATOM 3189 O O . ALA A 1 405 ? 22.684 21.743 1.504 1.00 71.31 405 ALA A O 1
ATOM 3190 N N . PRO A 1 406 ? 21.143 21.737 -0.154 1.00 64.38 406 PRO A N 1
ATOM 3191 C CA . PRO A 1 406 ? 21.877 20.798 -0.992 1.00 64.38 406 PRO A CA 1
ATOM 3192 C C . PRO A 1 406 ? 23.238 21.382 -1.387 1.00 64.38 406 PRO A C 1
ATOM 3194 O O . PRO A 1 406 ? 23.347 22.576 -1.688 1.00 64.38 406 PRO A O 1
ATOM 3197 N N . ASP A 1 407 ? 24.276 20.543 -1.390 1.00 66.00 407 ASP A N 1
ATOM 3198 C CA . ASP A 1 407 ? 25.605 20.948 -1.846 1.00 66.00 407 ASP A CA 1
ATOM 3199 C C . ASP A 1 407 ? 25.514 21.328 -3.339 1.00 66.00 407 ASP A C 1
ATOM 3201 O O . ASP A 1 407 ? 25.032 20.530 -4.148 1.00 66.00 407 ASP A O 1
ATOM 3205 N N . PRO A 1 408 ? 25.948 22.532 -3.758 1.00 60.78 408 PRO A N 1
ATOM 3206 C CA . PRO A 1 408 ? 25.896 22.941 -5.161 1.00 60.78 408 PRO A CA 1
ATOM 3207 C C . PRO A 1 408 ? 26.688 22.022 -6.112 1.00 60.78 408 PRO A C 1
ATOM 3209 O O . PRO A 1 408 ? 26.468 22.096 -7.325 1.00 60.78 408 PRO A O 1
ATOM 3212 N N . SER A 1 409 ? 27.577 21.169 -5.588 1.00 57.03 409 SER A N 1
ATOM 3213 C CA . SER A 1 409 ? 28.284 20.125 -6.339 1.00 57.03 409 SER A CA 1
ATOM 3214 C C . SER A 1 409 ? 27.473 18.838 -6.560 1.00 57.03 409 SER A C 1
ATOM 3216 O O . SER A 1 409 ? 27.796 18.085 -7.476 1.00 57.03 409 SER A O 1
ATOM 3218 N N . ASP A 1 410 ? 26.379 18.625 -5.820 1.00 53.41 410 ASP A N 1
ATOM 3219 C CA . ASP A 1 410 ? 25.533 17.419 -5.866 1.00 53.41 410 ASP A CA 1
ATOM 3220 C C . ASP A 1 410 ? 24.362 17.541 -6.859 1.00 53.41 410 ASP A C 1
ATOM 3222 O O . ASP A 1 410 ? 23.326 16.876 -6.769 1.00 53.41 410 ASP A O 1
ATOM 3226 N N . LYS A 1 411 ? 24.511 18.411 -7.867 1.00 47.44 411 LYS A N 1
ATOM 3227 C CA . LYS A 1 411 ? 23.623 18.398 -9.030 1.00 47.44 411 LYS A CA 1
ATOM 3228 C C . LYS A 1 411 ? 23.854 17.089 -9.771 1.00 47.44 411 LYS A C 1
ATOM 3230 O O . LYS A 1 411 ? 24.694 17.020 -10.666 1.00 47.44 411 LYS A O 1
ATOM 3235 N N . SER A 1 412 ? 23.079 16.068 -9.412 1.00 42.25 412 SER A N 1
ATOM 3236 C CA . SER A 1 412 ? 22.907 14.879 -10.238 1.00 42.25 412 SER A CA 1
ATOM 3237 C C . SER A 1 412 ? 22.688 15.354 -11.679 1.00 42.25 412 SER A C 1
ATOM 3239 O O . SER A 1 412 ? 21.776 16.160 -11.913 1.00 42.25 412 SER A O 1
ATOM 3241 N N . PRO A 1 413 ? 23.553 14.972 -12.636 1.00 31.28 413 PRO A N 1
ATOM 3242 C CA . PRO A 1 413 ? 23.423 15.457 -13.997 1.00 31.28 413 PRO A CA 1
ATOM 3243 C C . PRO A 1 413 ? 22.037 15.071 -14.526 1.00 31.28 413 PRO A C 1
ATOM 3245 O O . PRO A 1 413 ? 21.534 13.998 -14.182 1.00 31.28 413 PRO A O 1
ATOM 3248 N N . PRO A 1 414 ? 21.389 15.914 -15.354 1.00 35.72 414 PRO A N 1
ATOM 3249 C CA . PRO A 1 414 ? 20.221 15.466 -16.090 1.00 35.72 414 PRO A CA 1
ATOM 3250 C C . PRO A 1 414 ? 20.649 14.240 -16.894 1.00 35.72 414 PRO A C 1
ATOM 3252 O O . PRO A 1 414 ? 21.543 14.336 -17.732 1.00 35.72 414 PRO A O 1
ATOM 3255 N N . ASP A 1 415 ? 20.046 13.101 -16.567 1.00 37.56 415 ASP A N 1
ATOM 3256 C CA . ASP A 1 415 ? 20.277 11.789 -17.164 1.00 37.56 415 ASP A CA 1
ATOM 3257 C C . ASP A 1 415 ? 20.298 11.944 -18.702 1.00 37.56 415 ASP A C 1
ATOM 3259 O O . ASP A 1 415 ? 19.261 12.158 -19.336 1.00 37.56 415 ASP A O 1
ATOM 3263 N N . GLN A 1 416 ? 21.497 11.949 -19.300 1.00 29.44 416 GLN A N 1
ATOM 3264 C CA . GLN A 1 416 ? 21.750 12.301 -20.708 1.00 29.44 416 GLN A CA 1
ATOM 3265 C C . GLN A 1 416 ? 21.371 11.184 -21.693 1.00 29.44 416 GLN A C 1
ATOM 3267 O O . GLN A 1 416 ? 21.923 11.090 -22.785 1.00 29.44 416 GLN A O 1
ATOM 3272 N N . HIS A 1 417 ? 20.397 10.347 -21.358 1.00 33.66 417 HIS A N 1
ATOM 3273 C CA . HIS A 1 417 ? 19.902 9.324 -22.272 1.00 33.66 417 HIS A CA 1
ATOM 3274 C C . HIS A 1 417 ? 18.446 9.616 -22.627 1.00 33.66 417 HIS A C 1
ATOM 3276 O O . HIS A 1 417 ? 17.507 8.962 -22.179 1.00 33.66 417 HIS A O 1
ATOM 3282 N N . ARG A 1 418 ? 18.298 10.688 -23.417 1.00 34.78 418 ARG A N 1
ATOM 3283 C CA . ARG A 1 418 ? 17.164 10.928 -24.311 1.00 34.78 418 ARG A CA 1
ATOM 3284 C C . ARG A 1 418 ? 17.406 10.129 -25.592 1.00 34.78 418 ARG A C 1
ATOM 3286 O O . ARG A 1 418 ? 18.333 10.476 -26.313 1.00 34.78 418 ARG A O 1
ATOM 3293 N N . GLU A 1 419 ? 16.594 9.101 -25.820 1.00 31.00 419 GLU A N 1
ATOM 3294 C CA . GLU A 1 419 ? 15.921 8.747 -27.087 1.00 31.00 419 GLU A CA 1
ATOM 3295 C C . GLU A 1 419 ? 15.023 7.520 -26.891 1.00 31.00 419 GLU A C 1
ATOM 3297 O O . GLU A 1 419 ? 15.474 6.542 -26.249 1.00 31.00 419 GLU A O 1
#

Secondary structure (DSSP, 8-state):
-EE--TT-TTS-HHHHB-TTSSBTTGGGSPTT---TT-EES--S-EEETTTEEE-PBBSPPHHHHHHHH-TT-HHHHHHHHHHHHHHHHTT---B----SSTTS-HHHHHHHHHHHHHHHGGG-----HHHHHHHHHHHTSTT--SB-TTSSB-SEEEE-SSSSSS-EEEEEETTEEEEEEEETTTTEEEEEEGGG--SHHHHHHHHHHHHT-HHHHHH-TTSPPPEEE-SSSSSS-EEE-SSEEEEP-SS--S-PPPS-SHHHHHHH-HHHHHHIIIII--SEEEEPSTT--SEEE-TTS-EEE-SEEEE-SSSSSSPEEEEE-SS-EEEEEE-TTSSSSEEEEEEE-GGGS-GGG-PPPSB-TTS-B--EEEETTEEEE-STTTTTTSGGGSEEEEGGGGTSPPPTT----------